Protein AF-A0A931UEP2-F1 (afdb_monomer_lite)

Foldseek 3Di:
DAAAEEEEEQLVAPLNVLLQVLSVVVRHNYAYAHDPDDDPRHHHAQLLDLVSLQVVCVVRLGQEYEYPDADPPQLVCQVPLVVRLSRLAVSLLSNLQSCQVSNHAYEAEAELQQDQQPDDPDEQPDHGDHQGSNNVSRVNSLVSNVVRHQRYEYEYEYQEDADDCPDPRPLNVLCVQQVVVAADEFEQLAKEFHAYSNQQSNLSVVCVVVSHHDYDYAGAPDIHGRLVVSLLSCVLSVGDSVSYHYDHPVVVPRNTDDNRNSYYDCVVSCVSNVHGGHHPVVSSVVRSVVVVCVVPHADDQPDQDDPRVVVLVVVLVVLLVCCVVPPPDDDDDPPPDDDDPFFADDGSVLVSQLVVLVSSVQWFAHDLQVVVFVVVCVVQVAPGKHKFQALLLQLLLVLVLLQDPPDVLRADQAAEEEEAPQDDVSNVVSCVVRNHHYQHAYADPPQRFGDLVCVLVSDDPRHAAYEGERPQQHDDPLVSVLVSCVVVVHFYEYACQNRQPRDDPNHGGQNSTQKYKYGQDRRHHHHLVHIMMIRGRDPSSVQSSQCQQCQQQNDPADVVDACPVVCQQPDDDDPRDRRHGSRPDRPDRHDNGGHTSSSD

Secondary structure (DSSP, 8-state):
-PPPEEEEETTTSHHHHHHHHHHHHTT-EEEEEESSS--TTPEE--TT-HHHHHHHHHHH--SEEEE------HHHHHH-HHHHIIIIIIIHHHHHHHHHHHTPEEEEEEEGGGS-SSSPSB-TTSPP---SHHHHHHHHHHHHHHHH-SSEEEEEE-SEE---TT---HHHHHHHHHHTT--EEEESS-EE--EEHHHHHHHHHHHHHTT--EEEE---S--EEHHHHHHHHHHHHT--GGGEEEE-GGGG--SS---TB--B--HHHHHHHTSPPPPHHHHHHHHHHHHHHTTT---------HHHHHHHHHHHHHHHHHHHHHTSPPPP-TTTS---SS-----HHHHHHHHHHHHHT--SS-HHHHHHHHHHHHHHT-SEEEEESSHHHHHHHHHHHTT-TTSTT---TT-EEEEESS--HHHHHHHHHTT-EEEEEPBPTTT-SB-HHHHHHH--TTEEEEEEE-GGG----HHHHHHHHHHHT-EEEEE-TT-TT-EETTEETTSSSSEEEEE--TTSSS--SS-EEEEE--HHHHHHHHHHHBTTBS--PPTT--STTS-TTT---TTSPTT--GGG-B-S---B-PPPTTT-

pLDDT: mean 91.06, std 10.57, range [34.88, 98.88]

Sequence (600 aa):
MGKLKAAVIGASGLVGQALMQVLESNQYEVVGTYGSQPLPGLTRLDLGDGDSIREYLRQLKPQVVFLTAAITNVDYCEDHPEETFRINTEGARRVAEEASRAGSTLVYYSTDYVFDGENGPYDEAAQPCPVSVYGRSKVEAEKAIAETLEEHLIVRTTVVYGWNRRSKNFAMQLHHRLQGGTTMQVPEDQIGSPTLVDYLAEASARLVQQEIRGVVNVVGRDLLPRTEFARALARLFGLDPRLIVPVATADLQQRARRPRRGGLKTEKLAGLLGTEAMPLEEALKRLRRQWRGDSQVTYAKTERSGRAAQIAGEIFARVRQYYEIVHKEREFVPFKTPVPYAGRVFDEREMISLVDSGLDFWLTLGPYGDRFEQKMRGYFGARDFLLANSGSSASLLAVSSLMAEDLEGHLERGDEIITPAVTFPSTLAPIVQNGLIPVLVDAELGTYNINPQLIEGAISPRTRALVIPHTLGNPCNMEIICGLARKHRLFLVEDACDALGSTFGGKLVGSFGDLGTLSFFPAHHITMGEGGGVVINSAKLSRIVRSLRDWGRDCWCAPGESNTCTQRFGWELGSLPAGYDHKYIYSRIGYNLKPTDLQA

Structure (mmCIF, N/CA/C/O backbone):
data_AF-A0A931UEP2-F1
#
_entry.id   AF-A0A931UEP2-F1
#
loop_
_atom_site.group_PDB
_atom_site.id
_atom_site.type_symbol
_atom_site.label_atom_id
_atom_site.label_alt_id
_atom_site.label_comp_id
_atom_site.label_asym_id
_atom_site.label_entity_id
_atom_site.label_seq_id
_atom_site.pdbx_PDB_ins_code
_atom_site.Cartn_x
_atom_site.Cartn_y
_atom_site.Cartn_z
_atom_site.occupancy
_atom_site.B_iso_or_equiv
_atom_site.auth_seq_id
_atom_site.auth_comp_id
_atom_site.auth_asym_id
_atom_site.auth_atom_id
_atom_site.pdbx_PDB_model_num
ATOM 1 N N . MET A 1 1 ? -18.222 -15.250 29.778 1.00 45.44 1 MET A N 1
ATOM 2 C CA . MET A 1 1 ? -19.093 -14.054 29.798 1.00 45.44 1 MET A CA 1
ATOM 3 C C . MET A 1 1 ? -19.422 -13.699 28.357 1.00 45.44 1 MET A C 1
ATOM 5 O O . MET A 1 1 ? -18.530 -13.815 27.526 1.00 45.44 1 MET A O 1
ATOM 9 N N . GLY A 1 2 ? -20.684 -13.395 28.042 1.00 58.41 2 GLY A N 1
ATOM 10 C CA . GLY A 1 2 ? -21.082 -13.003 26.682 1.00 58.41 2 GLY A CA 1
ATOM 11 C C . GLY A 1 2 ? -20.435 -11.678 26.268 1.00 58.41 2 GLY A C 1
ATOM 12 O O . GLY A 1 2 ? -20.087 -10.877 27.133 1.00 58.41 2 GLY A O 1
ATOM 13 N N . LYS A 1 3 ? -20.245 -11.466 24.961 1.00 70.88 3 LYS A N 1
ATOM 14 C CA . LYS A 1 3 ? -19.746 -10.193 24.419 1.00 70.88 3 LYS A CA 1
ATOM 15 C C . LYS A 1 3 ? -20.747 -9.068 24.713 1.00 70.88 3 LYS A C 1
ATOM 17 O O . LYS A 1 3 ? -21.952 -9.291 24.620 1.00 70.88 3 LYS A O 1
ATOM 22 N N . LEU A 1 4 ? -20.256 -7.878 25.065 1.00 86.44 4 LEU A N 1
ATOM 23 C CA . LEU A 1 4 ? -21.095 -6.681 25.203 1.00 86.44 4 LEU A CA 1
ATOM 24 C C . LEU A 1 4 ? -21.585 -6.253 23.819 1.00 86.44 4 LEU A C 1
ATOM 26 O O . LEU A 1 4 ? -20.791 -6.168 22.888 1.00 86.44 4 LEU A O 1
ATOM 30 N N . LYS A 1 5 ? -22.872 -5.959 23.671 1.00 94.81 5 LYS A N 1
ATOM 31 C CA . LYS A 1 5 ? -23.469 -5.496 22.421 1.00 94.81 5 LYS A CA 1
ATOM 32 C C . LYS A 1 5 ? -23.431 -3.973 22.341 1.00 94.81 5 LYS A C 1
ATOM 34 O O . LYS A 1 5 ? -23.965 -3.286 23.214 1.00 94.81 5 LYS A O 1
ATOM 39 N N . ALA A 1 6 ? -22.829 -3.448 21.280 1.00 96.88 6 ALA A N 1
ATOM 40 C CA . ALA A 1 6 ? -22.739 -2.018 21.012 1.00 96.88 6 ALA A CA 1
ATOM 41 C C . ALA A 1 6 ? -23.500 -1.645 19.733 1.00 96.88 6 ALA A C 1
ATOM 43 O O . ALA A 1 6 ? -23.368 -2.300 18.700 1.00 96.88 6 ALA A O 1
ATOM 44 N N . ALA A 1 7 ? -24.273 -0.563 19.795 1.00 97.88 7 ALA A N 1
ATOM 45 C CA . ALA A 1 7 ? -24.946 0.026 18.644 1.00 97.88 7 ALA A CA 1
ATOM 46 C C . ALA A 1 7 ? -24.219 1.299 18.206 1.00 97.88 7 ALA A C 1
ATOM 48 O O . ALA A 1 7 ? -24.107 2.231 18.994 1.00 97.88 7 ALA A O 1
ATOM 49 N N . VAL A 1 8 ? -23.778 1.385 16.952 1.00 98.44 8 VAL A N 1
ATOM 50 C CA . VAL A 1 8 ? -23.173 2.602 16.389 1.00 98.44 8 VAL A CA 1
ATOM 51 C C . VAL A 1 8 ? -24.164 3.269 15.438 1.00 98.44 8 VAL A C 1
ATOM 53 O O . VAL A 1 8 ? -24.322 2.869 14.283 1.00 98.44 8 VAL A O 1
ATOM 56 N N . ILE A 1 9 ? -24.847 4.309 15.914 1.00 98.12 9 ILE A N 1
ATOM 57 C CA . ILE A 1 9 ? -25.769 5.093 15.091 1.00 98.12 9 ILE A CA 1
ATOM 58 C C . ILE A 1 9 ? -24.961 6.103 14.274 1.00 98.12 9 ILE A C 1
ATOM 60 O O . ILE A 1 9 ? -24.303 6.983 14.837 1.00 98.12 9 ILE A O 1
ATOM 64 N N . GLY A 1 10 ? -24.995 5.975 12.945 1.00 95.69 10 GLY A N 1
ATOM 65 C CA . GLY A 1 10 ? -24.115 6.725 12.037 1.00 95.69 10 GLY A CA 1
ATOM 66 C C . GLY A 1 10 ? -22.809 6.010 11.679 1.00 95.69 10 GLY A C 1
ATOM 67 O O . GLY A 1 10 ? -21.840 6.665 11.295 1.00 95.69 10 GLY A O 1
ATOM 68 N N . ALA A 1 11 ? -22.789 4.678 11.754 1.00 96.00 11 ALA A N 1
ATOM 69 C CA . ALA A 1 11 ? -21.656 3.813 11.424 1.00 96.00 11 ALA A CA 1
ATOM 70 C C . ALA A 1 11 ? -21.083 4.025 10.012 1.00 96.00 11 ALA A C 1
ATOM 72 O O . ALA A 1 11 ? -19.915 3.734 9.781 1.00 96.00 11 ALA A O 1
ATOM 73 N N . SER A 1 12 ? -21.855 4.570 9.066 1.00 91.56 12 SER A N 1
ATOM 74 C CA . SER A 1 12 ? -21.346 4.916 7.732 1.00 91.56 12 SER A CA 1
ATOM 75 C C . SER A 1 12 ? -20.468 6.175 7.703 1.00 91.56 12 SER A C 1
ATOM 77 O O . SER A 1 12 ? -19.769 6.409 6.717 1.00 91.56 12 SER A O 1
ATOM 79 N N . GLY A 1 13 ? -20.505 7.008 8.747 1.00 91.56 13 GLY A N 1
ATOM 80 C CA . GLY A 1 13 ? -19.699 8.223 8.875 1.00 91.56 13 GLY A CA 1
ATOM 81 C C . GLY A 1 13 ? -18.248 7.948 9.280 1.00 91.56 13 GLY A C 1
ATOM 82 O O . GLY A 1 13 ? -17.885 6.827 9.614 1.00 91.56 13 GLY A O 1
ATOM 83 N N . LEU A 1 14 ? -17.407 8.989 9.281 1.00 92.94 14 LEU A N 1
ATOM 84 C CA . LEU A 1 14 ? -15.976 8.857 9.598 1.00 92.94 14 LEU A CA 1
ATOM 85 C C . LEU A 1 14 ? -15.742 8.273 11.004 1.00 92.94 14 LEU A C 1
ATOM 87 O O . LEU A 1 14 ? -15.060 7.264 11.136 1.00 92.94 14 LEU A O 1
ATOM 91 N N . VAL A 1 15 ? -16.344 8.886 12.032 1.00 95.75 15 VAL A N 1
ATOM 92 C CA . VAL A 1 15 ? -16.248 8.422 13.431 1.00 95.75 15 VAL A CA 1
ATOM 93 C C . VAL A 1 15 ? -16.908 7.056 13.600 1.00 95.75 15 VAL A C 1
ATOM 95 O O . VAL A 1 15 ? -16.342 6.178 14.241 1.00 95.75 15 VAL A O 1
ATOM 98 N N . GLY A 1 16 ? -18.072 6.862 12.975 1.00 95.50 16 GLY A N 1
ATOM 99 C CA . GLY A 1 16 ? -18.806 5.604 13.017 1.00 95.50 16 GLY A CA 1
ATOM 100 C C . GLY A 1 16 ? -17.981 4.417 12.517 1.00 95.50 16 GLY A C 1
ATOM 101 O O . GLY A 1 16 ? -17.890 3.415 13.216 1.00 95.50 16 GLY A O 1
ATOM 102 N N . GLN A 1 17 ? -17.315 4.544 11.365 1.00 92.31 17 GLN A N 1
ATOM 103 C CA . GLN A 1 17 ? -16.470 3.475 10.814 1.00 92.31 17 GLN A CA 1
ATOM 104 C C . GLN A 1 17 ? -15.288 3.139 11.732 1.00 92.31 17 GLN A C 1
ATOM 106 O O . GLN A 1 17 ? -15.019 1.963 11.968 1.00 92.31 17 GLN A O 1
ATOM 111 N N . ALA A 1 18 ? -14.615 4.155 12.282 1.00 92.94 18 ALA A N 1
ATOM 112 C CA . ALA A 1 18 ? -13.512 3.942 13.219 1.00 92.94 18 ALA A CA 1
ATOM 113 C C . ALA A 1 18 ? -13.984 3.237 14.503 1.00 92.94 18 ALA A C 1
ATOM 115 O O . ALA A 1 18 ? -13.320 2.328 14.994 1.00 92.94 18 ALA A O 1
ATOM 116 N N . LEU A 1 19 ? -15.164 3.598 15.017 1.00 95.75 19 LEU A N 1
ATOM 117 C CA . LEU A 1 19 ? -15.758 2.930 16.173 1.00 95.75 19 LEU A CA 1
ATOM 118 C C . LEU A 1 19 ? -16.125 1.480 15.892 1.00 95.75 19 LEU A C 1
ATOM 120 O O . LEU A 1 19 ? -15.843 0.646 16.741 1.00 95.75 19 LEU A O 1
ATOM 124 N N . MET A 1 20 ? -16.712 1.164 14.732 1.00 93.31 20 MET A N 1
ATOM 125 C CA . MET A 1 20 ? -17.012 -0.229 14.372 1.00 93.31 20 MET A CA 1
ATOM 126 C C . MET A 1 20 ? -15.747 -1.093 14.502 1.00 93.31 20 MET A C 1
ATOM 128 O O . MET A 1 20 ? -15.755 -2.091 15.216 1.00 93.31 20 MET A O 1
ATOM 132 N N . GLN A 1 21 ? -14.630 -0.637 13.923 1.00 84.69 21 GLN A N 1
ATOM 133 C CA . GLN A 1 21 ? -13.345 -1.347 13.962 1.00 84.69 21 GLN A CA 1
ATOM 134 C C . GLN A 1 21 ? -12.768 -1.471 15.381 1.00 84.69 21 GLN A C 1
ATOM 136 O O . GLN A 1 21 ? -12.333 -2.551 15.796 1.00 84.69 21 GLN A O 1
ATOM 141 N N . VAL A 1 22 ? -12.760 -0.375 16.147 1.00 83.62 22 VAL A N 1
ATOM 142 C CA . VAL A 1 22 ? -12.217 -0.358 17.515 1.00 83.62 22 VAL A CA 1
ATOM 143 C C . VAL A 1 22 ? -13.056 -1.225 18.452 1.00 83.62 22 VAL A C 1
ATOM 145 O O . VAL A 1 22 ? -12.498 -1.989 19.240 1.00 83.62 22 VAL A O 1
ATOM 148 N N . LEU A 1 23 ? -14.383 -1.140 18.381 1.00 88.19 23 LEU A N 1
ATOM 149 C CA . LEU A 1 23 ? -15.284 -1.893 19.252 1.00 88.19 23 LEU A CA 1
ATOM 150 C C . LEU A 1 23 ? -15.230 -3.396 18.951 1.00 88.19 23 LEU A C 1
ATOM 152 O O . LEU A 1 23 ? -15.146 -4.194 19.885 1.00 88.19 23 LEU A O 1
ATOM 156 N N . GLU A 1 24 ? -15.178 -3.793 17.677 1.00 83.62 24 GLU A N 1
ATOM 157 C CA . GLU A 1 24 ? -14.977 -5.196 17.286 1.00 83.62 24 GLU A CA 1
ATOM 158 C C . GLU A 1 24 ? -13.656 -5.747 17.844 1.00 83.62 24 GLU A C 1
ATOM 160 O O . GLU A 1 24 ? -13.626 -6.829 18.441 1.00 83.62 24 GLU A O 1
ATOM 165 N N . SER A 1 25 ? -12.575 -4.965 17.742 1.00 71.62 25 SER A N 1
ATOM 166 C CA . SER A 1 25 ? -11.257 -5.319 18.293 1.00 71.62 25 SER A CA 1
ATOM 167 C C . SER A 1 25 ? -11.280 -5.462 19.821 1.00 71.62 25 SER A C 1
ATOM 169 O O . SER A 1 25 ? -10.571 -6.294 20.386 1.00 71.62 25 SER A O 1
ATOM 171 N N . ASN A 1 26 ? -12.158 -4.712 20.493 1.00 72.75 26 ASN A N 1
ATOM 172 C CA . ASN A 1 26 ? -12.399 -4.772 21.937 1.00 72.75 26 ASN A CA 1
ATOM 173 C C . ASN A 1 26 ? -13.463 -5.814 22.343 1.00 72.75 26 ASN A C 1
ATOM 175 O O . ASN A 1 26 ? -14.001 -5.745 23.445 1.00 72.75 26 ASN A O 1
ATOM 179 N N . GLN A 1 27 ? -13.748 -6.798 21.481 1.00 80.50 27 GLN A N 1
ATOM 180 C CA . GLN A 1 27 ? -14.657 -7.922 21.747 1.00 80.50 27 GLN A CA 1
ATOM 181 C C . GLN A 1 27 ? -16.127 -7.535 21.978 1.00 80.50 27 GLN A C 1
ATOM 183 O O . GLN A 1 27 ? -16.875 -8.323 22.562 1.00 80.50 27 GLN A O 1
ATOM 188 N N . TYR A 1 28 ? -16.572 -6.380 21.480 1.00 85.19 28 TYR A N 1
ATOM 189 C CA . TYR A 1 28 ? -17.999 -6.074 21.415 1.00 85.19 28 TYR A CA 1
ATOM 190 C C . TYR A 1 28 ? -18.673 -6.857 20.274 1.00 85.19 28 TYR A C 1
ATOM 192 O O . TYR A 1 28 ? -18.068 -7.142 19.241 1.00 85.19 28 TYR A O 1
ATOM 200 N N . GLU A 1 29 ? -19.946 -7.204 20.450 1.00 93.38 29 GLU A N 1
ATOM 201 C CA . GLU A 1 29 ? -20.858 -7.519 19.351 1.00 93.38 29 GLU A CA 1
ATOM 202 C C . GLU A 1 29 ? -21.380 -6.187 18.802 1.00 93.38 29 GLU A C 1
ATOM 204 O O . GLU A 1 29 ? -22.212 -5.532 19.429 1.00 93.38 29 GLU A O 1
ATOM 209 N N . VAL A 1 30 ? -20.843 -5.740 17.669 1.00 93.50 30 VAL A N 1
ATOM 210 C CA . VAL A 1 30 ? -21.136 -4.403 17.145 1.00 93.50 30 VAL A CA 1
ATOM 211 C C . VAL A 1 30 ? -22.144 -4.488 16.012 1.00 93.50 30 VAL A C 1
ATOM 213 O O . VAL A 1 30 ? -21.990 -5.274 15.082 1.00 93.50 30 VAL A O 1
ATOM 216 N N . VAL A 1 31 ? -23.163 -3.637 16.066 1.00 95.62 31 VAL A N 1
ATOM 217 C CA . VAL A 1 31 ? -24.056 -3.385 14.935 1.00 95.62 31 VAL A CA 1
ATOM 218 C C . VAL A 1 31 ? -24.099 -1.896 14.641 1.00 95.62 31 VAL A C 1
ATOM 220 O O . VAL A 1 31 ? -23.998 -1.063 15.544 1.00 95.62 31 VAL A O 1
ATOM 223 N N . GLY A 1 32 ? -24.263 -1.543 13.373 1.00 96.81 32 GLY A N 1
ATOM 224 C CA . GLY A 1 32 ? -24.207 -0.156 12.942 1.00 96.81 32 GLY A CA 1
ATOM 225 C C . GLY A 1 32 ? -25.387 0.244 12.073 1.00 96.81 32 GLY A C 1
ATOM 226 O O . GLY A 1 32 ? -25.982 -0.584 11.380 1.00 96.81 32 GLY A O 1
ATOM 227 N N . THR A 1 33 ? -25.690 1.540 12.069 1.00 97.56 33 THR A N 1
ATOM 228 C CA .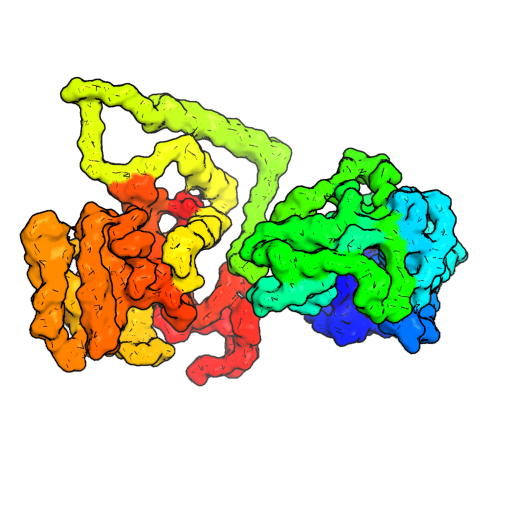 THR A 1 33 ? -26.706 2.113 11.182 1.00 97.56 33 THR A CA 1
ATOM 229 C C . THR A 1 33 ? -26.149 3.158 10.231 1.00 97.56 33 THR A C 1
ATOM 231 O O . THR A 1 33 ? -25.090 3.746 10.461 1.00 97.56 33 THR A O 1
ATOM 234 N N . TYR A 1 34 ? -26.887 3.426 9.160 1.00 95.94 34 TYR A N 1
ATOM 235 C CA . TYR A 1 34 ? -26.628 4.535 8.251 1.00 95.94 34 TYR A CA 1
ATOM 236 C C . TYR A 1 34 ? -27.891 5.372 8.033 1.00 95.94 34 TYR A C 1
ATOM 2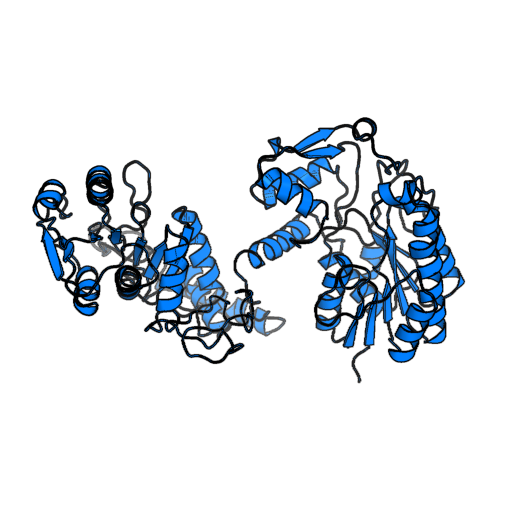38 O O . TYR A 1 34 ? -29.002 4.847 8.033 1.00 95.94 34 TYR A O 1
ATOM 246 N N . GLY A 1 35 ? -27.710 6.676 7.806 1.00 92.56 35 GLY A N 1
ATOM 247 C CA . GLY A 1 35 ? -28.802 7.570 7.408 1.00 92.56 35 GLY A CA 1
ATOM 248 C C . GLY A 1 35 ? -28.972 7.599 5.888 1.00 92.56 35 GLY A C 1
ATOM 249 O O . GLY A 1 35 ? -29.936 7.069 5.340 1.00 92.56 35 GLY A O 1
ATOM 250 N N . SER A 1 36 ? -27.995 8.197 5.198 1.00 87.19 36 SER A N 1
ATOM 251 C CA . SER A 1 36 ? -28.047 8.445 3.748 1.00 87.19 36 SER A CA 1
ATOM 252 C C . SER A 1 36 ? -27.038 7.647 2.915 1.00 87.19 36 SER A C 1
ATOM 254 O O . SER A 1 36 ? -27.254 7.465 1.721 1.00 87.19 36 SER A O 1
ATOM 256 N N . GLN A 1 37 ? -25.945 7.162 3.512 1.00 85.62 37 GLN A N 1
ATOM 257 C CA . GLN A 1 37 ? -24.876 6.458 2.793 1.00 85.62 37 GLN A CA 1
ATOM 258 C C . GLN A 1 37 ? -24.821 4.977 3.188 1.00 85.62 37 GLN A C 1
ATOM 260 O O . GLN A 1 37 ? -24.263 4.664 4.240 1.00 85.62 37 GLN A O 1
ATOM 265 N N . PRO A 1 38 ? -25.372 4.058 2.376 1.00 88.31 38 PRO A N 1
ATOM 266 C CA . PRO A 1 38 ? -25.356 2.638 2.699 1.00 88.31 38 PRO A CA 1
ATOM 267 C C . PRO A 1 38 ? -23.935 2.070 2.638 1.00 88.31 38 PRO A C 1
ATOM 269 O O . PRO A 1 38 ? -23.179 2.344 1.702 1.00 88.31 38 PRO A O 1
ATOM 272 N N . LEU A 1 39 ? -23.599 1.227 3.614 1.00 81.69 39 LEU A N 1
ATOM 273 C CA . LEU A 1 39 ? -22.449 0.323 3.572 1.00 81.69 39 LEU A CA 1
ATOM 274 C C . LEU A 1 39 ? -22.924 -1.105 3.882 1.00 81.69 39 LEU A C 1
ATOM 276 O O . LEU A 1 39 ? -23.928 -1.264 4.583 1.00 81.69 39 LEU A O 1
ATOM 280 N N . PRO A 1 40 ? -22.234 -2.141 3.369 1.00 82.12 40 PRO A N 1
ATOM 281 C CA . PRO A 1 40 ? -22.583 -3.529 3.658 1.00 82.12 40 PRO A CA 1
ATOM 282 C C . PRO A 1 40 ? -22.675 -3.795 5.165 1.00 82.12 40 PRO A C 1
ATOM 284 O O . PRO A 1 40 ? -21.811 -3.362 5.921 1.00 82.12 40 PRO A O 1
ATOM 287 N N . GLY A 1 41 ? -23.720 -4.508 5.590 1.00 86.25 41 GLY A N 1
ATOM 288 C CA . GLY A 1 41 ? -23.920 -4.893 6.991 1.00 86.25 41 GLY A CA 1
ATOM 289 C C . GLY A 1 41 ? -24.522 -3.814 7.898 1.00 86.25 41 GLY A C 1
ATOM 290 O O . GLY A 1 41 ? -24.748 -4.092 9.072 1.00 86.25 41 GLY A O 1
ATOM 291 N N . LEU A 1 42 ? -24.812 -2.611 7.386 1.00 93.12 42 LEU A N 1
ATOM 292 C CA . LEU A 1 42 ? -25.465 -1.555 8.162 1.00 93.12 42 LEU A CA 1
ATOM 293 C C . LEU A 1 42 ? -26.978 -1.518 7.925 1.00 93.12 42 LEU A C 1
ATOM 295 O O . LEU A 1 42 ? -27.446 -1.695 6.799 1.00 93.12 42 LEU A O 1
ATOM 299 N N . THR A 1 43 ? -27.736 -1.194 8.971 1.00 95.06 43 THR A N 1
ATOM 300 C CA . THR A 1 43 ? -29.195 -1.009 8.903 1.00 95.06 43 THR A CA 1
ATOM 301 C C . THR A 1 43 ? -29.539 0.458 8.665 1.00 95.06 43 THR A C 1
ATOM 303 O O . THR A 1 43 ? -28.909 1.352 9.229 1.00 95.06 43 THR A O 1
ATOM 306 N N . ARG A 1 44 ? -30.543 0.751 7.836 1.00 95.94 44 ARG A N 1
ATOM 307 C CA . ARG A 1 44 ? -30.997 2.136 7.659 1.00 95.94 44 ARG A CA 1
ATOM 308 C C . ARG A 1 44 ? -31.703 2.621 8.928 1.00 95.94 44 ARG A C 1
ATOM 310 O O . ARG A 1 44 ? -32.574 1.921 9.431 1.00 95.94 44 ARG A O 1
ATOM 317 N N . LEU A 1 45 ? -31.361 3.813 9.406 1.00 96.12 45 LEU A N 1
ATOM 318 C CA . LEU A 1 45 ? -32.035 4.465 10.530 1.00 96.12 45 LEU A CA 1
ATOM 319 C C . LEU A 1 45 ? -32.126 5.971 10.286 1.00 96.12 45 LEU A C 1
ATOM 321 O O . LEU A 1 45 ? -31.111 6.621 10.025 1.00 96.12 45 LEU A O 1
ATOM 325 N N . ASP A 1 46 ? -33.336 6.517 10.381 1.00 94.44 46 ASP A N 1
ATOM 326 C CA . ASP A 1 46 ? -33.578 7.957 10.299 1.00 94.44 46 ASP A CA 1
ATOM 327 C C . ASP A 1 46 ? -33.703 8.539 11.711 1.00 94.44 46 ASP A C 1
ATOM 329 O O . ASP A 1 46 ? -34.641 8.238 12.440 1.00 94.44 46 ASP A O 1
ATOM 333 N N . LEU A 1 47 ? -32.752 9.394 12.099 1.00 94.00 47 LEU A N 1
ATOM 334 C CA . LEU A 1 47 ? -32.776 10.070 13.400 1.00 94.00 47 LEU A CA 1
ATOM 335 C C . LEU A 1 47 ? -33.917 11.083 13.545 1.00 94.00 47 LEU A C 1
ATOM 337 O O . LEU A 1 47 ? -34.255 11.481 14.657 1.00 94.00 47 LEU A O 1
ATOM 341 N N . GLY A 1 48 ? -34.488 11.532 12.433 1.00 92.88 48 GLY A N 1
ATOM 342 C CA . GLY A 1 48 ? -35.635 12.420 12.434 1.00 92.88 48 GLY A CA 1
ATOM 343 C C . GLY A 1 48 ? -36.971 11.702 12.642 1.00 92.88 48 GLY A C 1
ATOM 344 O O . GLY A 1 48 ? -37.981 12.378 12.847 1.00 92.88 48 GLY A O 1
ATOM 345 N N . ASP A 1 49 ? -36.980 10.367 12.600 1.00 93.50 49 ASP A N 1
ATOM 346 C CA . ASP A 1 49 ? -38.146 9.520 12.829 1.00 93.50 49 ASP A CA 1
ATOM 347 C C . ASP A 1 49 ? -38.027 8.795 14.181 1.00 93.50 49 ASP A C 1
ATOM 349 O O . ASP A 1 49 ? -37.146 7.968 14.417 1.00 93.50 49 ASP A O 1
ATOM 353 N N . GLY A 1 50 ? -38.937 9.119 15.100 1.00 91.38 50 GLY A N 1
ATOM 354 C CA . GLY A 1 50 ? -38.918 8.564 16.453 1.00 91.38 50 GLY A CA 1
ATOM 355 C C . GLY A 1 50 ? -39.285 7.087 16.508 1.00 91.38 50 GLY A C 1
ATOM 356 O O . GLY A 1 50 ? -38.780 6.379 17.382 1.00 91.38 50 GLY A O 1
ATOM 357 N N . ASP A 1 51 ? -40.122 6.618 15.584 1.00 93.25 51 ASP A N 1
ATOM 358 C CA . ASP A 1 51 ? -40.524 5.216 15.546 1.00 93.25 51 ASP A CA 1
ATOM 359 C C . ASP A 1 51 ? -39.375 4.347 15.023 1.00 93.25 51 ASP A C 1
ATOM 361 O O . ASP A 1 51 ? -39.091 3.310 15.623 1.00 93.25 51 ASP A O 1
ATOM 365 N N . SER A 1 52 ? -38.614 4.831 14.031 1.00 93.25 52 SER A N 1
ATOM 366 C CA . SER A 1 52 ? -37.384 4.178 13.554 1.00 93.25 52 SER A CA 1
ATOM 367 C C . SER A 1 52 ? -36.348 3.982 14.672 1.00 93.25 52 SER A C 1
ATOM 369 O O . SER A 1 52 ? -35.808 2.885 14.834 1.00 93.25 52 SER A O 1
ATOM 371 N N . ILE A 1 53 ? -36.099 5.015 15.491 1.00 96.19 53 ILE A N 1
ATOM 372 C CA . ILE A 1 53 ? -35.181 4.931 16.643 1.00 96.19 53 ILE A CA 1
ATOM 373 C C . ILE A 1 53 ? -35.668 3.887 17.651 1.00 96.19 53 ILE A C 1
ATOM 375 O O . ILE A 1 53 ? -34.896 3.041 18.114 1.00 96.19 53 ILE A O 1
ATOM 379 N N . ARG A 1 54 ? -36.958 3.956 17.989 1.00 95.12 54 ARG A N 1
ATOM 380 C CA . ARG A 1 54 ? -37.594 3.089 18.978 1.00 95.12 54 ARG A CA 1
ATOM 381 C C . ARG A 1 54 ? -37.549 1.626 18.558 1.00 95.12 54 ARG A C 1
ATOM 383 O O . ARG A 1 54 ? -37.153 0.783 19.360 1.00 95.12 54 ARG A O 1
ATOM 390 N N . GLU A 1 55 ? -37.967 1.320 17.335 1.00 94.12 55 GLU A N 1
ATOM 391 C CA . GLU A 1 55 ? -37.986 -0.044 16.805 1.00 94.12 55 GLU A CA 1
ATOM 392 C C . GLU A 1 55 ? -36.579 -0.648 16.827 1.00 94.12 55 GLU A C 1
ATOM 394 O O . GLU A 1 55 ? -36.373 -1.724 17.395 1.00 94.12 55 GLU A O 1
ATOM 399 N N . TYR A 1 56 ? -35.595 0.101 16.323 1.00 95.06 56 TYR A N 1
ATOM 400 C CA . TYR A 1 56 ? -34.212 -0.348 16.251 1.00 95.06 56 TYR A CA 1
ATOM 401 C C . TYR A 1 56 ? -33.618 -0.664 17.630 1.00 95.06 56 TYR A C 1
ATOM 403 O O . TYR A 1 56 ? -33.104 -1.764 17.851 1.00 95.06 56 TYR A O 1
ATOM 411 N N . LEU A 1 57 ? -33.703 0.267 18.588 1.00 95.81 57 LEU A N 1
ATOM 412 C CA . LEU A 1 57 ? -33.084 0.082 19.905 1.00 95.81 57 LEU A CA 1
ATOM 413 C C . LEU A 1 57 ? -33.796 -0.985 20.745 1.00 95.81 57 LEU A C 1
ATOM 415 O O . LEU A 1 57 ? -33.128 -1.761 21.433 1.00 95.81 57 LEU A O 1
ATOM 419 N N . ARG A 1 58 ? -35.128 -1.097 20.651 1.00 93.94 58 ARG A N 1
ATOM 420 C CA . ARG A 1 58 ? -35.892 -2.124 21.385 1.00 93.94 58 ARG A CA 1
ATOM 421 C C . ARG A 1 58 ? -35.674 -3.529 20.853 1.00 93.94 58 ARG A C 1
ATOM 423 O O . ARG A 1 58 ? -35.670 -4.473 21.646 1.00 93.94 58 ARG A O 1
ATOM 430 N N . GLN A 1 59 ? -35.511 -3.677 19.540 1.00 92.62 59 GLN A N 1
ATOM 431 C CA . GLN A 1 59 ? -35.174 -4.961 18.936 1.00 92.62 59 GLN A CA 1
ATOM 432 C C . GLN A 1 59 ? -33.750 -5.375 19.310 1.00 92.62 59 GLN A C 1
ATOM 434 O O . GLN A 1 59 ? -33.504 -6.532 19.651 1.00 92.62 59 GLN A O 1
ATOM 439 N N . LEU A 1 60 ? -32.816 -4.427 19.265 1.00 93.62 60 LEU A N 1
ATOM 440 C CA . LEU A 1 60 ? -31.400 -4.712 19.432 1.00 93.62 60 LEU A CA 1
ATOM 441 C C . LEU A 1 60 ? -30.986 -4.947 20.890 1.00 93.62 60 LEU A C 1
ATOM 443 O O . LEU A 1 60 ? -30.157 -5.825 21.147 1.00 93.62 60 LEU A O 1
ATOM 447 N N . LYS A 1 61 ? -31.549 -4.160 21.819 1.00 94.19 61 LYS A N 1
ATOM 448 C CA . LYS A 1 61 ? -31.206 -4.118 23.252 1.00 94.19 61 LYS A CA 1
ATOM 449 C C . LYS A 1 61 ? -29.688 -4.040 23.503 1.00 94.19 61 LYS A C 1
ATOM 451 O O . LYS A 1 61 ? -29.124 -4.954 24.109 1.00 94.19 61 LYS A O 1
ATOM 456 N N . PRO A 1 62 ? -29.001 -3.002 22.990 1.00 96.31 62 PRO A N 1
ATOM 457 C CA . PRO A 1 62 ? -27.560 -2.859 23.179 1.00 96.31 62 PRO A CA 1
ATOM 458 C C . PRO A 1 62 ? -27.222 -2.489 24.630 1.00 96.31 62 PRO A C 1
ATOM 460 O O . PRO A 1 62 ? -28.009 -1.832 25.304 1.00 96.31 62 PRO A O 1
ATOM 463 N N . GLN A 1 63 ? -26.032 -2.849 25.107 1.00 96.38 63 GLN A N 1
ATOM 464 C CA . GLN A 1 63 ? -25.507 -2.345 26.382 1.00 96.38 63 GLN A CA 1
ATOM 465 C C . GLN A 1 63 ? -24.925 -0.936 26.234 1.00 96.38 63 GLN A C 1
ATOM 467 O O . GLN A 1 63 ? -24.974 -0.155 27.178 1.00 96.38 63 GLN A O 1
ATOM 472 N N . VAL A 1 64 ? -24.403 -0.589 25.054 1.00 97.69 64 VAL A N 1
ATOM 473 C CA . VAL A 1 64 ? -23.840 0.742 24.781 1.00 97.69 64 VAL A CA 1
ATOM 474 C C . VAL A 1 64 ? -24.323 1.252 23.426 1.00 97.69 64 VAL A C 1
ATOM 476 O O . VAL A 1 64 ? -24.317 0.517 22.438 1.00 97.69 64 VAL A O 1
ATOM 479 N N . VAL A 1 65 ? -24.720 2.519 23.357 1.00 98.50 65 VAL A N 1
ATOM 480 C CA . VAL A 1 65 ? -25.113 3.210 22.125 1.00 98.50 65 VAL A CA 1
ATOM 481 C C . VAL A 1 65 ? -24.115 4.327 21.843 1.00 98.50 65 VAL A C 1
ATOM 483 O O . VAL A 1 65 ? -23.998 5.263 22.621 1.00 98.50 65 VAL A O 1
ATOM 486 N N . PHE A 1 66 ? -23.421 4.265 20.713 1.00 98.62 66 PHE A N 1
ATOM 487 C CA . PHE A 1 66 ? -22.575 5.338 20.198 1.00 98.62 66 PHE A CA 1
ATOM 488 C C . PHE A 1 66 ? -23.354 6.143 19.155 1.00 98.62 66 PHE A C 1
ATOM 490 O O . PHE A 1 66 ? -23.581 5.680 18.034 1.00 98.62 66 PHE A O 1
ATOM 497 N N . LEU A 1 67 ? -23.762 7.361 19.504 1.00 98.50 67 LEU A N 1
ATOM 498 C CA . LEU A 1 67 ? -24.494 8.271 18.627 1.00 98.50 67 LEU A CA 1
ATOM 499 C C . LEU A 1 67 ? -23.529 9.221 17.907 1.00 98.50 67 LEU A C 1
ATOM 501 O O . LEU A 1 67 ? -23.187 10.295 18.405 1.00 98.50 67 LEU A O 1
ATOM 505 N N . THR A 1 68 ? -23.092 8.812 16.714 1.00 96.88 68 THR A N 1
ATOM 506 C CA . THR A 1 68 ? -22.180 9.588 15.848 1.00 96.88 68 THR A CA 1
ATOM 507 C C . THR A 1 68 ? -22.892 10.368 14.744 1.00 96.88 68 THR A C 1
ATOM 509 O O . THR A 1 68 ? -22.320 11.303 14.182 1.00 96.88 68 THR A O 1
ATOM 512 N N . ALA A 1 69 ? -24.124 9.983 14.401 1.00 95.62 69 ALA A N 1
ATOM 513 C CA . ALA A 1 69 ? -24.897 10.639 13.356 1.00 95.62 69 ALA A CA 1
ATOM 514 C C . ALA A 1 69 ? -25.353 12.041 13.789 1.00 95.62 69 ALA A C 1
ATOM 516 O O . ALA A 1 69 ? -25.899 12.237 14.871 1.00 95.62 69 ALA A O 1
ATOM 517 N N . ALA A 1 70 ? -25.124 13.010 12.906 1.00 94.06 70 ALA A N 1
ATOM 518 C CA . ALA A 1 70 ? -25.577 14.388 13.016 1.00 94.06 70 ALA A CA 1
ATOM 519 C C . ALA A 1 70 ? -25.497 15.055 11.635 1.00 94.06 70 ALA A C 1
ATOM 521 O O . ALA A 1 70 ? -24.700 14.650 10.781 1.00 94.06 70 ALA A O 1
ATOM 522 N N . ILE A 1 71 ? -26.254 16.129 11.435 1.00 94.12 71 ILE A N 1
ATOM 523 C CA . ILE A 1 71 ? -25.970 17.109 10.390 1.00 94.12 71 ILE A CA 1
ATOM 524 C C . ILE A 1 71 ? -24.742 17.904 10.838 1.00 94.12 71 ILE A C 1
ATOM 526 O O . ILE A 1 71 ? -24.804 18.663 11.803 1.00 94.12 71 ILE A O 1
ATOM 530 N N . THR A 1 72 ? -23.614 17.695 10.158 1.00 91.19 72 THR A N 1
ATOM 531 C CA . THR A 1 72 ? -22.304 18.276 10.514 1.00 91.19 72 THR A CA 1
ATOM 532 C C . THR A 1 72 ? -21.846 19.388 9.573 1.00 91.19 72 THR A C 1
ATOM 534 O O . THR A 1 72 ? -20.838 20.045 9.833 1.00 91.19 72 THR A O 1
ATOM 537 N N . ASN A 1 73 ? -22.567 19.625 8.471 1.00 92.56 73 ASN A N 1
ATOM 538 C CA . ASN A 1 73 ? -22.303 20.771 7.608 1.00 92.56 73 ASN A CA 1
ATOM 539 C C . ASN A 1 73 ? -22.852 22.037 8.279 1.00 92.56 73 ASN A C 1
ATOM 541 O O . ASN A 1 73 ? -24.057 22.272 8.286 1.00 92.56 73 ASN A O 1
ATOM 545 N N . VAL A 1 74 ? -21.948 22.832 8.848 1.00 92.69 74 VAL A N 1
ATOM 546 C CA . VAL A 1 74 ? -22.280 24.013 9.655 1.00 92.69 74 VAL A CA 1
ATOM 547 C C . VAL A 1 74 ? -23.036 25.066 8.838 1.00 92.69 74 VAL A C 1
ATOM 549 O O . VAL A 1 74 ? -23.981 25.651 9.351 1.00 92.69 74 VAL A O 1
ATOM 552 N N . ASP A 1 75 ? -22.675 25.276 7.567 1.00 93.81 75 ASP A N 1
ATOM 553 C CA . ASP A 1 75 ? -23.374 26.248 6.712 1.00 93.81 75 ASP A CA 1
ATOM 554 C C . ASP A 1 75 ? -24.767 25.749 6.320 1.00 93.81 75 ASP A C 1
ATOM 556 O O . ASP A 1 75 ? -25.724 26.511 6.382 1.00 93.81 75 ASP A O 1
ATOM 560 N N . TYR A 1 76 ? -24.910 24.452 6.023 1.00 94.62 76 TYR A N 1
ATOM 561 C CA . TYR A 1 76 ? -26.228 23.851 5.782 1.00 94.62 76 TYR A CA 1
ATOM 562 C C . TYR A 1 76 ? -27.164 24.030 6.982 1.00 94.62 76 TYR A C 1
ATOM 564 O O . TYR A 1 76 ? -28.354 24.262 6.795 1.00 94.62 76 TYR A O 1
ATOM 572 N N . CYS A 1 77 ? -26.628 23.945 8.204 1.00 96.44 77 CYS A N 1
ATOM 573 C CA . CYS A 1 77 ? -27.414 24.127 9.421 1.00 96.44 77 CYS A CA 1
ATOM 574 C C . CYS A 1 77 ? -27.958 25.553 9.574 1.00 96.44 77 CYS A C 1
ATOM 576 O O . CYS A 1 77 ? -29.034 25.713 10.137 1.00 96.44 77 CYS A O 1
ATOM 578 N N . GLU A 1 78 ? -27.249 26.580 9.093 1.00 96.00 78 GLU A N 1
ATOM 579 C CA . GLU A 1 78 ? -27.785 27.951 9.088 1.00 96.00 78 GLU A CA 1
ATOM 580 C C . GLU A 1 78 ? -28.967 28.095 8.134 1.00 96.00 78 GLU A C 1
ATOM 582 O O . GLU A 1 78 ? -29.940 28.768 8.461 1.00 96.00 78 GLU A O 1
ATOM 587 N N . ASP A 1 79 ? -28.897 27.428 6.981 1.00 95.94 79 ASP A N 1
ATOM 588 C CA . ASP A 1 79 ? -29.954 27.475 5.972 1.00 95.94 79 ASP A CA 1
ATOM 589 C C . ASP A 1 79 ? -31.159 26.575 6.338 1.00 95.94 79 ASP A C 1
ATOM 591 O O . ASP A 1 79 ? -32.274 26.836 5.890 1.00 95.94 79 ASP A O 1
ATOM 595 N N . HIS A 1 80 ? -30.963 25.535 7.164 1.00 97.25 80 HIS A N 1
ATOM 596 C CA . HIS A 1 80 ? -31.982 24.524 7.507 1.00 97.25 80 HIS A CA 1
ATOM 597 C C . HIS A 1 80 ? -32.128 24.299 9.028 1.00 97.25 80 HIS A C 1
ATOM 599 O O . HIS A 1 80 ? -32.016 23.162 9.502 1.00 97.25 80 HIS A O 1
ATOM 605 N N . PRO A 1 81 ? -32.400 25.347 9.827 1.00 97.31 81 PRO A N 1
ATOM 606 C CA . PRO A 1 81 ? -32.376 25.251 11.284 1.00 97.31 81 PRO A CA 1
ATOM 607 C C . PRO A 1 81 ? -33.384 24.242 11.842 1.00 97.31 81 PRO A C 1
ATOM 609 O O . PRO A 1 81 ? -33.027 23.447 12.709 1.00 97.31 81 PRO A O 1
ATOM 612 N N . GLU A 1 82 ? -34.617 24.216 11.331 1.00 97.50 82 GLU A N 1
ATOM 613 C CA . GLU A 1 82 ? -35.658 23.291 11.802 1.00 97.50 82 GLU A CA 1
ATOM 614 C C . GLU A 1 82 ? -35.248 21.823 11.628 1.00 97.50 82 GLU A C 1
ATOM 616 O O . GLU A 1 82 ? -35.392 21.015 12.548 1.00 97.50 82 GLU A O 1
ATOM 621 N N . GLU A 1 83 ? -34.678 21.476 10.471 1.00 96.69 83 GLU A N 1
ATOM 622 C CA . GLU A 1 83 ? -34.172 20.130 10.212 1.00 96.69 83 GLU A CA 1
ATOM 623 C C . GLU A 1 83 ? -32.983 19.798 11.122 1.00 96.69 83 GLU A C 1
ATOM 625 O O . GLU A 1 83 ? -32.925 18.702 11.689 1.00 96.69 83 GLU A O 1
ATOM 630 N N . THR A 1 84 ? -32.065 20.750 11.310 1.00 97.44 84 THR A N 1
ATOM 631 C CA . THR A 1 84 ? -30.917 20.595 12.205 1.00 97.44 84 THR A CA 1
ATOM 632 C C . THR A 1 84 ? -31.352 20.302 13.633 1.00 97.44 84 THR A C 1
ATOM 634 O O . THR A 1 84 ? -30.853 19.337 14.207 1.00 97.44 84 THR A O 1
ATOM 637 N N . PHE A 1 85 ? -32.288 21.059 14.208 1.00 98.06 85 PHE A N 1
ATOM 638 C CA . PHE A 1 85 ? -32.787 20.785 15.561 1.00 98.06 85 PHE A CA 1
ATOM 639 C C . PHE A 1 85 ? -33.559 19.463 15.626 1.00 98.06 85 PHE A C 1
ATOM 641 O O . PHE A 1 85 ? -33.365 18.683 16.559 1.00 98.06 85 PHE A O 1
ATOM 648 N N . ARG A 1 86 ? -34.362 19.139 14.606 1.00 97.44 86 ARG A N 1
ATOM 649 C CA . ARG A 1 86 ? -35.083 17.859 14.536 1.00 97.44 86 ARG A CA 1
ATOM 650 C C . ARG A 1 86 ? -34.137 16.652 14.577 1.00 97.44 86 ARG A C 1
ATOM 652 O O . ARG A 1 86 ? -34.425 15.680 15.265 1.00 97.44 86 ARG A O 1
ATOM 659 N N . ILE A 1 87 ? -33.010 16.699 13.865 1.00 96.44 87 ILE A N 1
ATOM 660 C CA . ILE A 1 87 ? -32.063 15.574 13.793 1.00 96.44 87 ILE A CA 1
ATOM 661 C C . ILE A 1 87 ? -31.031 15.617 14.927 1.00 96.44 87 ILE A C 1
ATOM 663 O O . ILE A 1 87 ? -30.861 14.627 15.637 1.00 96.44 87 ILE A O 1
ATOM 667 N N . ASN A 1 88 ? -30.329 16.738 15.107 1.00 97.94 88 ASN A N 1
ATOM 668 C CA . ASN A 1 88 ? -29.206 16.828 16.045 1.00 97.94 88 ASN A CA 1
ATOM 669 C C . ASN A 1 88 ? -29.658 16.901 17.504 1.00 97.94 88 ASN A C 1
ATOM 671 O O . ASN A 1 88 ? -28.936 16.407 18.366 1.00 97.94 88 ASN A O 1
ATOM 675 N N . THR A 1 89 ? -30.809 17.520 17.778 1.00 97.94 89 THR A N 1
ATOM 676 C CA . THR A 1 89 ? -31.308 17.746 19.141 1.00 97.94 89 THR A CA 1
ATOM 677 C C . THR A 1 89 ? -32.395 16.743 19.489 1.00 97.94 89 THR A C 1
ATOM 679 O O . THR A 1 89 ? -32.204 15.909 20.371 1.00 97.94 89 THR A O 1
ATOM 682 N N . GLU A 1 90 ? -33.513 16.766 18.765 1.00 97.75 90 GLU A N 1
ATOM 683 C CA . GLU A 1 90 ? -34.659 15.905 19.063 1.00 97.75 90 GLU A CA 1
ATOM 684 C C . GLU A 1 90 ? -34.346 14.423 18.799 1.00 97.75 90 GLU A C 1
ATOM 686 O O . GLU A 1 90 ? -34.670 13.570 19.626 1.00 97.75 90 GLU A O 1
ATOM 691 N N . GLY A 1 91 ? -33.637 14.106 17.710 1.00 97.50 91 GLY A N 1
ATOM 692 C CA . GLY A 1 91 ? -33.140 12.751 17.451 1.00 97.50 91 GLY A CA 1
ATOM 693 C C . GLY A 1 91 ? -32.216 12.237 18.561 1.00 97.50 91 GLY A C 1
ATOM 694 O O . GLY A 1 91 ? -32.385 11.115 19.040 1.00 97.50 91 GLY A O 1
ATOM 695 N N . ALA A 1 92 ? -31.287 13.071 19.041 1.00 97.94 92 ALA A N 1
ATOM 696 C CA . ALA A 1 92 ? -30.390 12.713 20.140 1.00 97.94 92 ALA A CA 1
ATOM 697 C C . ALA A 1 92 ? -31.136 12.504 21.468 1.00 97.94 92 ALA A C 1
ATOM 699 O O . ALA A 1 92 ? -30.881 11.522 22.168 1.00 97.94 92 ALA A O 1
ATOM 700 N N . ARG A 1 93 ? -32.113 13.366 21.774 1.00 98.19 93 ARG A N 1
ATOM 701 C CA . ARG A 1 93 ? -33.001 13.229 22.936 1.00 98.19 93 ARG A CA 1
ATOM 702 C C . ARG A 1 93 ? -33.761 11.901 22.909 1.00 98.19 93 ARG A C 1
ATOM 704 O O . ARG A 1 93 ? -33.772 11.185 23.903 1.00 98.19 93 ARG A O 1
ATOM 711 N N . ARG A 1 94 ? -34.341 11.522 21.765 1.00 97.75 94 ARG A N 1
ATOM 712 C CA . ARG A 1 94 ? -35.071 10.246 21.605 1.00 97.75 94 ARG A CA 1
ATOM 713 C C . ARG A 1 94 ? -34.175 9.023 21.764 1.00 97.75 94 ARG A C 1
ATOM 715 O O . ARG A 1 94 ? -34.586 8.045 22.383 1.00 97.75 94 ARG A O 1
ATOM 722 N N . VAL A 1 95 ? -32.949 9.076 21.240 1.00 98.19 95 VAL A N 1
ATOM 723 C CA . VAL A 1 95 ? -31.954 8.018 21.473 1.00 98.19 95 VAL A CA 1
ATOM 724 C C . VAL A 1 95 ? -31.643 7.899 22.968 1.00 98.19 95 VAL A C 1
ATOM 726 O O . VAL A 1 95 ? -31.592 6.782 23.472 1.00 98.19 95 VAL A O 1
ATOM 729 N N . ALA A 1 96 ? -31.497 9.017 23.687 1.00 98.19 96 ALA A N 1
ATOM 730 C CA . ALA A 1 96 ? -31.276 9.015 25.135 1.00 98.19 96 ALA A CA 1
ATOM 731 C C . ALA A 1 96 ? -32.455 8.416 25.913 1.00 98.19 96 ALA A C 1
ATOM 733 O O . ALA A 1 96 ? -32.242 7.617 26.821 1.00 98.19 96 ALA A O 1
ATOM 734 N N . GLU A 1 97 ? -33.694 8.736 25.533 1.00 97.69 97 GLU A N 1
ATOM 735 C CA . GLU A 1 97 ? -34.885 8.142 26.150 1.00 97.69 97 GLU A CA 1
ATOM 736 C C . GLU A 1 97 ? -34.944 6.620 25.968 1.00 97.69 97 GLU A C 1
ATOM 738 O O . GLU A 1 97 ? -35.233 5.890 26.915 1.00 97.69 97 GLU A O 1
ATOM 743 N N . GLU A 1 98 ? -34.701 6.120 24.754 1.00 97.50 98 GLU A N 1
ATOM 744 C CA . GLU A 1 98 ? -34.741 4.678 24.486 1.00 97.50 98 GLU A CA 1
ATOM 745 C C . GLU A 1 98 ? -33.528 3.950 25.086 1.00 97.50 98 GLU A C 1
ATOM 747 O O . GLU A 1 98 ? -33.688 2.836 25.581 1.00 97.50 98 GLU A O 1
ATOM 752 N N . ALA A 1 99 ? -32.351 4.585 25.138 1.00 96.94 99 ALA A N 1
ATOM 753 C CA . ALA A 1 99 ? -31.194 4.072 25.875 1.00 96.94 99 ALA A CA 1
ATOM 754 C C . ALA A 1 99 ? -31.486 3.975 27.384 1.00 96.94 99 ALA A C 1
ATOM 756 O O . ALA A 1 99 ? -31.229 2.936 27.986 1.00 96.94 99 ALA A O 1
ATOM 757 N N . SER A 1 100 ? -32.123 4.996 27.970 1.00 96.44 100 SER A N 1
ATOM 758 C CA . SER A 1 100 ? -32.583 4.991 29.366 1.00 96.44 100 SER A CA 1
ATOM 759 C C . SER A 1 100 ? -33.555 3.841 29.642 1.00 96.44 100 SER A C 1
ATOM 761 O O . SER A 1 100 ? -33.357 3.061 30.572 1.00 96.44 100 SER A O 1
ATOM 763 N N . ARG A 1 101 ? -34.553 3.642 28.768 1.00 94.88 101 ARG A N 1
ATOM 764 C CA . ARG A 1 101 ? -35.507 2.518 28.861 1.00 94.88 101 ARG A CA 1
ATOM 765 C C . ARG A 1 101 ? -34.836 1.146 28.743 1.00 94.88 101 ARG A C 1
ATOM 767 O O . ARG A 1 101 ? -35.318 0.188 29.342 1.00 94.88 101 ARG A O 1
ATOM 774 N N . ALA A 1 102 ? -33.771 1.038 27.952 1.00 92.25 102 ALA A N 1
ATOM 775 C CA . ALA A 1 102 ? -33.034 -0.204 27.734 1.00 92.25 102 ALA A CA 1
ATOM 776 C C . ALA A 1 102 ? -31.944 -0.471 28.790 1.00 92.25 102 ALA A C 1
ATOM 778 O O . ALA A 1 102 ? -31.395 -1.573 28.811 1.00 92.25 102 ALA A O 1
ATOM 779 N N . GLY A 1 103 ? -31.636 0.502 29.656 1.00 94.81 103 GLY A N 1
ATOM 780 C CA . GLY A 1 103 ? -30.496 0.432 30.574 1.00 94.81 103 GLY A CA 1
ATOM 781 C C . GLY A 1 103 ? -29.145 0.478 29.852 1.00 94.81 103 GLY A C 1
ATOM 782 O O . GLY A 1 103 ? -28.184 -0.130 30.316 1.00 94.81 103 GLY A O 1
ATOM 783 N N . SER A 1 104 ? -29.082 1.135 28.691 1.00 96.88 104 SER A N 1
ATOM 784 C CA . SER A 1 104 ? -27.865 1.283 27.890 1.00 96.88 104 SER A CA 1
ATOM 785 C C . SER A 1 104 ? -27.078 2.529 28.297 1.00 96.88 104 SER A C 1
ATOM 787 O O . SER A 1 104 ? -27.665 3.580 28.551 1.00 96.88 104 SER A O 1
ATOM 789 N N . THR A 1 105 ? -25.750 2.465 28.223 1.00 97.75 105 THR A N 1
ATOM 790 C CA . THR A 1 105 ? -24.900 3.664 28.259 1.00 97.75 105 THR A CA 1
ATOM 791 C C . THR A 1 105 ? -24.958 4.388 26.912 1.00 97.75 105 THR A C 1
ATOM 793 O O . THR A 1 105 ? -24.788 3.758 25.867 1.00 97.75 105 THR A O 1
ATOM 796 N N . LEU A 1 106 ? -25.155 5.708 26.903 1.00 98.62 106 LEU A N 1
ATOM 797 C CA . LEU A 1 106 ? -25.120 6.527 25.684 1.00 98.62 106 LEU A CA 1
ATOM 798 C C . LEU A 1 106 ? -23.805 7.300 25.573 1.00 98.62 106 LEU A C 1
ATOM 800 O O . LEU A 1 106 ? -23.491 8.129 26.420 1.00 98.62 106 LEU A O 1
ATOM 804 N N . VAL A 1 107 ? -23.083 7.110 24.472 1.00 98.75 107 VAL A N 1
ATOM 805 C CA . VAL A 1 107 ? -21.937 7.933 24.081 1.00 98.75 107 VAL A CA 1
ATOM 806 C C . VAL A 1 107 ? -22.364 8.888 22.975 1.00 98.75 107 VAL A C 1
ATOM 808 O O . VAL A 1 107 ? -22.730 8.460 21.879 1.00 98.75 107 VAL A O 1
ATOM 811 N N . TYR A 1 108 ? -22.303 10.186 23.245 1.00 98.75 108 TYR A N 1
ATOM 812 C CA . TYR A 1 108 ? -22.706 11.237 22.318 1.00 98.75 108 TYR A CA 1
ATOM 813 C C . TYR A 1 108 ? -21.516 12.074 21.856 1.00 98.75 108 TYR A C 1
ATOM 815 O O . TYR A 1 108 ? -20.749 12.575 22.674 1.00 98.75 108 TYR A O 1
ATOM 823 N N . TYR A 1 109 ? -21.388 12.273 20.542 1.00 98.44 109 TYR A N 1
ATOM 824 C CA . TYR A 1 109 ? -20.317 13.083 19.962 1.00 98.44 109 TYR A CA 1
ATOM 825 C C . TYR A 1 109 ? -20.771 14.528 19.734 1.00 98.44 109 TYR A C 1
ATOM 827 O O . TYR A 1 109 ? -21.630 14.825 18.892 1.00 98.44 109 TYR A O 1
ATOM 835 N N . SER A 1 110 ? -20.147 15.436 20.475 1.00 98.00 110 SER A N 1
ATOM 836 C CA . SER A 1 110 ? -20.337 16.879 20.404 1.00 98.00 110 SER A CA 1
ATOM 837 C C . SER A 1 110 ? -19.104 17.573 19.803 1.00 98.00 110 SER A C 1
ATOM 839 O O . SER A 1 110 ? -18.304 16.954 19.102 1.00 98.00 110 SER A O 1
ATOM 841 N N . THR A 1 111 ? -18.972 18.882 19.991 1.00 97.06 111 THR A N 1
ATOM 842 C CA . THR A 1 111 ? -18.067 19.746 19.226 1.00 97.06 111 THR A CA 1
ATOM 843 C C . THR A 1 111 ? -17.572 20.921 20.061 1.00 97.06 111 THR A C 1
ATOM 845 O O . THR A 1 111 ? -18.240 21.353 20.989 1.00 97.06 111 THR A O 1
ATOM 848 N N . ASP A 1 112 ? -16.444 21.501 19.676 1.00 95.56 112 ASP A N 1
ATOM 849 C CA . ASP A 1 112 ? -16.001 22.836 20.089 1.00 95.56 112 ASP A CA 1
ATOM 850 C C . ASP A 1 112 ? -16.945 23.986 19.690 1.00 95.56 112 ASP A C 1
ATOM 852 O O . ASP A 1 112 ? -16.914 25.039 20.317 1.00 95.56 112 ASP A O 1
ATOM 856 N N . TYR A 1 113 ? -17.833 23.801 18.705 1.00 96.50 113 TYR A N 1
ATOM 857 C CA . TYR A 1 113 ? -18.801 24.827 18.269 1.00 96.50 113 TYR A CA 1
ATOM 858 C C . TYR A 1 113 ? -19.876 25.134 19.322 1.00 96.50 113 TYR A C 1
ATOM 860 O O . TYR A 1 113 ? -20.705 26.022 19.117 1.00 96.50 113 TYR A O 1
ATOM 868 N N . VAL A 1 114 ? -19.865 24.417 20.448 1.00 97.00 114 VAL A N 1
ATOM 869 C CA . VAL A 1 114 ? -20.618 24.788 21.651 1.00 97.00 114 VAL A CA 1
ATOM 870 C C . VAL A 1 114 ? -20.087 26.077 22.294 1.00 97.00 114 VAL A C 1
ATOM 872 O O . VAL A 1 114 ? -20.775 26.657 23.127 1.00 97.00 114 VAL A O 1
ATOM 875 N N . PHE A 1 115 ? -18.902 26.548 21.895 1.00 96.88 115 PHE A N 1
ATOM 876 C CA . PHE A 1 115 ? -18.280 27.791 22.347 1.00 96.88 115 PHE A CA 1
ATOM 877 C C . PHE A 1 115 ? -18.182 28.836 21.224 1.00 96.88 115 PHE A C 1
ATOM 879 O O . PHE A 1 115 ? -18.283 28.525 20.034 1.00 96.88 115 PHE A O 1
ATOM 886 N N . ASP A 1 116 ? -17.946 30.088 21.613 1.00 93.75 116 ASP A N 1
ATOM 887 C CA . ASP A 1 116 ? -17.805 31.240 20.713 1.00 93.75 116 ASP A CA 1
ATOM 888 C C . ASP A 1 116 ? -16.415 31.341 20.069 1.00 93.75 116 ASP A C 1
ATOM 890 O O . ASP A 1 116 ? -16.256 31.929 18.996 1.00 93.75 116 ASP A O 1
ATOM 894 N N . GLY A 1 117 ? -15.408 30.722 20.688 1.00 92.31 117 GLY A N 1
ATOM 895 C CA . GLY A 1 117 ? -14.019 30.771 20.254 1.00 92.31 117 GLY A CA 1
ATOM 896 C C . GLY A 1 117 ? -13.313 32.090 20.566 1.00 92.31 117 GLY A C 1
ATOM 897 O O . GLY A 1 117 ? -12.324 32.384 19.892 1.00 92.31 117 GLY A O 1
ATOM 898 N N . GLU A 1 118 ? -13.792 32.881 21.532 1.00 90.38 118 GLU A N 1
ATOM 899 C CA . GLU A 1 118 ? -13.126 34.114 21.980 1.00 90.38 118 GLU A CA 1
ATOM 900 C C . GLU A 1 118 ? -12.002 33.835 22.994 1.00 90.38 118 GLU A C 1
ATOM 902 O O . GLU A 1 118 ? -10.899 34.367 22.857 1.00 90.38 118 GLU A O 1
ATOM 907 N N . ASN A 1 119 ? -12.252 32.947 23.964 1.00 89.44 119 ASN A N 1
ATOM 908 C CA . ASN A 1 119 ? -11.393 32.722 25.138 1.00 89.44 119 ASN A CA 1
ATOM 909 C C . ASN A 1 119 ? -10.826 31.294 25.241 1.00 89.44 119 ASN A C 1
ATOM 911 O O . ASN A 1 119 ? -10.386 30.880 26.312 1.00 89.44 119 ASN A O 1
ATOM 915 N N . GLY A 1 120 ? -10.841 30.526 24.148 1.00 89.75 120 GLY A N 1
ATOM 916 C CA . GLY A 1 120 ? -10.288 29.171 24.148 1.00 89.75 120 GLY A CA 1
ATOM 917 C C . GLY A 1 120 ? -8.766 29.120 24.391 1.00 89.75 120 GLY A C 1
ATOM 918 O O . GLY A 1 120 ? -8.077 30.135 24.239 1.00 89.75 120 GLY A O 1
ATOM 919 N N . PRO A 1 121 ? -8.209 27.933 24.708 1.00 95.12 121 PRO A N 1
ATOM 920 C CA . PRO A 1 121 ? -8.888 26.635 24.720 1.00 95.12 121 PRO A CA 1
ATOM 921 C C . PRO A 1 121 ? -9.771 26.411 25.960 1.00 95.12 121 PRO A C 1
ATOM 923 O O . PRO A 1 121 ? -9.439 26.849 27.061 1.00 95.12 121 PRO A O 1
ATOM 926 N N . TYR A 1 122 ? -10.880 25.691 25.785 1.00 96.50 122 TYR A N 1
ATOM 927 C CA . TYR A 1 122 ? -11.904 25.476 26.816 1.00 96.50 122 TYR A CA 1
ATOM 928 C C . TYR A 1 122 ? -11.749 24.110 27.508 1.00 96.50 122 TYR A C 1
ATOM 930 O O . TYR A 1 122 ? -11.476 23.106 26.849 1.00 96.50 122 TYR A O 1
ATOM 938 N N . ASP A 1 123 ? -11.946 24.055 28.828 1.00 97.00 123 ASP A N 1
ATOM 939 C CA . ASP A 1 123 ? -12.154 22.804 29.581 1.00 97.00 123 ASP A CA 1
ATOM 940 C C . ASP A 1 123 ? -13.638 22.405 29.609 1.00 97.00 123 ASP A C 1
ATOM 942 O O . ASP A 1 123 ? -14.516 23.099 29.098 1.00 97.00 123 ASP A O 1
ATOM 946 N N . GLU A 1 124 ? -13.928 21.243 30.188 1.00 97.44 124 GLU A N 1
ATOM 947 C CA . GLU A 1 124 ? -15.276 20.689 30.283 1.00 97.44 124 GLU A CA 1
ATOM 948 C C . GLU A 1 124 ? -16.210 21.481 31.209 1.00 97.44 124 GLU A C 1
ATOM 950 O O . GLU A 1 124 ? -17.426 21.329 31.092 1.00 97.44 124 GLU A O 1
ATOM 955 N N . ALA A 1 125 ? -15.666 22.317 32.102 1.00 96.31 125 ALA A N 1
ATOM 956 C CA . ALA A 1 125 ? -16.438 23.161 33.016 1.00 96.31 125 ALA A CA 1
ATOM 957 C C . ALA A 1 125 ? -16.825 24.518 32.403 1.00 96.31 125 ALA A C 1
ATOM 959 O O . ALA A 1 125 ? -17.696 25.205 32.941 1.00 96.31 125 ALA A O 1
ATOM 960 N N . ALA A 1 126 ? -16.203 24.909 31.286 1.00 96.31 126 ALA A N 1
ATOM 961 C CA . ALA A 1 126 ? -16.540 26.136 30.582 1.00 96.31 126 ALA A CA 1
ATOM 962 C C . ALA A 1 126 ? -18.012 26.144 30.134 1.00 96.31 126 ALA A C 1
ATOM 964 O O . ALA A 1 126 ? -18.535 25.155 29.609 1.00 96.31 126 ALA A O 1
ATOM 965 N N . GLN A 1 127 ? -18.676 27.288 30.315 1.00 95.31 127 GLN A N 1
ATOM 966 C CA . GLN A 1 127 ? -20.077 27.457 29.945 1.00 95.31 127 GLN A CA 1
ATOM 967 C C . GLN A 1 127 ? -20.225 27.557 28.415 1.00 95.31 127 GLN A C 1
ATOM 969 O O . GLN A 1 127 ? -19.573 28.405 27.801 1.00 95.31 127 GLN A O 1
ATOM 974 N N . PRO A 1 128 ? -21.081 26.731 27.783 1.00 96.25 128 PRO A N 1
ATOM 975 C CA . PRO A 1 128 ? -21.348 26.836 26.353 1.00 96.25 128 PRO A CA 1
ATOM 976 C C . PRO A 1 128 ? -21.930 28.201 25.954 1.00 96.25 128 PRO A C 1
ATOM 978 O O . PRO A 1 128 ? -22.851 28.705 26.595 1.00 96.25 128 PRO A O 1
ATOM 981 N N . CYS A 1 129 ? -21.421 28.764 24.859 1.00 95.81 129 CYS A N 1
ATOM 982 C CA . CYS A 1 129 ? -21.862 30.017 24.243 1.00 95.81 129 CYS A CA 1
ATOM 983 C C . CYS A 1 129 ? -21.771 29.893 22.704 1.00 95.81 129 CYS A C 1
ATOM 985 O O . CYS A 1 129 ? -20.855 30.425 22.080 1.00 95.81 129 CYS A O 1
ATOM 987 N N . PRO A 1 130 ? -22.655 29.111 22.061 1.00 96.12 130 PRO A N 1
ATOM 988 C CA . PRO A 1 130 ? -22.537 28.792 20.640 1.00 96.12 130 PRO A CA 1
ATOM 989 C C . PRO A 1 130 ? -22.891 29.985 19.740 1.00 96.12 130 PRO A C 1
ATOM 991 O O . PRO A 1 130 ? -23.910 30.648 19.927 1.00 96.12 130 PRO A O 1
ATOM 994 N N . VAL A 1 131 ? -22.105 30.190 18.679 1.00 95.00 131 VAL A N 1
ATOM 995 C CA . VAL A 1 131 ? -22.283 31.296 17.707 1.00 95.00 131 VAL A CA 1
ATOM 996 C C . VAL A 1 131 ? -22.897 30.872 16.366 1.00 95.00 131 VAL A C 1
ATOM 998 O O . VAL A 1 131 ? -22.977 31.682 15.444 1.00 95.00 131 VAL A O 1
ATOM 1001 N N . SER A 1 132 ? -23.317 29.610 16.236 1.00 96.31 132 SER A N 1
ATOM 1002 C CA . SER A 1 132 ? -23.928 29.045 15.020 1.00 96.31 132 SER A CA 1
ATOM 1003 C C . SER A 1 132 ? -25.123 28.148 15.351 1.00 96.31 132 SER A C 1
ATOM 1005 O O . SER A 1 132 ? -25.215 27.620 16.463 1.00 96.31 132 SER A O 1
ATOM 1007 N N . VAL A 1 133 ? -26.019 27.918 14.385 1.00 97.94 133 VAL A N 1
ATOM 1008 C CA . VAL A 1 133 ? -27.134 26.961 14.513 1.00 97.94 133 VAL A CA 1
ATOM 1009 C C . VAL A 1 133 ? -26.624 25.559 14.840 1.00 97.94 133 VAL A C 1
ATOM 1011 O O . VAL A 1 133 ? -27.149 24.921 15.750 1.00 97.94 133 VAL A O 1
ATOM 1014 N N . TYR A 1 134 ? -25.568 25.096 14.162 1.00 97.94 134 TYR A N 1
ATOM 1015 C CA . TYR A 1 134 ? -24.949 23.801 14.458 1.00 97.94 134 TYR A CA 1
ATOM 1016 C C . TYR A 1 134 ? -24.510 23.715 15.928 1.00 97.94 134 TYR A C 1
ATOM 1018 O O . TYR A 1 134 ? -24.896 22.777 16.626 1.00 97.94 134 TYR A O 1
ATOM 1026 N N . GLY A 1 135 ? -23.786 24.728 16.418 1.00 97.44 135 GLY A N 1
ATOM 1027 C CA . GLY A 1 135 ? -23.364 24.822 17.816 1.00 97.44 135 GLY A CA 1
ATOM 1028 C C . GLY A 1 135 ? -24.538 24.801 18.796 1.00 97.44 135 GLY A C 1
ATOM 1029 O O . GLY A 1 135 ? -24.530 24.012 19.738 1.00 97.44 135 GLY A O 1
ATOM 1030 N N . ARG A 1 136 ? -25.587 25.597 18.540 1.00 98.19 136 ARG A N 1
ATOM 1031 C CA . ARG A 1 136 ? -26.811 25.622 19.364 1.00 98.19 136 ARG A CA 1
ATOM 1032 C C . ARG A 1 136 ? -27.485 24.256 19.428 1.00 98.19 136 ARG A C 1
ATOM 1034 O O . ARG A 1 136 ? -27.761 23.776 20.520 1.00 98.19 136 ARG A O 1
ATOM 1041 N N . SER A 1 137 ? -27.652 23.593 18.282 1.00 98.38 137 SER A N 1
ATOM 1042 C CA . SER A 1 137 ? -28.257 22.256 18.232 1.00 98.38 137 SER A CA 1
ATOM 1043 C C . SER A 1 137 ? -27.479 21.231 19.064 1.00 98.38 137 SER A C 1
ATOM 1045 O O . SER A 1 137 ? -28.074 20.386 19.731 1.00 98.38 137 SER A O 1
ATOM 1047 N N . LYS A 1 138 ? -26.142 21.337 19.079 1.00 98.25 138 LYS A N 1
ATOM 1048 C CA . LYS A 1 138 ? -25.262 20.473 19.869 1.00 98.25 138 LYS A CA 1
ATOM 1049 C C . LYS A 1 138 ? -25.357 20.765 21.367 1.00 98.25 138 LYS A C 1
ATOM 1051 O O . LYS A 1 138 ? -25.451 19.810 22.129 1.00 98.25 138 LYS A O 1
ATOM 1056 N N . VAL A 1 139 ? -25.416 22.035 21.778 1.00 98.38 139 VAL A N 1
ATOM 1057 C CA . VAL A 1 139 ? -25.634 22.427 23.187 1.00 98.38 139 VAL A CA 1
ATOM 1058 C C . VAL A 1 139 ? -26.980 21.931 23.706 1.00 98.38 139 VAL A C 1
ATOM 1060 O O . VAL A 1 139 ? -27.049 21.351 24.787 1.00 98.38 139 VAL A O 1
ATOM 1063 N N . GLU A 1 140 ? -28.050 22.117 22.934 1.00 98.44 140 GLU A N 1
ATOM 1064 C CA . GLU A 1 140 ? -29.379 21.645 23.330 1.00 98.44 140 GLU A CA 1
ATOM 1065 C C . GLU A 1 140 ? -29.439 20.116 23.414 1.00 98.44 140 GLU A C 1
ATOM 1067 O O . GLU A 1 140 ? -30.063 19.581 24.326 1.00 98.44 140 GLU A O 1
ATOM 1072 N N . ALA A 1 141 ? -28.735 19.408 22.526 1.00 98.38 141 ALA A N 1
ATOM 1073 C CA . ALA A 1 141 ? -28.614 17.955 22.594 1.00 98.38 141 ALA A CA 1
ATOM 1074 C C . ALA A 1 141 ? -27.848 17.490 23.843 1.00 98.38 141 ALA A C 1
ATOM 1076 O O . ALA A 1 141 ? -28.303 16.571 24.518 1.00 98.38 141 ALA A O 1
ATOM 1077 N N . GLU A 1 142 ? -26.716 18.128 24.177 1.00 98.50 142 GLU A N 1
ATOM 1078 C CA . GLU A 1 142 ? -25.963 17.828 25.405 1.00 98.50 142 GLU A CA 1
ATOM 1079 C C . GLU A 1 142 ? -26.847 17.985 26.646 1.00 98.50 142 GLU A C 1
ATOM 1081 O O . GLU A 1 142 ? -26.890 17.090 27.490 1.00 98.50 142 GLU A O 1
ATOM 1086 N N . LYS A 1 143 ? -27.598 19.091 26.722 1.00 98.12 143 LYS A N 1
ATOM 1087 C CA . LYS A 1 143 ? -28.532 19.361 27.819 1.00 98.12 143 LYS A CA 1
ATOM 1088 C C . LYS A 1 143 ? -29.645 18.315 27.884 1.00 98.12 143 LYS A C 1
ATOM 1090 O O . LYS A 1 143 ? -29.873 17.737 28.941 1.00 98.12 143 LYS A O 1
ATOM 1095 N N . ALA A 1 144 ? -30.296 18.034 26.757 1.00 97.94 144 ALA A N 1
ATOM 1096 C CA . ALA A 1 144 ? -31.394 17.077 26.692 1.00 97.94 144 ALA A CA 1
ATOM 1097 C C . ALA A 1 144 ? -30.953 15.655 27.081 1.00 97.94 144 ALA A C 1
ATOM 1099 O O . ALA A 1 144 ? -31.686 14.956 27.778 1.00 97.94 144 ALA A O 1
ATOM 1100 N N . ILE A 1 145 ? -29.753 15.230 26.671 1.00 98.44 145 ILE A N 1
ATOM 1101 C CA . ILE A 1 145 ? -29.178 13.937 27.067 1.00 98.44 145 ILE A CA 1
ATOM 1102 C C . ILE A 1 145 ? -28.923 13.907 28.575 1.00 98.44 145 ILE A C 1
ATOM 1104 O O . ILE A 1 145 ? -29.369 12.970 29.236 1.00 98.44 145 ILE A O 1
ATOM 1108 N N . ALA A 1 146 ? -28.260 14.934 29.115 1.00 96.94 146 ALA A N 1
ATOM 1109 C CA . ALA A 1 146 ? -27.916 15.002 30.533 1.00 96.94 146 ALA A CA 1
ATOM 1110 C C . ALA A 1 146 ? -29.152 15.035 31.450 1.00 96.94 146 ALA A C 1
ATOM 1112 O O . ALA A 1 146 ? -29.115 14.481 32.545 1.00 96.94 146 ALA A O 1
ATOM 1113 N N . GLU A 1 147 ? -30.254 15.641 30.998 1.00 97.19 147 GLU A N 1
ATOM 1114 C CA . GLU A 1 147 ? -31.540 15.654 31.711 1.00 97.19 147 GLU A CA 1
ATOM 1115 C C . GLU A 1 147 ? -32.304 14.318 31.617 1.00 97.19 147 GLU A C 1
ATOM 1117 O O . GLU A 1 147 ? -33.143 14.034 32.469 1.00 97.19 147 GLU A O 1
ATOM 1122 N N . THR A 1 148 ? -32.034 13.495 30.596 1.00 96.69 148 THR A N 1
ATOM 1123 C CA . THR A 1 148 ? -32.819 12.282 30.286 1.00 96.69 148 THR A CA 1
ATOM 1124 C C . THR A 1 148 ? -32.181 10.987 30.793 1.00 96.69 148 THR A C 1
ATOM 1126 O O . THR A 1 148 ? -32.891 10.044 31.154 1.00 96.69 148 THR A O 1
ATOM 1129 N N . LEU A 1 149 ? -30.851 10.893 30.774 1.00 96.06 149 LEU A N 1
ATOM 1130 C CA . LEU A 1 149 ? -30.119 9.649 31.009 1.00 96.06 149 LEU A CA 1
ATOM 1131 C C . LEU A 1 149 ? -28.896 9.916 31.879 1.00 96.06 149 LEU A C 1
ATOM 1133 O O . LEU A 1 149 ? -28.003 10.631 31.456 1.00 96.06 149 LEU A O 1
ATOM 1137 N N . GLU A 1 150 ? -28.809 9.304 33.059 1.00 94.25 150 GLU A N 1
ATOM 1138 C CA . GLU A 1 150 ? -27.627 9.427 33.929 1.00 94.25 150 GLU A CA 1
ATOM 1139 C C . GLU A 1 150 ? -26.402 8.683 33.359 1.00 94.25 150 GLU A C 1
ATOM 1141 O O . GLU A 1 150 ? -25.276 9.173 33.435 1.00 94.25 150 GLU A O 1
ATOM 1146 N N . GLU A 1 151 ? -26.628 7.533 32.715 1.00 96.56 151 GLU A N 1
ATOM 1147 C CA . GLU A 1 151 ? -25.609 6.694 32.066 1.00 96.56 151 GLU A CA 1
ATOM 1148 C C . GLU A 1 151 ? -25.169 7.263 30.705 1.00 96.56 151 GLU A C 1
ATOM 1150 O O . GLU A 1 151 ? -25.334 6.631 29.658 1.00 96.56 151 GLU A O 1
ATOM 1155 N N . HIS A 1 152 ? -24.631 8.483 30.692 1.00 98.44 152 HIS A N 1
ATOM 1156 C CA . HIS A 1 152 ? -24.164 9.135 29.470 1.00 98.44 152 HIS A CA 1
ATOM 1157 C C . HIS A 1 152 ? -22.696 9.564 29.535 1.00 98.44 152 HIS A C 1
ATOM 1159 O O . HIS A 1 152 ? -22.182 9.977 30.575 1.00 98.44 152 HIS A O 1
ATOM 1165 N N . LEU A 1 153 ? -22.050 9.546 28.372 1.00 98.69 153 LEU A N 1
ATOM 1166 C CA . LEU A 1 153 ? -20.741 10.128 28.106 1.00 98.69 153 LEU A CA 1
ATOM 1167 C C . LEU A 1 153 ? -20.863 11.078 26.910 1.00 98.69 153 LEU A C 1
ATOM 1169 O O . LEU A 1 153 ? -21.149 10.658 25.790 1.00 98.69 153 LEU A O 1
ATOM 1173 N N . ILE A 1 154 ? -20.625 12.365 27.129 1.00 98.75 154 ILE A N 1
ATOM 1174 C CA . ILE A 1 154 ? -20.575 13.381 26.077 1.00 98.75 154 ILE A CA 1
ATOM 1175 C C . ILE A 1 154 ? -19.111 13.622 25.717 1.00 98.75 154 ILE A C 1
ATOM 1177 O O . ILE A 1 154 ? -18.331 14.136 26.517 1.00 98.75 154 ILE A O 1
ATOM 1181 N N . VAL A 1 155 ? -18.748 13.276 24.487 1.00 98.69 155 VAL A N 1
ATOM 1182 C CA . VAL A 1 155 ? -17.409 13.448 23.929 1.00 98.69 155 VAL A CA 1
ATOM 1183 C C . VAL A 1 155 ? -17.377 14.714 23.079 1.00 98.69 155 VAL A C 1
ATOM 1185 O O . VAL A 1 155 ? -17.884 14.727 21.956 1.00 98.69 155 VAL A O 1
ATOM 1188 N N . ARG A 1 156 ? -16.773 15.793 23.586 1.00 98.31 156 ARG A N 1
ATOM 1189 C CA . ARG A 1 156 ? -16.520 17.011 22.796 1.00 98.31 156 ARG A CA 1
ATOM 1190 C C . ARG A 1 156 ? -15.213 16.851 22.026 1.00 98.31 156 ARG A C 1
ATOM 1192 O O . ARG A 1 156 ? -14.188 16.493 22.599 1.00 98.31 156 ARG A O 1
ATOM 1199 N N . THR A 1 157 ? -15.241 17.104 20.723 1.00 96.81 157 THR A N 1
ATOM 1200 C CA . THR A 1 157 ? -14.066 16.967 19.851 1.00 96.81 157 THR A CA 1
ATOM 1201 C C . THR A 1 157 ? -13.988 18.119 18.847 1.00 96.81 157 THR A C 1
ATOM 1203 O O . THR A 1 157 ? -14.919 18.915 18.732 1.00 96.81 157 THR A O 1
ATOM 1206 N N . THR A 1 158 ? -12.884 18.241 18.115 1.00 94.38 158 THR A N 1
ATOM 1207 C CA . THR A 1 158 ? -12.715 19.258 17.068 1.00 94.38 158 THR A CA 1
ATOM 1208 C C . THR A 1 158 ? -11.795 18.755 15.962 1.00 94.38 158 THR A C 1
ATOM 1210 O O . THR A 1 158 ? -10.994 17.841 16.165 1.00 94.38 158 THR A O 1
ATOM 1213 N N . VAL A 1 159 ? -11.951 19.334 14.766 1.00 93.25 159 VAL A N 1
ATOM 1214 C CA . VAL A 1 159 ? -11.139 19.063 13.566 1.00 93.25 159 VAL A CA 1
ATOM 1215 C C . VAL A 1 159 ? -10.865 17.557 13.394 1.00 93.25 159 VAL A C 1
ATOM 1217 O O . VAL A 1 159 ? -9.722 17.119 13.280 1.00 93.25 159 VAL A O 1
ATOM 1220 N N . VAL A 1 160 ? -11.927 16.743 13.414 1.00 95.75 160 VAL A N 1
ATOM 1221 C CA . VAL A 1 160 ? -11.801 15.285 13.283 1.00 95.75 160 VAL A CA 1
ATOM 1222 C C . VAL A 1 160 ? -11.394 14.922 11.856 1.00 95.75 160 VAL A C 1
ATOM 1224 O O . VAL A 1 160 ? -12.037 15.340 10.886 1.00 95.75 160 VAL A O 1
ATOM 1227 N N . TYR A 1 161 ? -10.332 14.133 11.715 1.00 96.00 161 TYR A N 1
ATOM 1228 C CA . TYR A 1 161 ? -9.796 13.718 10.422 1.00 96.00 161 TYR A CA 1
ATOM 1229 C C . TYR A 1 161 ? -9.340 12.258 10.423 1.00 96.00 161 TYR A C 1
ATOM 1231 O O . TYR A 1 161 ? -9.068 11.664 11.460 1.00 96.00 161 TYR A O 1
ATOM 1239 N N . GLY A 1 162 ? -9.258 11.678 9.231 1.00 92.75 162 GLY A N 1
ATOM 1240 C CA . GLY A 1 162 ? -8.823 10.303 9.006 1.00 92.75 162 GLY A CA 1
ATOM 1241 C C . GLY A 1 162 ? -8.792 9.992 7.514 1.00 92.75 162 GLY A C 1
ATOM 1242 O O . GLY A 1 162 ? -9.366 10.740 6.707 1.00 92.75 162 GLY A O 1
ATOM 1243 N N . TRP A 1 163 ? -8.114 8.913 7.133 1.00 86.38 163 TRP A N 1
ATOM 1244 C CA . TRP A 1 163 ? -8.047 8.488 5.741 1.00 86.38 163 TRP A CA 1
ATOM 1245 C C . TRP A 1 163 ? -9.342 7.785 5.321 1.00 86.38 163 TRP A C 1
ATOM 1247 O O . TRP A 1 163 ? -9.666 6.705 5.803 1.00 86.38 163 TRP A O 1
ATOM 1257 N N . ASN A 1 164 ? -10.098 8.400 4.411 1.00 81.81 164 ASN A N 1
ATOM 1258 C CA . ASN A 1 164 ? -11.267 7.783 3.786 1.00 81.81 164 ASN A CA 1
ATOM 1259 C C . ASN A 1 164 ? -11.570 8.499 2.465 1.00 81.81 164 ASN A C 1
ATOM 1261 O O . ASN A 1 164 ? -12.072 9.621 2.471 1.00 81.81 164 ASN A O 1
ATOM 1265 N N . ARG A 1 165 ? -11.322 7.840 1.325 1.00 67.81 165 ARG A N 1
ATOM 1266 C CA . ARG A 1 165 ? -11.466 8.440 -0.018 1.00 67.81 165 ARG A CA 1
ATOM 1267 C C . ARG A 1 165 ? -12.873 8.952 -0.339 1.00 67.81 165 ARG A C 1
ATOM 1269 O O . ARG A 1 165 ? -13.019 9.814 -1.199 1.00 67.81 165 ARG A O 1
ATOM 1276 N N . ARG A 1 166 ? -13.905 8.419 0.324 1.00 67.44 166 ARG A N 1
ATOM 1277 C CA . ARG A 1 166 ? -15.305 8.850 0.162 1.00 67.44 166 ARG A CA 1
ATOM 1278 C C . ARG A 1 166 ? -15.679 9.989 1.115 1.00 67.44 166 ARG A C 1
ATOM 1280 O O . ARG A 1 166 ? -16.695 10.650 0.913 1.00 67.44 166 ARG A O 1
ATOM 1287 N N . SER A 1 167 ? -14.882 10.217 2.158 1.00 72.81 167 SER A N 1
ATOM 1288 C CA . SER A 1 167 ? -15.134 11.239 3.167 1.00 72.81 167 SER A CA 1
ATOM 1289 C C . SER A 1 167 ? -14.789 12.630 2.645 1.00 72.81 167 SER A C 1
ATOM 1291 O O . SER A 1 167 ? -13.755 12.851 2.023 1.00 72.81 167 SER A O 1
ATOM 1293 N N . LYS A 1 168 ? -15.635 13.606 2.983 1.00 79.81 168 LYS A N 1
ATOM 1294 C CA . LYS A 1 168 ? -15.387 15.032 2.737 1.00 79.81 168 LYS A CA 1
ATOM 1295 C C . LYS A 1 168 ? -14.682 15.708 3.921 1.00 79.81 168 LYS A C 1
ATOM 1297 O O . LYS A 1 168 ? -14.849 16.906 4.120 1.00 79.81 168 LYS A O 1
ATOM 1302 N N . ASN A 1 169 ? -13.935 14.974 4.748 1.00 89.94 169 ASN A N 1
ATOM 1303 C CA . ASN A 1 169 ? -13.202 15.593 5.856 1.00 89.94 169 ASN A CA 1
ATOM 1304 C C . ASN A 1 169 ? -12.072 16.508 5.349 1.00 89.94 169 ASN A C 1
ATOM 1306 O O . ASN A 1 169 ? -11.655 16.425 4.192 1.00 89.94 169 ASN A O 1
ATOM 1310 N N . PHE A 1 170 ? -11.581 17.392 6.220 1.00 92.38 170 PHE A N 1
ATOM 1311 C CA . PHE A 1 170 ? -10.608 18.423 5.850 1.00 92.38 170 PHE A CA 1
ATOM 1312 C C . PHE A 1 170 ? -9.339 17.854 5.200 1.00 92.38 170 PHE A C 1
ATOM 1314 O O . PHE A 1 170 ? -8.897 18.377 4.179 1.00 92.38 170 PHE A O 1
ATOM 1321 N N . ALA A 1 171 ? -8.792 16.759 5.739 1.00 93.00 171 ALA A N 1
ATOM 1322 C CA . ALA A 1 171 ? -7.590 16.140 5.190 1.00 93.00 171 ALA A CA 1
ATOM 1323 C C . ALA A 1 171 ? -7.820 15.588 3.776 1.00 93.00 171 ALA A C 1
ATOM 1325 O O . ALA A 1 171 ? -6.950 15.728 2.919 1.00 93.00 171 ALA A O 1
ATOM 1326 N N . MET A 1 172 ? -8.999 15.016 3.507 1.00 91.88 172 MET A N 1
ATOM 1327 C CA . MET A 1 172 ? -9.339 14.461 2.189 1.00 91.88 172 MET A CA 1
ATOM 1328 C C . MET A 1 172 ? -9.625 15.552 1.158 1.00 91.88 172 MET A C 1
ATOM 1330 O O . MET A 1 172 ? -9.190 15.439 0.014 1.00 91.88 172 MET A O 1
ATOM 1334 N N . GLN A 1 173 ? -10.296 16.636 1.560 1.00 92.12 173 GLN A N 1
ATOM 1335 C CA . GLN A 1 173 ? -10.499 17.803 0.695 1.00 92.12 173 GLN A CA 1
ATOM 1336 C C . GLN A 1 173 ? -9.166 18.440 0.290 1.00 92.12 173 GLN A C 1
ATOM 1338 O O . GLN A 1 173 ? -8.962 18.736 -0.888 1.00 92.12 173 GLN A O 1
ATOM 1343 N N . LEU A 1 174 ? -8.256 18.609 1.256 1.00 94.06 174 LEU A N 1
ATOM 1344 C CA . LEU A 1 174 ? -6.911 19.119 1.013 1.00 94.06 174 LEU A CA 1
ATOM 1345 C C . LEU A 1 174 ? -6.139 18.200 0.073 1.00 94.06 174 LEU A C 1
ATOM 1347 O O . LEU A 1 174 ? -5.630 18.670 -0.941 1.00 94.06 174 LEU A O 1
ATOM 1351 N N . HIS A 1 175 ? -6.104 16.897 0.369 1.00 90.00 175 HIS A N 1
ATOM 1352 C CA . HIS A 1 175 ? -5.441 15.909 -0.476 1.00 90.00 175 HIS A CA 1
ATOM 1353 C C . HIS A 1 175 ? -5.965 15.964 -1.916 1.00 90.00 175 HIS A C 1
ATOM 1355 O O . HIS A 1 175 ? -5.178 16.112 -2.842 1.00 90.00 175 HIS A O 1
ATOM 1361 N N . HIS A 1 176 ? -7.286 15.917 -2.117 1.00 85.12 176 HIS A N 1
ATOM 1362 C CA . HIS A 1 176 ? -7.892 15.919 -3.450 1.00 85.12 176 HIS A CA 1
ATOM 1363 C C . HIS A 1 176 ? -7.577 17.190 -4.253 1.00 85.12 176 HIS A C 1
ATOM 1365 O O . HIS A 1 176 ? -7.198 17.095 -5.419 1.00 85.12 176 HIS A O 1
ATOM 1371 N N . ARG A 1 177 ? -7.691 18.375 -3.635 1.00 90.81 177 ARG A N 1
ATOM 1372 C CA . ARG A 1 177 ? -7.415 19.652 -4.314 1.00 90.81 177 ARG A CA 1
ATOM 1373 C C . ARG A 1 177 ? -5.948 19.788 -4.701 1.00 90.81 177 ARG A C 1
ATOM 1375 O O . ARG A 1 177 ? -5.647 20.044 -5.864 1.00 90.81 177 ARG A O 1
ATOM 1382 N N . LEU A 1 178 ? -5.049 19.584 -3.740 1.00 87.31 178 LEU A N 1
ATOM 1383 C CA . LEU A 1 178 ? -3.617 19.769 -3.957 1.00 87.31 178 LEU A CA 1
ATOM 1384 C C . LEU A 1 178 ? -3.041 18.699 -4.889 1.00 87.31 178 LEU A C 1
ATOM 1386 O O . LEU A 1 178 ? -2.185 19.014 -5.710 1.00 87.31 178 LEU A O 1
ATOM 1390 N N . GLN A 1 179 ? -3.529 17.456 -4.818 1.00 78.50 179 GLN A N 1
ATOM 1391 C CA . GLN A 1 179 ? -3.149 16.404 -5.765 1.00 78.50 179 GLN A CA 1
ATOM 1392 C C . GLN A 1 179 ? -3.570 16.751 -7.200 1.00 78.50 179 GLN A C 1
ATOM 1394 O O . GLN A 1 179 ? -2.842 16.447 -8.139 1.00 78.50 179 GLN A O 1
ATOM 1399 N N . GLY A 1 180 ? -4.711 17.423 -7.373 1.00 72.69 180 GLY A N 1
ATOM 1400 C CA . GLY A 1 180 ? -5.153 17.971 -8.658 1.00 72.69 180 GLY A CA 1
ATOM 1401 C C . GLY A 1 180 ? -4.460 19.278 -9.066 1.00 72.69 180 GLY A C 1
ATOM 1402 O O . GLY A 1 180 ? -4.931 19.935 -9.990 1.00 72.69 180 GLY A O 1
ATOM 1403 N N . GLY A 1 181 ? -3.406 19.711 -8.361 1.00 83.06 181 GLY A N 1
ATOM 1404 C CA . GLY A 1 181 ? -2.694 20.968 -8.631 1.00 83.06 181 GLY A CA 1
ATOM 1405 C C . GLY A 1 181 ? -3.513 22.234 -8.355 1.00 83.06 181 GLY A C 1
ATOM 1406 O O . GLY A 1 181 ? -3.116 23.327 -8.750 1.00 83.06 181 GLY A O 1
ATOM 1407 N N . THR A 1 182 ? -4.666 22.103 -7.699 1.00 91.94 182 THR A N 1
ATOM 1408 C CA . THR A 1 182 ? -5.585 23.211 -7.432 1.00 91.94 182 THR A CA 1
ATOM 1409 C C . THR A 1 182 ? -5.295 23.819 -6.066 1.00 91.94 182 THR A C 1
ATOM 1411 O O . THR A 1 182 ? -5.050 23.107 -5.089 1.00 91.94 182 THR A O 1
ATOM 1414 N N . THR A 1 183 ? -5.361 25.147 -5.976 1.00 94.12 183 THR A N 1
ATOM 1415 C CA . THR A 1 183 ? -5.182 25.848 -4.705 1.00 94.12 183 THR A CA 1
ATOM 1416 C C . THR A 1 183 ? -6.349 25.602 -3.744 1.00 94.12 183 THR A C 1
ATOM 1418 O O . THR A 1 183 ? -7.503 25.368 -4.128 1.00 94.12 183 THR A O 1
ATOM 1421 N N . MET A 1 184 ? -6.054 25.655 -2.448 1.00 95.25 184 MET A N 1
ATOM 1422 C CA . MET A 1 184 ? -7.051 25.596 -1.385 1.00 95.25 184 MET A CA 1
ATOM 1423 C C . MET A 1 184 ? -6.883 26.801 -0.469 1.00 95.25 184 MET A C 1
ATOM 1425 O O . MET A 1 184 ? -5.828 26.980 0.134 1.00 95.25 184 MET A O 1
ATOM 1429 N N . GLN A 1 185 ? -7.940 27.604 -0.354 1.00 95.19 185 GLN A N 1
ATOM 1430 C CA . GLN A 1 185 ? -8.017 28.662 0.647 1.00 95.19 185 GLN A CA 1
ATOM 1431 C C . GLN A 1 185 ? -8.227 28.033 2.029 1.00 95.19 185 GLN A C 1
ATOM 1433 O O . GLN A 1 185 ? -9.124 27.203 2.205 1.00 95.19 185 GLN A O 1
ATOM 1438 N N . VAL A 1 186 ? -7.386 28.390 2.997 1.00 95.75 186 VAL A N 1
ATOM 1439 C CA . VAL A 1 186 ? -7.425 27.852 4.364 1.00 95.75 186 VAL A CA 1
ATOM 1440 C C . VAL A 1 186 ? -7.401 29.016 5.357 1.00 95.75 186 VAL A C 1
ATOM 1442 O O . VAL A 1 186 ? -6.502 29.850 5.257 1.00 95.75 186 VAL A O 1
ATOM 1445 N N . PRO A 1 187 ? -8.344 29.080 6.318 1.00 92.88 187 PRO A N 1
ATOM 1446 C CA . PRO A 1 187 ? -8.383 30.170 7.285 1.00 92.88 187 PRO A CA 1
ATOM 1447 C C . PRO A 1 187 ? -7.148 30.137 8.188 1.00 92.88 187 PRO A C 1
ATOM 1449 O O . PRO A 1 187 ? -6.861 29.105 8.800 1.00 92.88 187 PRO A O 1
ATOM 1452 N N . GLU A 1 188 ? -6.419 31.245 8.277 1.00 91.81 188 GLU A N 1
ATOM 1453 C CA . GLU A 1 188 ? -5.217 31.352 9.118 1.00 91.81 188 GLU A CA 1
ATOM 1454 C C . GLU A 1 188 ? -5.520 31.734 10.570 1.00 91.81 188 GLU A C 1
ATOM 1456 O O . GLU A 1 188 ? -4.752 31.410 11.471 1.00 91.81 188 GLU A O 1
ATOM 1461 N N . ASP A 1 189 ? -6.673 32.358 10.804 1.00 91.06 189 ASP A N 1
ATOM 1462 C CA . ASP A 1 189 ? -7.142 32.852 12.101 1.00 91.06 189 ASP A CA 1
ATOM 1463 C C . ASP A 1 189 ? -8.041 31.850 12.853 1.00 91.06 189 ASP A C 1
ATOM 1465 O O . ASP A 1 189 ? -8.605 32.191 13.893 1.00 91.06 189 ASP A O 1
ATOM 1469 N N . GLN A 1 190 ? -8.166 30.614 12.350 1.00 92.75 190 GLN A N 1
ATOM 1470 C CA . GLN A 1 190 ? -8.825 29.502 13.043 1.00 92.75 190 GLN A CA 1
ATOM 1471 C C . GLN A 1 190 ? -7.792 28.575 13.685 1.00 92.75 190 GLN A C 1
ATOM 1473 O O . GLN A 1 190 ? -7.017 27.916 12.989 1.00 92.75 190 GLN A O 1
ATOM 1478 N N . ILE A 1 191 ? -7.829 28.491 15.011 1.00 92.94 191 ILE A N 1
ATOM 1479 C CA . ILE A 1 191 ? -6.972 27.658 15.854 1.00 92.94 191 ILE A CA 1
ATOM 1480 C C . ILE A 1 191 ? -7.829 26.561 16.487 1.00 92.94 191 ILE A C 1
ATOM 1482 O O . ILE A 1 191 ? -8.893 26.836 17.048 1.00 92.94 191 ILE A O 1
ATOM 1486 N N . GLY A 1 192 ? -7.352 25.321 16.426 1.00 92.88 192 GLY A N 1
ATOM 1487 C CA . GLY A 1 192 ? -8.020 24.170 17.027 1.00 92.88 192 GLY A CA 1
ATOM 1488 C C . GLY A 1 192 ? -7.065 23.000 17.229 1.00 92.88 192 GLY A C 1
ATOM 1489 O O . GLY A 1 192 ? -5.875 23.107 16.928 1.00 92.88 192 GLY A O 1
ATOM 1490 N N . SER A 1 193 ? -7.607 21.892 17.729 1.00 94.44 193 SER A N 1
ATOM 1491 C CA . SER A 1 193 ? -6.847 20.681 18.052 1.00 94.44 193 SER A CA 1
ATOM 1492 C C . SER A 1 193 ? -7.194 19.549 17.075 1.00 94.44 193 SER A C 1
ATOM 1494 O O . SER A 1 193 ? -8.221 18.890 17.252 1.00 94.44 193 SER A O 1
ATOM 1496 N N . PRO A 1 194 ? -6.400 19.312 16.010 1.00 96.31 194 PRO A N 1
ATOM 1497 C CA . PRO A 1 194 ? -6.664 18.242 15.053 1.00 96.31 194 PRO A CA 1
ATOM 1498 C C . PRO A 1 194 ? -6.749 16.881 15.735 1.00 96.31 194 PRO A C 1
ATOM 1500 O O . PRO A 1 194 ? -5.802 16.439 16.382 1.00 96.31 194 PRO A O 1
ATOM 1503 N N . THR A 1 195 ? -7.862 16.182 15.528 1.00 97.69 195 THR A N 1
ATOM 1504 C CA . THR A 1 195 ? -8.128 14.909 16.204 1.00 97.69 195 THR A CA 1
ATOM 1505 C C . THR A 1 195 ? -8.195 13.775 15.192 1.00 97.69 195 THR A C 1
ATOM 1507 O O . THR A 1 195 ? -9.079 13.746 14.335 1.00 97.69 195 THR A O 1
ATOM 1510 N N . LEU A 1 196 ? -7.257 12.829 15.276 1.00 97.44 196 LEU A N 1
ATOM 1511 C CA . LEU A 1 196 ? -7.313 11.620 14.457 1.00 97.44 196 LEU A CA 1
ATOM 1512 C C . LEU A 1 196 ? -8.508 10.763 14.891 1.00 97.44 196 LEU A C 1
ATOM 1514 O O . LEU A 1 196 ? -8.696 10.513 16.081 1.00 97.44 196 LEU A O 1
ATOM 1518 N N . VAL A 1 197 ? -9.297 10.299 13.927 1.00 96.94 197 VAL A N 1
ATOM 1519 C CA . VAL A 1 197 ? -10.527 9.545 14.191 1.00 96.94 197 VAL A CA 1
ATOM 1520 C C . VAL A 1 197 ? -10.272 8.228 14.934 1.00 96.94 197 VAL A C 1
ATOM 1522 O O . VAL A 1 197 ? -11.039 7.892 15.832 1.00 96.94 197 VAL A O 1
ATOM 1525 N N . ASP A 1 198 ? -9.177 7.530 14.633 1.00 90.69 198 ASP A N 1
ATOM 1526 C CA . ASP A 1 198 ? -8.783 6.294 15.322 1.00 90.69 198 ASP A CA 1
ATOM 1527 C C . ASP A 1 198 ? -8.573 6.554 16.810 1.00 90.69 198 ASP A C 1
ATOM 1529 O O . ASP A 1 198 ? -9.130 5.865 17.656 1.00 90.69 198 ASP A O 1
ATOM 1533 N N . TYR A 1 199 ? -7.829 7.617 17.125 1.00 95.56 199 TYR A N 1
ATOM 1534 C CA . TYR A 1 199 ? -7.570 8.023 18.499 1.00 95.56 199 TYR A CA 1
ATOM 1535 C C . TYR A 1 199 ? -8.861 8.407 19.228 1.00 95.56 199 TYR A C 1
ATOM 1537 O O . TYR A 1 199 ? -9.067 8.003 20.370 1.00 95.56 199 TYR A O 1
ATOM 1545 N N . LEU A 1 200 ? -9.754 9.145 18.561 1.00 98.12 200 LEU A N 1
ATOM 1546 C CA . LEU A 1 200 ? -11.066 9.489 19.106 1.00 98.12 200 LEU A CA 1
ATOM 1547 C C . LEU A 1 200 ? -11.877 8.228 19.445 1.00 98.12 200 LEU A C 1
ATOM 1549 O O . LEU A 1 200 ? -12.464 8.155 20.526 1.00 98.12 200 LEU A O 1
ATOM 1553 N N . ALA A 1 201 ? -11.897 7.235 18.554 1.00 96.38 201 ALA A N 1
ATOM 1554 C CA . ALA A 1 201 ? -12.597 5.970 18.761 1.00 96.38 201 ALA A CA 1
ATOM 1555 C C . ALA A 1 201 ? -11.961 5.130 19.887 1.00 96.38 201 ALA A C 1
ATOM 1557 O O . ALA A 1 201 ? -12.676 4.676 20.781 1.00 96.38 201 ALA A O 1
ATOM 1558 N N . GLU A 1 202 ? -10.631 4.985 19.895 1.00 91.31 202 GLU A N 1
ATOM 1559 C CA . GLU A 1 202 ? -9.853 4.297 20.939 1.00 91.31 202 GLU A CA 1
ATOM 1560 C C . GLU A 1 202 ? -10.105 4.909 22.323 1.00 91.31 202 GLU A C 1
ATOM 1562 O O . GLU A 1 202 ? -10.424 4.197 23.278 1.00 91.31 202 GLU A O 1
ATOM 1567 N N . ALA A 1 203 ? -10.010 6.235 22.436 1.00 94.69 203 ALA A N 1
ATOM 1568 C CA . ALA A 1 203 ? -10.264 6.948 23.681 1.00 94.69 203 ALA A CA 1
ATOM 1569 C C . ALA A 1 203 ? -11.724 6.788 24.130 1.00 94.69 203 ALA A C 1
ATOM 1571 O O . ALA A 1 203 ? -11.968 6.512 25.301 1.00 94.69 203 ALA A O 1
ATOM 1572 N N . SER A 1 204 ? -12.686 6.880 23.206 1.00 96.88 204 SER A N 1
ATOM 1573 C CA . SER A 1 204 ? -14.109 6.683 23.518 1.00 96.88 204 SER A CA 1
ATOM 1574 C C . SER A 1 204 ? -14.380 5.287 24.083 1.00 96.88 204 SER A C 1
ATOM 1576 O O . SER A 1 204 ? -15.050 5.157 25.103 1.00 96.88 204 SER A O 1
ATOM 1578 N N . ALA A 1 205 ? -13.830 4.240 23.460 1.00 92.81 205 ALA A N 1
ATOM 1579 C CA . ALA A 1 205 ? -13.999 2.865 23.926 1.00 92.81 205 ALA A CA 1
ATOM 1580 C C . ALA A 1 205 ? -13.382 2.648 25.318 1.00 92.81 205 ALA A C 1
ATOM 1582 O O . ALA A 1 205 ? -14.006 2.017 26.170 1.00 92.81 205 ALA A O 1
ATOM 1583 N N . ARG A 1 206 ? -12.196 3.218 25.577 1.00 91.75 206 ARG A N 1
ATOM 1584 C CA . ARG A 1 206 ? -11.538 3.148 26.894 1.00 91.75 206 ARG A CA 1
ATOM 1585 C C . ARG A 1 206 ? -12.334 3.866 27.983 1.00 91.75 206 ARG A C 1
ATOM 1587 O O . ARG A 1 206 ? -12.453 3.333 29.080 1.00 91.75 206 ARG A O 1
ATOM 1594 N N . LEU A 1 207 ? -12.896 5.040 27.686 1.00 96.00 207 LEU A N 1
ATOM 1595 C CA . LEU A 1 207 ? -13.742 5.780 28.630 1.00 96.00 207 LEU A CA 1
ATOM 1596 C C . LEU A 1 207 ? -14.999 4.979 28.998 1.00 96.00 207 LEU A C 1
ATOM 1598 O O . LEU A 1 207 ? -15.348 4.909 30.171 1.00 96.00 207 LEU A O 1
ATOM 1602 N N . VAL A 1 208 ? -15.628 4.311 28.025 1.00 94.56 208 VAL A N 1
ATOM 1603 C CA . VAL A 1 208 ? -16.766 3.410 28.279 1.00 94.56 208 VAL A CA 1
ATOM 1604 C C . VAL A 1 208 ? -16.357 2.203 29.123 1.00 94.56 208 VAL A C 1
ATOM 1606 O O . VAL A 1 208 ? -17.058 1.859 30.066 1.00 94.56 208 VAL A O 1
ATOM 1609 N N . GLN A 1 209 ? -15.217 1.569 28.827 1.00 90.50 209 GLN A N 1
ATOM 1610 C CA . GLN A 1 209 ? -14.703 0.431 29.607 1.00 90.50 209 GLN A CA 1
ATOM 1611 C C . GLN A 1 209 ? -14.368 0.798 31.059 1.00 90.50 209 GLN A C 1
ATOM 1613 O O . GLN A 1 209 ? -14.420 -0.059 31.933 1.00 90.50 209 GLN A O 1
ATOM 1618 N N . GLN A 1 210 ? -14.004 2.056 31.303 1.00 92.50 210 GLN A N 1
ATOM 1619 C CA . GLN A 1 210 ? -13.771 2.615 32.635 1.00 92.50 210 GLN A CA 1
ATOM 1620 C C . GLN A 1 210 ? -15.046 3.189 33.273 1.00 92.50 210 GLN A C 1
ATOM 1622 O O . GLN A 1 210 ? -14.959 3.826 34.319 1.00 92.50 210 GLN A O 1
ATOM 1627 N N . GLU A 1 211 ? -16.208 2.996 32.638 1.00 95.25 211 GLU A N 1
ATOM 1628 C CA . GLU A 1 211 ? -17.515 3.469 33.106 1.00 95.25 211 GLU A CA 1
ATOM 1629 C C . GLU A 1 211 ? -17.545 4.988 33.369 1.00 95.25 211 GLU A C 1
ATOM 1631 O O . GLU A 1 211 ? -18.263 5.481 34.240 1.00 95.25 211 GLU A O 1
ATOM 1636 N N . ILE A 1 212 ? -16.754 5.753 32.605 1.00 97.31 212 ILE A N 1
ATOM 1637 C CA . ILE A 1 212 ? -16.685 7.210 32.725 1.00 97.31 212 ILE A CA 1
ATOM 1638 C C . ILE A 1 212 ? -17.975 7.842 32.202 1.00 97.31 212 ILE A C 1
ATOM 1640 O O . ILE A 1 212 ? -18.454 7.515 31.116 1.00 97.31 212 ILE A O 1
ATOM 1644 N N . ARG A 1 213 ? -18.484 8.820 32.958 1.00 96.81 213 ARG A N 1
ATOM 1645 C CA . ARG A 1 213 ? -19.723 9.553 32.669 1.00 96.81 213 ARG A CA 1
ATOM 1646 C C . ARG A 1 213 ? -19.505 11.062 32.602 1.00 96.81 213 ARG A C 1
ATOM 1648 O O . ARG A 1 213 ? -18.487 11.592 33.057 1.00 96.81 213 ARG A O 1
ATOM 1655 N N . GLY A 1 214 ? -20.506 11.761 32.078 1.00 97.38 214 GLY A N 1
ATOM 1656 C CA . GLY A 1 214 ? -20.525 13.213 31.941 1.00 97.38 214 GLY A CA 1
ATOM 1657 C C . GLY A 1 214 ? -19.765 13.692 30.706 1.00 97.38 214 GLY A C 1
ATOM 1658 O O . GLY A 1 214 ? -19.682 12.994 29.700 1.00 97.38 214 GLY A O 1
ATOM 1659 N N . VAL A 1 215 ? -19.226 14.910 30.759 1.00 98.50 215 VAL A N 1
ATOM 1660 C CA . VAL A 1 215 ? -18.554 15.548 29.614 1.00 98.50 215 VAL A CA 1
ATOM 1661 C C . VAL A 1 215 ? -17.045 15.306 29.664 1.00 98.50 215 VAL A C 1
ATOM 1663 O O . VAL A 1 215 ? -16.426 15.518 30.710 1.00 98.50 215 VAL A O 1
ATOM 1666 N N . VAL A 1 216 ? -16.444 14.908 28.539 1.00 98.56 216 VAL A N 1
ATOM 1667 C CA . VAL A 1 216 ? -14.990 14.765 28.360 1.00 98.56 216 VAL A CA 1
ATOM 1668 C C . VAL A 1 216 ? -14.573 15.347 27.008 1.00 98.56 216 VAL A C 1
ATOM 1670 O O . VAL A 1 216 ? -15.165 15.034 25.972 1.00 98.56 216 VAL A O 1
ATOM 1673 N N . ASN A 1 217 ? -13.529 16.172 27.002 1.00 98.44 217 ASN A N 1
ATOM 1674 C CA . ASN A 1 217 ? -12.891 16.636 25.777 1.00 98.44 217 ASN A CA 1
ATOM 1675 C C . ASN A 1 217 ? -11.949 15.546 25.246 1.00 98.44 217 ASN A C 1
ATOM 1677 O O . ASN A 1 217 ? -10.984 15.170 25.910 1.00 98.44 217 ASN A O 1
ATOM 1681 N N . VAL A 1 218 ? -12.199 15.047 24.035 1.00 98.12 218 VAL A N 1
ATOM 1682 C CA . VAL A 1 218 ? -11.340 14.061 23.361 1.00 98.12 218 VAL A CA 1
ATOM 1683 C C . VAL A 1 218 ? -10.781 14.672 22.086 1.00 98.12 218 VAL A C 1
ATOM 1685 O O . VAL A 1 218 ? -11.425 14.674 21.031 1.00 98.12 218 VAL A O 1
ATOM 1688 N N . VAL A 1 219 ? -9.570 15.218 22.203 1.00 97.50 219 VAL A N 1
ATOM 1689 C CA . VAL A 1 219 ? -8.861 15.894 21.112 1.00 97.50 219 VAL A CA 1
ATOM 1690 C C . VAL A 1 219 ? -7.379 15.534 21.068 1.00 97.50 219 VAL A C 1
ATOM 1692 O O . VAL A 1 219 ? -6.820 15.045 22.050 1.00 97.50 219 VAL A O 1
ATOM 1695 N N . GLY A 1 220 ? -6.739 15.772 19.920 1.00 96.69 220 GLY A N 1
ATOM 1696 C CA . GLY A 1 220 ? -5.279 15.722 19.815 1.00 96.69 220 GLY A CA 1
ATOM 1697 C C . GLY A 1 220 ? -4.602 16.752 20.728 1.00 96.69 220 GLY A C 1
ATOM 1698 O O . GLY A 1 220 ? -5.196 17.770 21.080 1.00 96.69 220 GLY A O 1
ATOM 1699 N N . ARG A 1 221 ? -3.350 16.488 21.111 1.00 96.12 221 ARG A N 1
ATOM 1700 C CA . ARG A 1 221 ? -2.596 17.314 22.069 1.00 96.12 221 ARG A CA 1
ATOM 1701 C C . ARG A 1 221 ? -2.302 18.720 21.552 1.00 96.12 221 ARG A C 1
ATOM 1703 O O . ARG A 1 221 ? -2.327 19.677 22.317 1.00 96.12 221 ARG A O 1
ATOM 1710 N N . ASP A 1 222 ? -1.957 18.830 20.275 1.00 96.00 222 ASP A N 1
ATOM 1711 C CA . ASP A 1 222 ? -1.445 20.069 19.699 1.00 96.00 222 ASP A CA 1
ATOM 1712 C C . ASP A 1 222 ? -2.579 21.037 19.346 1.00 96.00 222 ASP A C 1
ATOM 1714 O O . ASP A 1 222 ? -3.535 20.670 18.662 1.00 96.00 222 ASP A O 1
ATOM 1718 N N . LEU A 1 223 ? -2.429 22.290 19.779 1.00 94.75 223 LEU A N 1
ATOM 1719 C CA . LEU A 1 223 ? -3.307 23.413 19.463 1.00 94.75 223 LEU A CA 1
ATOM 1720 C C . LEU A 1 223 ? -2.595 24.318 18.454 1.00 94.75 223 LEU A C 1
ATOM 1722 O O . LEU A 1 223 ? -1.583 24.930 18.790 1.00 94.75 223 LEU A O 1
ATOM 1726 N N . LEU A 1 224 ? -3.102 24.401 17.223 1.00 95.06 224 LEU A N 1
ATOM 1727 C CA . LEU A 1 224 ? -2.400 25.088 16.136 1.00 95.06 224 LEU A CA 1
ATOM 1728 C C . LEU A 1 224 ? -3.345 25.749 15.122 1.00 95.06 224 LEU A C 1
ATOM 1730 O O . LEU A 1 224 ? -4.510 25.349 15.003 1.00 95.06 224 LEU A O 1
ATOM 1734 N N . PRO A 1 225 ? -2.853 26.743 14.357 1.00 94.69 225 PRO A N 1
ATOM 1735 C CA . PRO A 1 225 ? -3.578 27.303 13.226 1.00 94.69 225 PRO A CA 1
ATOM 1736 C C . PRO A 1 225 ? -3.922 26.240 12.182 1.00 94.69 225 PRO A C 1
ATOM 1738 O O . PRO A 1 225 ? -3.135 25.339 11.865 1.00 94.69 225 PRO A O 1
ATOM 1741 N N . ARG A 1 226 ? -5.089 26.382 11.556 1.00 94.31 226 ARG A N 1
ATOM 1742 C CA . ARG A 1 226 ? -5.558 25.449 10.527 1.00 94.31 226 ARG A CA 1
ATOM 1743 C C . ARG A 1 226 ? -4.648 25.412 9.299 1.00 94.31 226 ARG A C 1
ATOM 1745 O O . ARG A 1 226 ? -4.529 24.368 8.658 1.00 94.31 226 ARG A O 1
ATOM 1752 N N . THR A 1 227 ? -3.969 26.515 8.995 1.00 95.50 227 THR A N 1
ATOM 1753 C CA . THR A 1 227 ? -2.941 26.608 7.946 1.00 95.50 227 THR A CA 1
ATOM 1754 C C . THR A 1 227 ? -1.702 25.774 8.262 1.00 95.50 227 THR A C 1
ATOM 1756 O O . THR A 1 227 ? -1.161 25.126 7.364 1.00 95.50 227 THR A O 1
ATOM 1759 N N . GLU A 1 228 ? -1.264 25.722 9.518 1.00 95.88 228 GLU A N 1
ATOM 1760 C CA . GLU A 1 228 ? -0.148 24.869 9.931 1.00 95.88 228 GLU A CA 1
ATOM 1761 C C . GLU A 1 228 ? -0.514 23.390 9.834 1.00 95.88 228 GLU A C 1
ATOM 1763 O O . GLU A 1 228 ? 0.254 22.601 9.273 1.00 95.88 228 GLU A O 1
ATOM 1768 N N . PHE A 1 229 ? -1.723 23.025 10.271 1.00 97.00 229 PHE A N 1
ATOM 1769 C CA . PHE A 1 229 ? -2.235 21.666 10.113 1.00 97.00 229 PHE A CA 1
ATOM 1770 C C . PHE A 1 229 ? -2.336 21.270 8.632 1.00 97.00 229 PHE A C 1
ATOM 1772 O O . PHE A 1 229 ? -1.879 20.196 8.237 1.00 97.00 229 PHE A O 1
ATOM 1779 N N . ALA A 1 230 ? -2.850 22.166 7.783 1.00 97.25 230 ALA A N 1
ATOM 1780 C CA . ALA A 1 230 ? -2.917 21.969 6.337 1.00 97.25 230 ALA A CA 1
ATOM 1781 C C . ALA A 1 230 ? -1.531 21.716 5.723 1.00 97.25 230 ALA A C 1
ATOM 1783 O O . ALA A 1 230 ? -1.348 20.776 4.948 1.00 97.25 230 ALA A O 1
ATOM 1784 N N . ARG A 1 231 ? -0.528 22.516 6.103 1.00 96.31 231 ARG A N 1
ATOM 1785 C CA . ARG A 1 231 ? 0.857 22.344 5.639 1.00 96.31 231 ARG A CA 1
ATOM 1786 C C . ARG A 1 231 ? 1.465 21.035 6.140 1.00 96.31 231 ARG A C 1
ATOM 1788 O O . ARG A 1 231 ? 2.220 20.405 5.403 1.00 96.31 231 ARG A O 1
ATOM 1795 N N . ALA A 1 232 ? 1.140 20.605 7.359 1.00 95.56 232 ALA A N 1
ATOM 1796 C CA . ALA A 1 232 ? 1.586 19.320 7.892 1.00 95.56 232 ALA A CA 1
ATOM 1797 C C . ALA A 1 232 ? 0.998 18.136 7.105 1.00 95.56 232 ALA A C 1
ATOM 1799 O O . ALA A 1 232 ? 1.735 17.219 6.745 1.00 95.56 232 ALA A O 1
ATOM 1800 N N . LEU A 1 233 ? -0.289 18.200 6.752 1.00 94.75 233 LEU A N 1
ATOM 1801 C CA . LEU A 1 233 ? -0.938 17.222 5.875 1.00 94.75 233 LEU A CA 1
ATOM 1802 C C . LEU A 1 233 ? -0.341 17.223 4.461 1.00 94.75 233 LEU A C 1
ATOM 1804 O O . LEU A 1 233 ? -0.041 16.156 3.933 1.00 94.75 233 LEU A O 1
ATOM 1808 N N . ALA A 1 234 ? -0.110 18.395 3.861 1.00 89.00 234 ALA A N 1
ATOM 1809 C CA . ALA A 1 234 ? 0.525 18.490 2.544 1.00 89.00 234 ALA A CA 1
ATOM 1810 C C . ALA A 1 234 ? 1.913 17.830 2.541 1.00 89.00 234 ALA A C 1
ATOM 1812 O O . ALA A 1 234 ? 2.196 17.004 1.676 1.00 89.00 234 ALA A O 1
ATOM 1813 N N . ARG A 1 235 ? 2.739 18.099 3.565 1.00 86.00 235 ARG A N 1
ATOM 1814 C CA . ARG A 1 235 ? 4.037 17.428 3.748 1.00 86.00 235 ARG A CA 1
ATOM 1815 C C . ARG A 1 235 ? 3.896 15.914 3.898 1.00 86.00 235 ARG A C 1
ATOM 1817 O O . ARG A 1 235 ? 4.666 15.183 3.281 1.00 86.00 235 ARG A O 1
ATOM 1824 N N . LEU A 1 236 ? 2.926 15.440 4.686 1.00 83.81 236 LEU A N 1
ATOM 1825 C CA . LEU A 1 236 ? 2.663 14.008 4.856 1.00 83.81 236 LEU A CA 1
ATOM 1826 C C . LEU A 1 236 ? 2.367 13.337 3.515 1.00 83.81 236 LEU A C 1
ATOM 1828 O O . LEU A 1 236 ? 2.943 12.288 3.233 1.00 83.81 236 LEU A O 1
ATOM 1832 N N . PHE A 1 237 ? 1.502 13.949 2.704 1.00 78.62 237 PHE A N 1
ATOM 1833 C CA . PHE A 1 237 ? 1.059 13.414 1.417 1.00 78.62 237 PHE A CA 1
ATOM 1834 C C . PHE A 1 237 ? 2.051 13.642 0.264 1.00 78.62 237 PHE A C 1
ATOM 1836 O O . PHE A 1 237 ? 1.821 13.153 -0.839 1.00 78.62 237 PHE A O 1
ATOM 1843 N N . GLY A 1 238 ? 3.151 14.368 0.493 1.00 73.25 238 GLY A N 1
ATOM 1844 C CA . GLY A 1 238 ? 4.091 14.748 -0.568 1.00 73.25 238 GLY A CA 1
ATOM 1845 C C . GLY A 1 238 ? 3.505 15.750 -1.570 1.00 73.25 238 GLY A C 1
ATOM 1846 O O . GLY A 1 238 ? 3.886 15.746 -2.736 1.00 73.25 238 GLY A O 1
ATOM 1847 N N . LEU A 1 239 ? 2.557 16.579 -1.131 1.00 81.00 239 LEU A N 1
ATOM 1848 C CA . LEU A 1 239 ? 1.873 17.589 -1.939 1.00 81.00 239 LEU A CA 1
ATOM 1849 C C . LEU A 1 239 ? 2.519 18.966 -1.756 1.00 81.00 239 LEU A C 1
ATOM 1851 O O . LEU A 1 239 ? 3.089 19.253 -0.704 1.00 81.00 239 LEU A O 1
ATOM 1855 N N . ASP A 1 240 ? 2.394 19.834 -2.763 1.00 84.94 240 ASP A N 1
ATOM 1856 C CA . ASP A 1 240 ? 2.993 21.170 -2.736 1.00 84.94 240 ASP A CA 1
ATOM 1857 C C . ASP A 1 240 ? 2.289 22.086 -1.710 1.00 84.94 240 ASP A C 1
ATOM 1859 O O . ASP A 1 240 ? 1.139 22.485 -1.924 1.00 84.94 240 ASP A O 1
ATOM 1863 N N . PRO A 1 241 ? 2.955 22.477 -0.605 1.00 88.62 241 PRO A N 1
ATOM 1864 C CA . PRO A 1 241 ? 2.353 23.347 0.398 1.00 88.62 241 PRO A CA 1
ATOM 1865 C C . PRO A 1 241 ? 2.115 24.777 -0.110 1.00 88.62 241 PRO A C 1
ATOM 1867 O O . PRO A 1 241 ? 1.368 25.512 0.532 1.00 88.62 241 PRO A O 1
ATOM 1870 N N . ARG A 1 242 ? 2.708 25.193 -1.243 1.00 91.81 242 ARG A N 1
ATOM 1871 C CA . ARG A 1 242 ? 2.482 26.520 -1.853 1.00 91.81 242 ARG A CA 1
ATOM 1872 C C . ARG A 1 242 ? 1.074 26.676 -2.424 1.00 91.81 242 ARG A C 1
ATOM 1874 O O . ARG A 1 242 ? 0.615 27.796 -2.604 1.00 91.81 242 ARG A O 1
ATOM 1881 N N . LEU A 1 243 ? 0.379 25.567 -2.675 1.00 92.38 243 LEU A N 1
ATOM 1882 C CA . LEU A 1 243 ? -1.017 25.566 -3.115 1.00 92.38 243 LEU A CA 1
ATOM 1883 C C . LEU A 1 243 ? -2.002 25.875 -1.972 1.00 92.38 243 LEU A C 1
ATOM 1885 O O . LEU A 1 243 ? -3.196 26.054 -2.215 1.00 92.38 243 LEU A O 1
ATOM 1889 N N . ILE A 1 244 ? -1.525 25.947 -0.726 1.00 96.81 244 ILE A N 1
ATOM 1890 C CA . ILE A 1 244 ? -2.320 26.369 0.428 1.00 96.81 244 ILE A CA 1
ATOM 1891 C C . ILE A 1 244 ? -2.271 27.891 0.508 1.00 96.81 244 ILE A C 1
ATOM 1893 O O . ILE A 1 244 ? -1.234 28.471 0.831 1.00 96.81 244 ILE A O 1
ATOM 1897 N N . VAL A 1 245 ? -3.410 28.527 0.248 1.00 96.44 245 VAL A N 1
ATOM 1898 C CA . VAL A 1 245 ? -3.562 29.981 0.282 1.00 96.44 245 VAL A CA 1
ATOM 1899 C C . VAL A 1 245 ? -4.153 30.369 1.640 1.00 96.44 245 VAL A C 1
ATOM 1901 O O . VAL A 1 245 ? -5.327 30.080 1.883 1.00 96.44 245 VAL A O 1
ATOM 1904 N N . PRO A 1 246 ? -3.368 30.962 2.555 1.00 95.56 246 PRO A N 1
ATOM 1905 C CA . PRO A 1 246 ? -3.911 31.480 3.803 1.00 95.56 246 PRO A CA 1
ATOM 1906 C C . PRO A 1 246 ? -4.869 32.638 3.506 1.00 95.56 246 PRO A C 1
ATOM 1908 O O . PRO A 1 246 ? -4.588 33.471 2.645 1.00 95.56 246 PRO A O 1
ATOM 1911 N N . VAL A 1 247 ? -6.006 32.665 4.194 1.00 95.38 247 VAL A N 1
ATOM 1912 C CA . VAL A 1 247 ? -7.007 33.739 4.099 1.00 95.38 247 VAL A CA 1
ATOM 1913 C C . VAL A 1 247 ? -7.583 34.034 5.482 1.00 95.38 247 VAL A C 1
ATOM 1915 O O . VAL A 1 247 ? -7.579 33.153 6.345 1.00 95.38 247 VAL A O 1
ATOM 1918 N N . ALA A 1 248 ? -8.112 35.235 5.710 1.00 92.38 248 ALA A N 1
ATOM 1919 C CA . ALA A 1 248 ? -8.855 35.507 6.935 1.00 92.38 248 ALA A CA 1
ATOM 1920 C C . ALA A 1 248 ? -10.225 34.813 6.888 1.00 92.38 248 ALA A C 1
ATOM 1922 O O . ALA A 1 248 ? -10.856 34.723 5.833 1.00 92.38 248 ALA A O 1
ATOM 1923 N N . THR A 1 249 ? -10.746 34.363 8.034 1.00 90.00 249 THR A N 1
ATOM 1924 C CA . THR A 1 249 ? -12.084 33.744 8.102 1.00 90.00 249 THR A CA 1
ATOM 1925 C C . THR A 1 249 ? -13.179 34.670 7.564 1.00 90.00 249 THR A C 1
ATOM 1927 O O . THR A 1 249 ? -14.143 34.193 6.970 1.00 90.00 249 THR A O 1
ATOM 1930 N N . ALA A 1 250 ? -13.025 35.988 7.727 1.00 87.75 250 ALA A N 1
ATOM 1931 C CA . ALA A 1 250 ? -13.965 36.978 7.199 1.00 87.75 250 ALA A CA 1
ATOM 1932 C C . ALA A 1 250 ? -14.059 36.967 5.659 1.00 87.75 250 ALA A C 1
ATOM 1934 O O . ALA A 1 250 ? -15.130 37.233 5.115 1.00 87.75 250 ALA A O 1
ATOM 1935 N N . ASP A 1 251 ? -12.979 36.594 4.968 1.00 88.94 251 ASP A N 1
ATOM 1936 C CA . ASP A 1 251 ? -12.896 36.614 3.503 1.00 88.94 251 ASP A CA 1
ATOM 1937 C C . ASP A 1 251 ? -13.463 35.340 2.859 1.00 88.94 251 ASP A C 1
ATOM 1939 O O . ASP A 1 251 ? -13.732 35.311 1.660 1.00 88.94 251 ASP A O 1
ATOM 1943 N N . LEU A 1 252 ? -13.695 34.284 3.649 1.00 85.44 252 LEU A N 1
ATOM 1944 C CA . LEU A 1 252 ? -14.229 33.002 3.170 1.00 85.44 252 LEU A CA 1
ATOM 1945 C C . LEU A 1 252 ? -15.741 33.025 2.879 1.00 85.44 252 LEU A C 1
ATOM 1947 O O . LEU A 1 252 ? -16.274 32.007 2.437 1.00 85.44 252 LEU A O 1
ATOM 1951 N N . GLN A 1 253 ? -16.433 34.144 3.144 1.00 86.00 253 GLN A N 1
ATOM 1952 C CA . GLN A 1 253 ? -17.876 34.343 2.902 1.00 86.00 253 GLN A CA 1
ATOM 1953 C C . GLN A 1 253 ? -18.763 33.188 3.412 1.00 86.00 253 GLN A C 1
ATOM 1955 O O . GLN A 1 253 ? -19.762 32.814 2.796 1.00 86.00 253 GLN A O 1
ATOM 1960 N N . GLN A 1 254 ? -18.381 32.594 4.543 1.00 87.12 254 GLN A N 1
ATOM 1961 C CA . GLN A 1 254 ? -19.093 31.462 5.134 1.00 87.12 254 GLN A CA 1
ATOM 1962 C C . GLN A 1 254 ? -20.433 31.920 5.715 1.00 87.12 254 GLN A C 1
ATOM 1964 O O . GLN A 1 254 ? -20.528 33.013 6.274 1.00 87.12 254 GLN A O 1
ATOM 1969 N N . ARG A 1 255 ? -21.467 31.078 5.598 1.00 90.38 255 ARG A N 1
ATOM 1970 C CA . ARG A 1 255 ? -22.814 31.394 6.100 1.00 90.38 255 ARG A CA 1
ATOM 1971 C C . ARG A 1 255 ? -22.847 31.406 7.623 1.00 90.38 255 ARG A C 1
ATOM 1973 O O . ARG A 1 255 ? -23.298 32.382 8.214 1.00 90.38 255 ARG A O 1
ATOM 1980 N N . ALA A 1 256 ? -22.326 30.356 8.256 1.00 90.06 256 ALA A N 1
ATOM 1981 C CA . ALA A 1 256 ? -22.236 30.302 9.712 1.00 90.06 256 ALA A CA 1
ATOM 1982 C C . ALA A 1 256 ? -20.970 30.984 10.229 1.00 90.06 256 ALA A C 1
ATOM 1984 O O . ALA A 1 256 ? -19.877 30.842 9.671 1.00 90.06 256 ALA A O 1
ATOM 1985 N N . ARG A 1 257 ? -21.082 31.615 11.396 1.00 91.06 257 ARG A N 1
ATOM 1986 C CA . ARG A 1 257 ? -19.908 32.057 12.150 1.00 91.06 257 ARG A CA 1
ATOM 1987 C C . ARG A 1 257 ? -19.108 30.849 12.639 1.00 91.06 257 ARG A C 1
ATOM 1989 O O . ARG A 1 257 ? -19.669 29.820 13.012 1.00 91.06 257 ARG A O 1
ATOM 1996 N N . ARG A 1 258 ? -17.781 30.972 12.605 1.00 90.50 258 ARG A N 1
ATOM 1997 C CA . ARG A 1 258 ? -16.830 29.940 13.036 1.00 90.50 258 ARG A CA 1
ATOM 1998 C C . ARG A 1 258 ? -16.102 30.420 14.296 1.00 90.50 258 ARG A C 1
ATOM 2000 O O . ARG A 1 258 ? -15.644 31.565 14.285 1.00 90.50 258 ARG A O 1
ATOM 2007 N N . PRO A 1 259 ? -15.960 29.591 15.344 1.00 89.94 259 PRO A N 1
ATOM 2008 C CA . PRO A 1 259 ? -15.136 29.946 16.492 1.00 89.94 259 PRO A CA 1
ATOM 2009 C C . PRO A 1 259 ? -13.671 30.074 16.054 1.00 89.94 259 PRO A C 1
ATOM 2011 O O . PRO A 1 259 ? -13.119 29.164 15.435 1.00 89.94 259 PRO A O 1
ATOM 2014 N N . ARG A 1 260 ? -13.037 31.218 16.343 1.00 87.25 260 ARG A N 1
ATOM 2015 C CA . ARG A 1 260 ? -11.646 31.479 15.925 1.00 87.25 260 ARG A CA 1
ATOM 2016 C C . ARG A 1 260 ? -10.637 30.714 16.778 1.00 87.25 260 ARG A C 1
ATOM 2018 O O . ARG A 1 260 ? -9.670 30.187 16.244 1.00 87.25 260 ARG A O 1
ATOM 2025 N N . ARG A 1 261 ? -10.864 30.605 18.089 1.00 86.69 261 ARG A N 1
ATOM 2026 C CA . ARG A 1 261 ? -10.026 29.834 19.026 1.00 86.69 261 ARG A CA 1
ATOM 2027 C C . ARG A 1 261 ? -10.816 28.674 19.640 1.00 86.69 261 ARG A C 1
ATOM 2029 O O . ARG A 1 261 ? -11.020 28.633 20.846 1.00 86.69 261 ARG A O 1
ATOM 2036 N N . GLY A 1 262 ? -11.272 27.734 18.811 1.00 74.88 262 GLY A N 1
ATOM 2037 C CA . GLY A 1 262 ? -12.101 26.578 19.208 1.00 74.88 262 GLY A CA 1
ATOM 2038 C C . GLY A 1 262 ? -11.348 25.419 19.885 1.00 74.88 262 GLY A C 1
ATOM 2039 O O . GLY A 1 262 ? -11.826 24.291 19.897 1.00 74.88 262 GLY A O 1
ATOM 2040 N N . GLY A 1 263 ? -10.144 25.645 20.417 1.00 87.12 263 GLY A N 1
ATOM 2041 C CA . GLY A 1 263 ? -9.356 24.596 21.073 1.00 87.12 263 GLY A CA 1
ATOM 2042 C C . GLY A 1 263 ? -10.041 24.003 22.307 1.00 87.12 263 GLY A C 1
ATOM 2043 O O . GLY A 1 263 ? -10.756 24.705 23.022 1.00 87.12 263 GLY A O 1
ATOM 2044 N N . LEU A 1 264 ? -9.769 22.729 22.593 1.00 95.69 264 LEU A N 1
ATOM 2045 C CA . LEU A 1 264 ? -10.232 22.050 23.806 1.00 95.69 264 LEU A CA 1
ATOM 2046 C C . LEU A 1 264 ? -9.032 21.574 24.631 1.00 95.69 264 LEU A C 1
ATOM 2048 O O . LEU A 1 264 ? -8.027 21.121 24.082 1.00 95.69 264 LEU A O 1
ATOM 2052 N N . LYS A 1 265 ? -9.146 21.702 25.951 1.00 96.62 265 LYS A N 1
ATOM 2053 C CA . LYS A 1 265 ? -8.161 21.249 26.940 1.00 96.62 265 LYS A CA 1
ATOM 2054 C C . LYS A 1 265 ? -8.183 19.723 27.088 1.00 96.62 265 LYS A C 1
ATOM 2056 O O . LYS A 1 265 ? -9.225 19.105 26.880 1.00 96.62 265 LYS A O 1
ATOM 2061 N N . THR A 1 266 ? -7.041 19.117 27.423 1.00 96.25 266 THR A N 1
ATOM 2062 C CA . THR A 1 266 ? -6.835 17.647 27.417 1.00 96.25 266 THR A CA 1
ATOM 2063 C C . THR A 1 266 ? -6.475 17.062 28.783 1.00 96.25 266 THR A C 1
ATOM 2065 O O . THR A 1 266 ? -6.348 15.849 28.930 1.00 96.25 266 THR A O 1
ATOM 2068 N N . GLU A 1 267 ? -6.341 17.902 29.804 1.00 96.81 267 GLU A N 1
ATOM 2069 C CA . GLU A 1 267 ? -5.852 17.558 31.136 1.00 96.81 267 GLU A CA 1
ATOM 2070 C C . GLU A 1 267 ? -6.765 16.538 31.824 1.00 96.81 267 GLU A C 1
ATOM 2072 O O . GLU A 1 267 ? -6.282 15.556 32.388 1.00 96.81 267 GLU A O 1
ATOM 2077 N N . LYS A 1 268 ? -8.090 16.719 31.718 1.00 97.44 268 LYS A N 1
ATOM 2078 C CA . LYS A 1 268 ? -9.069 15.766 32.255 1.00 97.44 268 LYS A CA 1
ATOM 2079 C C . LYS A 1 268 ? -8.950 14.404 31.572 1.00 97.44 268 LYS A C 1
ATOM 2081 O O . LYS A 1 268 ? -8.880 13.388 32.258 1.00 97.44 268 LYS A O 1
ATOM 2086 N N . LEU A 1 269 ? -8.885 14.375 30.238 1.00 96.88 269 LEU A N 1
ATOM 2087 C CA . LEU A 1 269 ? -8.714 13.138 29.472 1.00 96.88 269 LEU A CA 1
ATOM 2088 C C . LEU A 1 269 ? -7.426 12.408 29.862 1.00 96.88 269 LEU A C 1
ATOM 2090 O O . LEU A 1 269 ? -7.450 11.196 30.076 1.00 96.88 269 LEU A O 1
ATOM 2094 N N . ALA A 1 270 ? -6.319 13.145 29.976 1.00 94.44 270 ALA A N 1
ATOM 2095 C CA . ALA A 1 270 ? -5.033 12.584 30.362 1.00 94.44 270 ALA A CA 1
ATOM 2096 C C . ALA A 1 270 ? -5.075 11.982 31.774 1.00 94.44 270 ALA A C 1
ATOM 2098 O O . ALA A 1 270 ? -4.553 10.888 31.985 1.00 94.44 270 ALA A O 1
ATOM 2099 N N . GLY A 1 271 ? -5.757 12.648 32.713 1.00 95.88 271 GLY A N 1
ATOM 2100 C CA . GLY A 1 271 ? -5.989 12.137 34.064 1.00 95.88 271 GLY A CA 1
ATOM 2101 C C . GLY A 1 271 ? -6.840 10.864 34.097 1.00 95.88 271 GLY A C 1
ATOM 2102 O O . GLY A 1 271 ? -6.502 9.929 34.815 1.00 95.88 271 GLY A O 1
ATOM 2103 N N . LEU A 1 272 ? -7.905 10.796 33.292 1.00 94.81 272 LEU A N 1
ATOM 2104 C CA . LEU A 1 272 ? -8.794 9.629 33.212 1.00 94.81 272 LEU A CA 1
ATOM 2105 C C . LEU A 1 272 ? -8.109 8.416 32.560 1.00 94.81 272 LEU A C 1
ATOM 2107 O O . LEU A 1 272 ? -8.179 7.299 33.064 1.00 94.81 272 LEU A O 1
ATOM 2111 N N . LEU A 1 273 ? -7.414 8.631 31.439 1.00 88.25 273 LEU A N 1
ATOM 2112 C CA . LEU A 1 273 ? -6.784 7.554 30.672 1.00 88.25 273 LEU A CA 1
ATOM 2113 C C . LEU A 1 273 ? -5.370 7.195 31.153 1.00 88.25 273 LEU A C 1
ATOM 2115 O O . LEU A 1 273 ? -4.812 6.204 30.677 1.00 88.25 273 LEU A O 1
ATOM 2119 N N . GLY A 1 274 ? -4.775 7.983 32.052 1.00 86.25 274 GLY A N 1
ATOM 2120 C CA . GLY A 1 274 ? -3.404 7.788 32.539 1.00 86.25 274 GLY A CA 1
ATOM 2121 C C . GLY A 1 274 ? -2.328 7.955 31.458 1.00 86.25 274 GLY A C 1
ATOM 2122 O O . GLY A 1 274 ? -1.211 7.469 31.615 1.00 86.25 274 GLY A O 1
ATOM 2123 N N . THR A 1 275 ? -2.666 8.596 30.338 1.00 82.00 275 THR A N 1
ATOM 2124 C CA . THR A 1 275 ? -1.793 8.787 29.171 1.00 82.00 275 THR A CA 1
ATOM 2125 C C . THR A 1 275 ? -2.019 10.172 28.589 1.00 82.00 275 THR A C 1
ATOM 2127 O O . THR A 1 275 ? -3.169 10.592 28.484 1.00 82.00 275 THR A O 1
ATOM 2130 N N . GLU A 1 276 ? -0.960 10.852 28.148 1.00 88.69 276 GLU A N 1
ATOM 2131 C CA . GLU A 1 276 ? -1.102 12.122 27.425 1.00 88.69 276 GLU A CA 1
ATOM 2132 C C . GLU A 1 276 ? -1.982 11.984 26.173 1.00 88.69 276 GLU A C 1
ATOM 2134 O O . GLU A 1 276 ? -2.066 10.915 25.556 1.00 88.69 276 GLU A O 1
ATOM 2139 N N . ALA A 1 277 ? -2.610 13.092 25.771 1.00 91.88 277 ALA A N 1
ATOM 2140 C CA . ALA A 1 277 ? -3.301 13.164 24.493 1.00 91.88 277 ALA A CA 1
ATOM 2141 C C . ALA A 1 277 ? -2.338 12.914 23.321 1.00 91.88 277 ALA A C 1
ATOM 2143 O O . ALA A 1 277 ? -1.148 13.233 23.387 1.00 91.88 277 ALA A O 1
ATOM 2144 N N . MET A 1 278 ? -2.852 12.344 22.227 1.00 94.19 278 MET A N 1
ATOM 2145 C CA . MET A 1 278 ? -2.018 11.974 21.084 1.00 94.19 278 MET A CA 1
ATOM 2146 C C . MET A 1 278 ? -1.411 13.222 20.422 1.00 94.19 278 MET A C 1
ATOM 2148 O O . MET A 1 278 ? -2.168 14.097 19.988 1.00 94.19 278 MET A O 1
ATOM 2152 N N . PRO A 1 279 ? -0.076 13.303 20.278 1.00 94.88 279 PRO A N 1
ATOM 2153 C CA . PRO A 1 279 ? 0.545 14.383 19.532 1.00 94.88 279 PRO A CA 1
ATOM 2154 C C . PRO A 1 279 ? 0.259 14.281 18.035 1.00 94.88 279 PRO A C 1
ATOM 2156 O O . PRO A 1 279 ? 0.179 13.186 17.471 1.00 94.88 279 PRO A O 1
ATOM 2159 N N . LEU A 1 280 ? 0.196 15.429 17.366 1.00 95.12 280 LEU A N 1
ATOM 2160 C CA . LEU A 1 280 ? -0.023 15.564 15.931 1.00 95.12 280 LEU A CA 1
ATOM 2161 C C . LEU A 1 280 ? 1.004 14.759 15.134 1.00 95.12 280 LEU A C 1
ATOM 2163 O O . LEU A 1 280 ? 0.648 14.148 14.134 1.00 95.12 280 LEU A O 1
ATOM 2167 N N . GLU A 1 281 ? 2.260 14.706 15.576 1.00 89.31 281 GLU A N 1
ATOM 2168 C CA . GLU A 1 281 ? 3.289 13.900 14.914 1.00 89.31 281 GLU A CA 1
ATOM 2169 C C . GLU A 1 281 ? 2.911 12.409 14.858 1.00 89.31 281 GLU A C 1
ATOM 2171 O O . GLU A 1 281 ? 3.020 11.781 13.803 1.00 89.31 281 GLU A O 1
ATOM 2176 N N . GLU A 1 282 ? 2.428 11.842 15.966 1.00 79.69 282 GLU A N 1
ATOM 2177 C CA . GLU A 1 282 ? 1.995 10.441 16.025 1.00 79.69 282 GLU A CA 1
ATOM 2178 C C . GLU A 1 282 ? 0.699 10.228 15.238 1.00 79.69 282 GLU A C 1
ATOM 2180 O O . GLU A 1 282 ? 0.581 9.272 14.468 1.00 79.69 282 GLU A O 1
ATOM 2185 N N . ALA A 1 283 ? -0.236 11.172 15.336 1.00 91.44 283 ALA A N 1
ATOM 2186 C CA . ALA A 1 283 ? -1.468 11.154 14.562 1.00 91.44 283 ALA A CA 1
ATOM 2187 C C . ALA A 1 283 ? -1.196 11.151 13.042 1.00 91.44 283 ALA A C 1
ATOM 2189 O O . ALA A 1 283 ? -1.784 10.370 12.291 1.00 91.44 283 ALA A O 1
ATOM 2190 N N . LEU A 1 284 ? -0.234 11.957 12.585 1.00 87.00 284 LEU A N 1
ATOM 2191 C CA . LEU A 1 284 ? 0.235 11.997 11.200 1.00 87.00 284 LEU A CA 1
ATOM 2192 C C . LEU A 1 284 ? 0.972 10.708 10.805 1.00 87.00 284 LEU A C 1
ATOM 2194 O O . LEU A 1 284 ? 0.794 10.229 9.685 1.00 87.00 284 LEU A O 1
ATOM 2198 N N . LYS A 1 285 ? 1.757 10.085 11.695 1.00 73.00 285 LYS A N 1
ATOM 2199 C CA . LYS A 1 285 ? 2.360 8.763 11.430 1.00 73.00 285 LYS A CA 1
ATOM 2200 C C . LYS A 1 285 ? 1.286 7.701 11.197 1.00 73.00 285 LYS A C 1
ATOM 2202 O O . LYS A 1 285 ? 1.392 6.958 10.219 1.00 73.00 285 LYS A O 1
ATOM 2207 N N . ARG A 1 286 ? 0.247 7.649 12.037 1.00 81.50 286 ARG A N 1
ATOM 2208 C CA . ARG A 1 286 ? -0.885 6.719 11.877 1.00 81.50 286 ARG A CA 1
ATOM 2209 C C . ARG A 1 286 ? -1.677 7.005 10.602 1.00 81.50 286 ARG A C 1
ATOM 2211 O O . ARG A 1 286 ? -1.870 6.092 9.804 1.00 81.50 286 ARG A O 1
ATOM 2218 N N . LEU A 1 287 ? -2.005 8.268 10.320 1.00 85.31 287 LEU A N 1
ATOM 2219 C CA . LEU A 1 287 ? -2.654 8.661 9.064 1.00 85.31 287 LEU A CA 1
ATOM 2220 C C . LEU A 1 287 ? -1.820 8.258 7.837 1.00 85.31 287 LEU A C 1
ATOM 2222 O O . LEU A 1 287 ? -2.360 7.761 6.852 1.00 85.31 287 LEU A O 1
ATOM 2226 N N . ARG A 1 288 ? -0.491 8.424 7.891 1.00 78.12 288 ARG A N 1
ATOM 2227 C CA . ARG A 1 288 ? 0.416 7.991 6.819 1.00 78.12 288 ARG A CA 1
ATOM 2228 C C . ARG A 1 288 ? 0.364 6.479 6.619 1.00 78.12 288 ARG A C 1
ATOM 2230 O O . ARG A 1 288 ? 0.457 6.046 5.476 1.00 78.12 288 ARG A O 1
ATOM 2237 N N . ARG A 1 289 ? 0.219 5.684 7.687 1.00 67.50 289 ARG A N 1
ATOM 2238 C CA . ARG A 1 289 ? 0.021 4.228 7.584 1.00 67.50 289 ARG A CA 1
ATOM 2239 C C . ARG A 1 289 ? -1.309 3.898 6.917 1.00 67.50 289 ARG A C 1
ATOM 2241 O O . ARG A 1 289 ? -1.295 3.080 6.014 1.00 67.50 289 ARG A O 1
ATOM 2248 N N . GLN A 1 290 ? -2.407 4.562 7.279 1.00 72.81 290 GLN A N 1
ATOM 2249 C CA . GLN A 1 290 ? -3.706 4.360 6.619 1.00 72.81 290 GLN A CA 1
ATOM 2250 C C . GLN A 1 290 ? -3.652 4.716 5.128 1.00 72.81 290 GLN A C 1
ATOM 2252 O O . GLN A 1 290 ? -4.067 3.936 4.277 1.00 72.81 290 GLN A O 1
ATOM 2257 N N . TRP A 1 291 ? -3.078 5.879 4.809 1.00 71.25 291 TRP A N 1
ATOM 2258 C CA . TRP A 1 291 ? -2.883 6.341 3.437 1.00 71.25 291 TRP A CA 1
ATOM 2259 C C . TRP A 1 291 ? -2.024 5.374 2.620 1.00 71.25 291 TRP A C 1
ATOM 2261 O O . TRP A 1 291 ? -2.371 5.034 1.488 1.00 71.25 291 TRP A O 1
ATOM 2271 N N . ARG A 1 292 ? -0.917 4.901 3.203 1.00 56.94 292 ARG A N 1
ATOM 2272 C CA . ARG A 1 292 ? -0.048 3.890 2.589 1.00 56.94 292 ARG A CA 1
ATOM 2273 C C . ARG A 1 292 ? -0.730 2.529 2.472 1.00 56.94 292 ARG A C 1
ATOM 2275 O O . ARG A 1 292 ? -0.564 1.884 1.452 1.00 56.94 292 ARG A O 1
ATOM 2282 N N . GLY A 1 293 ? -1.536 2.131 3.452 1.00 45.97 293 GLY A N 1
ATOM 2283 C CA . GLY A 1 293 ? -2.301 0.882 3.434 1.00 45.97 293 GLY A CA 1
ATOM 2284 C C . GLY A 1 293 ? -3.375 0.849 2.342 1.00 45.97 293 GLY A C 1
ATOM 2285 O O . GLY A 1 293 ? -3.580 -0.186 1.718 1.00 45.97 293 GLY A O 1
ATOM 2286 N N . ASP A 1 294 ? -3.996 1.992 2.027 1.00 45.69 294 ASP A N 1
ATOM 2287 C CA . ASP A 1 294 ? -4.918 2.154 0.883 1.00 45.69 294 ASP A CA 1
ATOM 2288 C C . ASP A 1 294 ? -4.179 2.369 -0.460 1.00 45.69 294 ASP A C 1
ATOM 2290 O O . ASP A 1 294 ? -4.780 2.430 -1.533 1.00 45.69 294 ASP A O 1
ATOM 2294 N N . SER A 1 295 ? -2.845 2.458 -0.430 1.00 45.59 295 SER A N 1
ATOM 2295 C CA . SER A 1 295 ? -1.970 2.383 -1.604 1.00 45.59 295 SER A CA 1
ATOM 2296 C C . SER A 1 295 ? -1.164 1.076 -1.579 1.00 45.59 295 SER A C 1
ATOM 2298 O O . SER A 1 295 ? 0.045 1.088 -1.405 1.00 45.59 295 SER A O 1
ATOM 2300 N N . GLN A 1 296 ? -1.870 -0.045 -1.789 1.00 34.88 296 GLN A N 1
ATOM 2301 C CA . GLN A 1 296 ? -1.367 -1.432 -1.735 1.00 34.88 296 GLN A CA 1
ATOM 2302 C C . GLN A 1 296 ? -0.701 -1.815 -0.388 1.00 34.88 296 GLN A C 1
ATOM 2304 O O . GLN A 1 296 ? 0.516 -1.812 -0.275 1.00 34.88 296 GLN A O 1
ATOM 2309 N N . VAL A 1 297 ? -1.581 -2.171 0.570 1.00 38.12 297 VAL A N 1
ATOM 2310 C CA . VAL A 1 297 ? -1.531 -3.139 1.702 1.00 38.12 297 VAL A CA 1
ATOM 2311 C C . VAL A 1 297 ? -0.382 -3.069 2.726 1.00 38.12 297 VAL A C 1
ATOM 2313 O O . VAL A 1 297 ? 0.793 -3.024 2.391 1.00 38.12 297 VAL A O 1
ATOM 2316 N N . THR A 1 298 ? -0.742 -3.228 4.009 1.00 34.94 298 THR A N 1
ATOM 2317 C CA . THR A 1 298 ? 0.111 -3.933 4.983 1.00 34.94 298 THR A CA 1
ATOM 2318 C C . THR A 1 298 ? -0.721 -4.861 5.868 1.00 34.94 298 THR A C 1
ATOM 2320 O O . THR A 1 298 ? -1.575 -4.414 6.633 1.00 34.94 298 THR A O 1
ATOM 2323 N N . TYR A 1 299 ? -0.422 -6.159 5.790 1.00 38.78 299 TYR A N 1
ATOM 2324 C CA . TYR A 1 299 ? -0.705 -7.148 6.830 1.00 38.78 299 TYR A CA 1
ATOM 2325 C C . TYR A 1 299 ? -0.101 -6.686 8.170 1.00 38.78 299 TYR A C 1
ATOM 2327 O O . TYR A 1 299 ? 1.014 -6.155 8.211 1.00 38.78 299 TYR A O 1
ATOM 2335 N N . ALA A 1 300 ? -0.842 -6.860 9.266 1.00 39.06 300 ALA A N 1
ATOM 2336 C CA . ALA A 1 300 ? -0.362 -6.566 10.611 1.00 39.06 300 ALA A CA 1
ATOM 2337 C C . ALA A 1 300 ? 0.533 -7.718 11.083 1.00 39.06 300 ALA A C 1
ATOM 2339 O O . ALA A 1 300 ? 0.051 -8.817 11.342 1.00 39.06 300 ALA A O 1
ATOM 2340 N N . LYS A 1 301 ? 1.840 -7.454 11.192 1.00 47.19 301 LYS A N 1
ATOM 2341 C CA . LYS A 1 301 ? 2.798 -8.328 11.882 1.00 47.19 301 LYS A CA 1
ATOM 2342 C C . LYS A 1 301 ? 2.197 -8.791 13.212 1.00 47.19 301 LYS A C 1
ATOM 2344 O O . LYS A 1 301 ? 1.607 -7.964 13.911 1.00 47.19 301 LYS A O 1
ATOM 2349 N N . THR A 1 302 ? 2.357 -10.062 13.586 1.00 48.41 302 THR A N 1
ATOM 2350 C CA . THR A 1 302 ? 1.889 -10.520 14.904 1.00 48.41 302 THR A CA 1
ATOM 2351 C C . THR A 1 302 ? 2.626 -9.704 15.964 1.00 48.41 302 THR A C 1
ATOM 2353 O O . THR A 1 302 ? 3.848 -9.817 16.098 1.00 48.41 302 THR A O 1
ATOM 2356 N N . GLU A 1 303 ? 1.920 -8.824 16.681 1.00 52.34 303 GLU A N 1
ATOM 2357 C CA . GLU A 1 303 ? 2.562 -7.981 17.685 1.00 52.34 303 GLU A CA 1
ATOM 2358 C C . GLU A 1 303 ? 3.123 -8.865 18.797 1.00 52.34 303 GLU A C 1
ATOM 2360 O O . GLU A 1 303 ? 2.400 -9.496 19.572 1.00 52.34 303 GLU A O 1
ATOM 2365 N N . ARG A 1 304 ? 4.453 -8.927 18.872 1.00 67.88 304 ARG A N 1
ATOM 2366 C CA . ARG A 1 304 ? 5.137 -9.582 19.981 1.00 67.88 304 ARG A CA 1
ATOM 2367 C C . ARG A 1 304 ? 4.938 -8.704 21.210 1.00 67.88 304 ARG A C 1
ATOM 2369 O O . ARG A 1 304 ? 5.335 -7.543 21.202 1.00 67.88 304 ARG A O 1
ATOM 2376 N N . SER A 1 305 ? 4.370 -9.262 22.274 1.00 69.38 305 SER A N 1
ATOM 2377 C CA . SER A 1 305 ? 4.190 -8.567 23.550 1.00 69.38 305 SER A CA 1
ATOM 2378 C C . SER A 1 305 ? 4.767 -9.372 24.716 1.00 69.38 305 SER A C 1
ATOM 2380 O O . SER A 1 305 ? 5.033 -10.576 24.614 1.00 69.38 305 SER A O 1
ATOM 2382 N N . GLY A 1 306 ? 5.041 -8.676 25.823 1.00 85.94 306 GLY A N 1
ATOM 2383 C CA . GLY A 1 306 ? 5.580 -9.268 27.046 1.00 85.94 306 GLY A CA 1
ATOM 2384 C C . GLY A 1 306 ? 6.869 -10.063 26.813 1.00 85.94 306 GLY A C 1
ATOM 2385 O O . GLY A 1 306 ? 7.823 -9.586 26.196 1.00 85.94 306 GLY A O 1
ATOM 2386 N N . ARG A 1 307 ? 6.887 -11.309 27.294 1.00 89.81 307 ARG A N 1
ATOM 2387 C CA . ARG A 1 307 ? 8.063 -12.188 27.240 1.00 89.81 307 ARG A CA 1
ATOM 2388 C C . ARG A 1 307 ? 8.527 -12.494 25.811 1.00 89.81 307 ARG A C 1
ATOM 2390 O O . ARG A 1 307 ? 9.726 -12.618 25.589 1.00 89.81 307 ARG A O 1
ATOM 2397 N N . ALA A 1 308 ? 7.614 -12.592 24.844 1.00 83.50 308 ALA A N 1
ATOM 2398 C CA . ALA A 1 308 ? 7.976 -12.867 23.451 1.00 83.50 308 ALA A CA 1
ATOM 2399 C C . ALA A 1 308 ? 8.752 -11.698 22.819 1.00 83.50 308 ALA A C 1
ATOM 2401 O O . ALA A 1 308 ? 9.724 -11.920 22.099 1.00 83.50 308 ALA A O 1
ATOM 2402 N N . ALA A 1 309 ? 8.367 -10.454 23.131 1.00 79.25 309 ALA A N 1
ATOM 2403 C CA . ALA A 1 309 ? 9.086 -9.261 22.683 1.00 79.25 309 ALA A CA 1
ATOM 2404 C C . ALA A 1 309 ? 10.483 -9.172 23.310 1.00 79.25 309 ALA A C 1
ATOM 2406 O O . ALA A 1 309 ? 11.454 -8.882 22.612 1.00 79.25 309 ALA A O 1
ATOM 2407 N N . GLN A 1 310 ? 10.589 -9.481 24.607 1.00 88.50 310 GLN A N 1
ATOM 2408 C CA . GLN A 1 310 ? 11.871 -9.531 25.307 1.00 88.50 310 GLN A CA 1
ATOM 2409 C C . GLN A 1 310 ? 12.807 -10.578 24.686 1.00 88.50 310 GLN A C 1
ATOM 2411 O O . GLN A 1 310 ? 13.935 -10.245 24.334 1.00 88.50 310 GLN A O 1
ATOM 2416 N N . ILE A 1 311 ? 12.327 -11.812 24.486 1.00 96.50 311 ILE A N 1
ATOM 2417 C CA . ILE A 1 311 ? 13.116 -12.891 23.870 1.00 96.50 311 ILE A CA 1
ATOM 2418 C C . ILE A 1 311 ? 13.554 -12.502 22.454 1.00 96.50 311 ILE A C 1
ATOM 2420 O O . ILE A 1 311 ? 14.712 -12.697 22.101 1.00 96.50 311 ILE A O 1
ATOM 2424 N N . ALA A 1 312 ? 12.670 -11.909 21.646 1.00 87.88 312 ALA A N 1
ATOM 2425 C CA . ALA A 1 312 ? 13.049 -11.422 20.321 1.00 87.88 312 ALA A CA 1
ATOM 2426 C C . ALA A 1 312 ? 14.152 -10.350 20.398 1.00 87.88 312 ALA A C 1
ATOM 2428 O O . ALA A 1 312 ? 15.114 -10.405 19.636 1.00 87.88 312 ALA A O 1
ATOM 2429 N N . GLY A 1 313 ? 14.064 -9.418 21.354 1.00 90.56 313 GLY A N 1
ATOM 2430 C CA . GLY A 1 313 ? 15.111 -8.426 21.610 1.00 90.56 313 GLY A CA 1
ATOM 2431 C C . GLY A 1 313 ? 16.451 -9.052 22.010 1.00 90.56 313 GLY A C 1
ATOM 2432 O O . GLY A 1 313 ? 17.497 -8.644 21.503 1.00 90.56 313 GLY A O 1
ATOM 2433 N N . GLU A 1 314 ? 16.428 -10.081 22.860 1.00 97.62 314 GLU A N 1
ATOM 2434 C CA . GLU A 1 314 ? 17.613 -10.860 23.237 1.00 97.62 314 GLU A CA 1
ATOM 2435 C C . GLU A 1 314 ? 18.216 -11.584 22.025 1.00 97.62 314 GLU A C 1
ATOM 2437 O O . GLU A 1 314 ? 19.428 -11.522 21.814 1.00 97.62 314 GLU A O 1
ATOM 2442 N N . ILE A 1 315 ? 17.384 -12.198 21.178 1.00 98.12 315 ILE A N 1
ATOM 2443 C CA . ILE A 1 315 ? 17.817 -12.828 19.923 1.00 98.12 315 ILE A CA 1
ATOM 2444 C C . ILE A 1 315 ? 18.487 -11.792 19.016 1.00 98.12 315 ILE A C 1
ATOM 2446 O O . ILE A 1 315 ? 19.598 -12.028 18.547 1.00 98.12 315 ILE A O 1
ATOM 2450 N N . PHE A 1 316 ? 17.885 -10.618 18.813 1.00 96.50 316 PHE A N 1
ATOM 2451 C CA . PHE A 1 316 ? 18.471 -9.569 17.971 1.00 96.50 316 PHE A CA 1
ATOM 2452 C C . PHE A 1 316 ? 19.797 -9.044 18.521 1.00 96.50 316 PHE A C 1
ATOM 2454 O O . PHE A 1 316 ? 20.728 -8.787 17.756 1.00 96.50 316 PHE A O 1
ATOM 2461 N N . ALA A 1 317 ? 19.922 -8.921 19.844 1.00 97.19 317 ALA A N 1
ATOM 2462 C CA . ALA A 1 317 ? 21.189 -8.578 20.479 1.00 97.19 317 ALA A CA 1
ATOM 2463 C C . ALA A 1 317 ? 22.264 -9.648 20.219 1.00 97.19 317 ALA A C 1
ATOM 2465 O O . ALA A 1 317 ? 23.406 -9.300 19.911 1.00 97.19 317 ALA A O 1
ATOM 2466 N N . ARG A 1 318 ? 21.906 -10.939 20.272 1.00 98.56 318 ARG A N 1
ATOM 2467 C CA . ARG A 1 318 ? 22.821 -12.047 19.944 1.00 98.56 318 ARG A CA 1
ATOM 2468 C C . ARG A 1 318 ? 23.202 -12.083 18.468 1.00 98.56 318 ARG A C 1
ATOM 2470 O O . ARG A 1 318 ? 24.371 -12.306 18.172 1.00 98.56 318 ARG A O 1
ATOM 2477 N N . VAL A 1 319 ? 22.267 -11.809 17.557 1.00 97.81 319 VAL A N 1
ATOM 2478 C CA . VAL A 1 319 ? 22.550 -11.699 16.115 1.00 97.81 319 VAL A CA 1
ATOM 2479 C C . VAL A 1 319 ? 23.553 -10.577 15.851 1.00 97.81 319 VAL A C 1
ATOM 2481 O O . VAL A 1 319 ? 24.547 -10.804 15.168 1.00 97.81 319 VAL A O 1
ATOM 2484 N N . ARG A 1 320 ? 23.365 -9.400 16.463 1.00 97.75 320 ARG A N 1
ATOM 2485 C CA . ARG A 1 320 ? 24.326 -8.290 16.365 1.00 97.75 320 ARG A CA 1
ATOM 2486 C C . ARG A 1 320 ? 25.707 -8.678 16.892 1.00 97.75 320 ARG A C 1
ATOM 2488 O O . ARG A 1 320 ? 26.709 -8.416 16.239 1.00 97.75 320 ARG A O 1
ATOM 2495 N N . GLN A 1 321 ? 25.764 -9.334 18.051 1.00 98.06 321 GLN A N 1
ATOM 2496 C CA . GLN A 1 321 ? 27.026 -9.817 18.617 1.00 98.06 321 GLN A CA 1
ATOM 2497 C C . GLN A 1 321 ? 27.720 -10.826 17.685 1.00 98.06 321 GLN A C 1
ATOM 2499 O O . GLN A 1 321 ? 28.938 -10.783 17.532 1.00 98.06 321 GLN A O 1
ATOM 2504 N N . TYR A 1 322 ? 26.960 -11.722 17.054 1.00 98.25 322 TYR A N 1
ATOM 2505 C CA . TYR A 1 322 ? 27.493 -12.685 16.094 1.00 98.25 322 TYR A CA 1
ATOM 2506 C C . TYR A 1 322 ? 28.050 -11.996 14.842 1.00 98.25 322 TYR A C 1
ATOM 2508 O O . TYR A 1 322 ? 29.163 -12.311 14.424 1.00 98.25 322 TYR A O 1
ATOM 2516 N N . TYR A 1 323 ? 27.320 -11.023 14.285 1.00 97.31 323 TYR A N 1
ATOM 2517 C CA . TYR A 1 323 ? 27.783 -10.219 13.152 1.00 97.31 323 TYR A CA 1
ATOM 2518 C C . TYR A 1 323 ? 29.134 -9.551 13.447 1.00 97.31 323 TYR A C 1
ATOM 2520 O O . TYR A 1 323 ? 30.071 -9.698 12.665 1.00 97.31 323 TYR A O 1
ATOM 2528 N N . GLU A 1 324 ? 29.274 -8.910 14.609 1.00 96.44 324 GLU A N 1
ATOM 2529 C CA . GLU A 1 324 ? 30.518 -8.255 15.041 1.00 96.44 324 GLU A CA 1
ATOM 2530 C C . GLU A 1 324 ? 31.721 -9.215 15.112 1.00 96.44 324 GLU A C 1
ATOM 2532 O O . GLU A 1 324 ? 32.842 -8.830 14.789 1.00 96.44 324 GLU A O 1
ATOM 2537 N N . ILE A 1 325 ? 31.503 -10.474 15.509 1.00 96.38 325 ILE A N 1
ATOM 2538 C CA . ILE A 1 325 ? 32.569 -11.481 15.653 1.00 96.38 325 ILE A CA 1
ATOM 2539 C C . ILE A 1 325 ? 32.940 -12.117 14.303 1.00 96.38 325 ILE A C 1
ATOM 2541 O O . ILE A 1 325 ? 34.119 -12.382 14.040 1.00 96.38 325 ILE A O 1
ATOM 2545 N N . VAL A 1 326 ? 31.937 -12.410 13.472 1.00 95.69 326 VAL A N 1
ATOM 2546 C CA . VAL A 1 326 ? 32.082 -13.288 12.300 1.00 95.69 326 VAL A CA 1
ATOM 2547 C C . VAL A 1 326 ? 32.125 -12.522 10.981 1.00 95.69 326 VAL A C 1
ATOM 2549 O O . VAL A 1 326 ? 32.896 -12.896 10.100 1.00 95.69 326 VAL A O 1
ATOM 2552 N N . HIS A 1 327 ? 31.309 -11.478 10.830 1.00 92.75 327 HIS A N 1
ATOM 2553 C CA . HIS A 1 327 ? 31.028 -10.855 9.533 1.00 92.75 327 HIS A CA 1
ATOM 2554 C C . HIS A 1 327 ? 31.545 -9.431 9.385 1.00 92.75 327 HIS A C 1
ATOM 2556 O O . HIS A 1 327 ? 31.817 -9.025 8.259 1.00 92.75 327 HIS A O 1
ATOM 2562 N N . LYS A 1 328 ? 31.692 -8.684 10.483 1.00 91.25 328 LYS A N 1
ATOM 2563 C CA . LYS A 1 328 ? 32.184 -7.310 10.426 1.00 91.25 328 LYS A CA 1
ATOM 2564 C C . LYS A 1 328 ? 33.524 -7.245 9.705 1.00 91.25 328 LYS A C 1
ATOM 2566 O O . LYS A 1 328 ? 34.448 -8.003 10.021 1.00 91.25 328 LYS A O 1
ATOM 2571 N N . GLU A 1 329 ? 33.606 -6.326 8.747 1.00 83.50 329 GLU A N 1
ATOM 2572 C CA . GLU A 1 329 ? 34.817 -6.121 7.968 1.00 83.50 329 GLU A CA 1
ATOM 2573 C C . GLU A 1 329 ? 36.007 -5.851 8.885 1.00 83.50 329 GLU A C 1
ATOM 2575 O O . GLU A 1 329 ? 35.955 -5.053 9.826 1.00 83.50 329 GLU A O 1
ATOM 2580 N N . ARG A 1 330 ? 37.090 -6.569 8.602 1.00 84.88 330 ARG A N 1
ATOM 2581 C CA . ARG A 1 330 ? 38.374 -6.384 9.265 1.00 84.88 330 ARG A CA 1
ATOM 2582 C C . ARG A 1 330 ? 39.207 -5.424 8.441 1.00 84.88 330 ARG A C 1
ATOM 2584 O O . ARG A 1 330 ? 39.010 -5.299 7.235 1.00 84.88 330 ARG A O 1
ATOM 2591 N N . GLU A 1 331 ? 40.161 -4.784 9.102 1.00 89.62 331 GLU A N 1
ATOM 2592 C CA . GLU A 1 331 ? 41.109 -3.900 8.438 1.00 89.62 331 GLU A CA 1
ATOM 2593 C C . GLU A 1 331 ? 41.742 -4.592 7.220 1.00 89.62 331 GLU A C 1
ATOM 2595 O O . GLU A 1 331 ? 42.171 -5.751 7.286 1.00 89.62 331 GLU A O 1
ATOM 2600 N N . PHE A 1 332 ? 41.760 -3.886 6.089 1.00 92.12 332 PHE A N 1
ATOM 2601 C CA . PHE A 1 332 ? 42.407 -4.371 4.881 1.00 92.12 332 PHE A CA 1
ATOM 2602 C C . PHE A 1 332 ? 43.913 -4.477 5.122 1.00 92.12 332 PHE A C 1
ATOM 2604 O O . PHE A 1 332 ? 44.580 -3.483 5.404 1.00 92.12 332 PHE A O 1
ATOM 2611 N N . VAL A 1 333 ? 44.462 -5.680 4.960 1.00 94.56 333 VAL A N 1
ATOM 2612 C CA . VAL A 1 333 ? 45.900 -5.915 5.044 1.00 94.56 333 VAL A CA 1
ATOM 2613 C C . VAL A 1 333 ? 46.426 -6.194 3.637 1.00 94.56 333 VAL A C 1
ATOM 2615 O O . VAL A 1 333 ? 46.087 -7.239 3.062 1.00 94.56 333 VAL A O 1
ATOM 2618 N N . PRO A 1 334 ? 47.273 -5.304 3.081 1.00 94.12 334 PRO A N 1
ATOM 2619 C CA . PRO A 1 334 ? 47.873 -5.504 1.770 1.00 94.12 334 PRO A CA 1
ATOM 2620 C C . PRO A 1 334 ? 48.497 -6.897 1.639 1.00 94.12 334 PRO A C 1
ATOM 2622 O O . PRO A 1 334 ? 49.178 -7.374 2.549 1.00 94.12 334 PRO A O 1
ATOM 2625 N N . PHE A 1 335 ? 48.253 -7.547 0.498 1.00 92.00 335 PHE A N 1
ATOM 2626 C CA . PHE A 1 335 ? 48.752 -8.888 0.154 1.00 92.00 335 PHE A CA 1
ATOM 2627 C C . PHE A 1 335 ? 48.255 -10.045 1.042 1.00 92.00 335 PHE A C 1
ATOM 2629 O O . PHE A 1 335 ? 48.704 -11.176 0.858 1.00 92.00 335 PHE A O 1
ATOM 2636 N N . LYS A 1 336 ? 47.329 -9.803 1.982 1.00 91.94 336 LYS A N 1
ATOM 2637 C CA . LYS A 1 336 ? 46.733 -10.851 2.832 1.00 91.94 336 LYS A CA 1
ATOM 2638 C C . LYS A 1 336 ? 45.214 -10.912 2.744 1.00 91.94 336 LYS A C 1
ATOM 2640 O O . LYS A 1 336 ? 44.668 -12.010 2.699 1.00 91.94 336 LYS A O 1
ATOM 2645 N N . THR A 1 337 ? 44.532 -9.767 2.746 1.00 91.00 337 THR A N 1
ATOM 2646 C CA . THR A 1 337 ? 43.066 -9.727 2.672 1.00 91.00 337 THR A CA 1
ATOM 2647 C C . THR A 1 337 ? 42.607 -10.059 1.248 1.00 91.00 337 THR A C 1
ATOM 2649 O O . THR A 1 337 ? 43.000 -9.352 0.317 1.00 91.00 337 THR A O 1
ATOM 2652 N N . PRO A 1 338 ? 41.784 -11.107 1.042 1.00 87.56 338 PRO A N 1
ATOM 2653 C CA . PRO A 1 338 ? 41.185 -11.378 -0.260 1.00 87.56 338 PRO A CA 1
ATOM 2654 C C . PRO A 1 338 ? 40.266 -10.225 -0.672 1.00 87.56 338 PRO A C 1
ATOM 2656 O O . PRO A 1 338 ? 39.414 -9.812 0.112 1.00 87.56 338 PRO A O 1
ATOM 2659 N N . VAL A 1 339 ? 40.424 -9.725 -1.899 1.00 86.06 339 VAL A N 1
ATOM 2660 C CA . VAL A 1 339 ? 39.547 -8.694 -2.473 1.00 86.06 339 VAL A CA 1
ATOM 2661 C C . VAL A 1 339 ? 38.629 -9.372 -3.488 1.00 86.06 339 VAL A C 1
ATOM 2663 O O . VAL A 1 339 ? 39.098 -9.737 -4.570 1.00 86.06 339 VAL A O 1
ATOM 2666 N N . PRO A 1 340 ? 37.350 -9.612 -3.155 1.00 83.25 340 PRO A N 1
ATOM 2667 C CA . PRO A 1 340 ? 36.409 -10.157 -4.120 1.00 83.25 340 PRO A CA 1
ATOM 2668 C C . PRO A 1 340 ? 36.105 -9.108 -5.197 1.00 83.25 340 PRO A C 1
ATOM 2670 O O . PRO A 1 340 ? 36.026 -7.916 -4.908 1.00 83.25 340 PRO A O 1
ATOM 2673 N N . TYR A 1 341 ? 35.913 -9.548 -6.442 1.00 80.31 341 TYR A N 1
ATOM 2674 C CA . TYR A 1 341 ? 35.529 -8.644 -7.534 1.00 80.31 341 TYR A CA 1
ATOM 2675 C C . TYR A 1 341 ? 34.058 -8.196 -7.436 1.00 80.31 341 TYR A C 1
ATOM 2677 O O . TYR A 1 341 ? 33.695 -7.164 -7.992 1.00 80.31 341 TYR A O 1
ATOM 2685 N N . ALA A 1 342 ? 33.219 -8.978 -6.746 1.00 82.25 342 ALA A N 1
ATOM 2686 C CA . ALA A 1 342 ? 31.807 -8.707 -6.506 1.00 82.25 342 ALA A CA 1
ATOM 2687 C C . ALA A 1 342 ? 31.331 -9.422 -5.230 1.00 82.25 342 ALA A C 1
ATOM 2689 O O . ALA A 1 342 ? 31.927 -10.415 -4.801 1.00 82.25 342 ALA A O 1
ATOM 2690 N N . GLY A 1 343 ? 30.247 -8.934 -4.630 1.00 83.31 343 GLY A N 1
ATOM 2691 C CA . GLY A 1 343 ? 29.621 -9.572 -3.480 1.00 83.31 343 GLY A CA 1
ATOM 2692 C C . GLY A 1 343 ? 28.540 -8.718 -2.831 1.00 83.31 343 GLY A C 1
ATOM 2693 O O . GLY A 1 343 ? 28.463 -7.506 -3.038 1.00 83.31 343 GLY A O 1
ATOM 2694 N N . ARG A 1 344 ? 27.718 -9.381 -2.018 1.00 90.00 344 ARG A N 1
ATOM 2695 C CA . ARG A 1 344 ? 26.700 -8.746 -1.178 1.00 90.00 344 ARG A CA 1
ATOM 2696 C C . ARG A 1 344 ? 27.290 -7.776 -0.163 1.00 90.00 344 ARG A C 1
ATOM 2698 O O . ARG A 1 344 ? 28.264 -8.097 0.516 1.00 90.00 344 ARG A O 1
ATOM 2705 N N . VAL A 1 345 ? 26.619 -6.642 -0.002 1.00 88.81 345 VAL A N 1
ATOM 2706 C CA . VAL A 1 345 ? 26.877 -5.668 1.057 1.00 88.81 345 VAL A CA 1
ATOM 2707 C C . VAL A 1 345 ? 25.755 -5.790 2.081 1.00 88.81 345 VAL A C 1
ATOM 2709 O O . VAL A 1 345 ? 24.583 -5.681 1.729 1.00 88.81 345 VAL A O 1
ATOM 2712 N N . PHE A 1 346 ? 26.105 -6.069 3.333 1.00 91.69 346 PHE A N 1
ATOM 2713 C CA . PHE A 1 346 ? 25.144 -6.221 4.424 1.00 91.69 346 PHE A CA 1
ATOM 2714 C C . PHE A 1 346 ? 25.800 -5.898 5.765 1.00 91.69 346 PHE A C 1
ATOM 2716 O O . PHE A 1 346 ? 27.013 -6.047 5.918 1.00 91.69 346 PHE A O 1
ATOM 2723 N N . ASP A 1 347 ? 24.989 -5.505 6.739 1.00 93.06 347 ASP A N 1
ATOM 2724 C CA . ASP A 1 347 ? 25.379 -5.373 8.134 1.00 93.06 347 ASP A CA 1
ATOM 2725 C C . ASP A 1 347 ? 24.458 -6.183 9.063 1.00 93.06 347 ASP A C 1
ATOM 2727 O O . ASP A 1 347 ? 23.716 -7.077 8.631 1.00 93.06 347 ASP A O 1
ATOM 2731 N N . GLU A 1 348 ? 24.518 -5.935 10.375 1.00 94.25 348 GLU A N 1
ATOM 2732 C CA . GLU A 1 348 ? 23.679 -6.656 11.326 1.00 94.25 348 GLU A CA 1
ATOM 2733 C C . GLU A 1 348 ? 22.178 -6.467 11.060 1.00 94.25 348 GLU A C 1
ATOM 2735 O O . GLU A 1 348 ? 21.378 -7.294 11.500 1.00 94.25 348 GLU A O 1
ATOM 2740 N N . ARG A 1 349 ? 21.767 -5.395 10.370 1.00 93.25 349 ARG A N 1
ATOM 2741 C CA . ARG A 1 349 ? 20.359 -5.060 10.122 1.00 93.25 349 ARG A CA 1
ATOM 2742 C C . ARG A 1 349 ? 19.725 -6.013 9.123 1.00 93.25 349 ARG A C 1
ATOM 2744 O O . ARG A 1 349 ? 18.575 -6.404 9.342 1.00 93.25 349 ARG A O 1
ATOM 2751 N N . GLU A 1 350 ? 20.442 -6.431 8.083 1.00 90.56 350 GLU A N 1
ATOM 2752 C CA . GLU A 1 350 ? 19.958 -7.457 7.151 1.00 90.56 350 GLU A CA 1
ATOM 2753 C C . GLU A 1 350 ? 19.832 -8.812 7.861 1.00 90.56 350 GLU A C 1
ATOM 2755 O O . GLU A 1 350 ? 18.794 -9.467 7.759 1.00 90.56 350 GLU A O 1
ATOM 2760 N N . MET A 1 351 ? 20.825 -9.198 8.674 1.00 93.81 351 MET A N 1
ATOM 2761 C CA . MET A 1 351 ? 20.761 -10.445 9.452 1.00 93.81 351 MET A CA 1
ATOM 2762 C C . MET A 1 351 ? 19.612 -10.435 10.469 1.00 93.81 351 MET A C 1
ATOM 2764 O O . MET A 1 351 ? 18.897 -11.427 10.613 1.00 93.81 351 MET A O 1
ATOM 2768 N N . ILE A 1 352 ? 19.409 -9.313 11.167 1.00 94.88 352 ILE A N 1
ATOM 2769 C CA . ILE A 1 352 ? 18.281 -9.131 12.086 1.00 94.88 352 ILE A CA 1
ATOM 2770 C C . ILE A 1 352 ? 16.962 -9.188 11.319 1.00 94.88 352 ILE A C 1
ATOM 2772 O O . ILE A 1 352 ? 16.032 -9.805 11.818 1.00 94.88 352 ILE A O 1
ATOM 2776 N N . SER A 1 353 ? 16.869 -8.593 10.127 1.00 90.44 353 SER A N 1
ATOM 2777 C CA . SER A 1 353 ? 15.649 -8.625 9.309 1.00 90.44 353 SER A CA 1
ATOM 2778 C C . SER A 1 353 ? 15.272 -10.051 8.905 1.00 90.44 353 SER A C 1
ATOM 2780 O O . SER A 1 353 ? 14.120 -10.438 9.084 1.00 90.44 353 SER A O 1
ATOM 2782 N N . LEU A 1 354 ? 16.247 -10.861 8.478 1.00 92.00 354 LEU A N 1
ATOM 2783 C CA . LEU A 1 354 ? 16.044 -12.279 8.171 1.00 92.00 354 LEU A CA 1
ATOM 2784 C C . LEU A 1 354 ? 15.550 -13.067 9.395 1.00 92.00 354 LEU A C 1
ATOM 2786 O O . LEU A 1 354 ? 14.583 -13.824 9.311 1.00 92.00 354 LEU A O 1
ATOM 2790 N N . VAL A 1 355 ? 16.190 -12.875 10.553 1.00 94.69 355 VAL A N 1
ATOM 2791 C CA . VAL A 1 355 ? 15.784 -13.541 11.803 1.00 94.69 355 VAL A CA 1
ATOM 2792 C C . VAL A 1 355 ? 14.414 -13.055 12.269 1.00 94.69 355 VAL A C 1
ATOM 2794 O O . VAL A 1 355 ? 13.605 -13.851 12.730 1.00 94.69 355 VAL A O 1
ATOM 2797 N N . ASP A 1 356 ? 14.125 -11.765 12.133 1.00 88.50 356 ASP A N 1
ATOM 2798 C CA . ASP A 1 356 ? 12.840 -11.176 12.490 1.00 88.50 356 ASP A CA 1
ATOM 2799 C C . ASP A 1 356 ? 11.699 -11.731 11.627 1.00 88.50 356 ASP A C 1
ATOM 2801 O O . ASP A 1 356 ? 10.651 -12.071 12.179 1.00 88.50 356 ASP A O 1
ATOM 2805 N N . SER A 1 357 ? 11.929 -11.894 10.321 1.00 86.69 357 SER A N 1
ATOM 2806 C CA . SER A 1 357 ? 11.017 -12.570 9.390 1.00 86.69 357 SER A CA 1
ATOM 2807 C C . SER A 1 357 ? 10.805 -14.039 9.788 1.00 86.69 357 SER A C 1
ATOM 2809 O O . SER A 1 357 ? 9.672 -14.493 9.951 1.00 86.69 357 SER A O 1
ATOM 2811 N N . GLY A 1 358 ? 11.883 -14.765 10.112 1.00 90.62 358 GLY A N 1
ATOM 2812 C CA . GLY A 1 358 ? 11.798 -16.141 10.615 1.00 90.62 358 GLY A CA 1
ATOM 2813 C C . GLY A 1 358 ? 11.041 -16.286 11.940 1.00 90.62 358 GLY A C 1
ATOM 2814 O O . GLY A 1 358 ? 10.308 -17.255 12.123 1.00 90.62 358 GLY A O 1
ATOM 2815 N N . LEU A 1 359 ? 11.168 -15.315 12.848 1.00 88.12 359 LEU A N 1
ATOM 2816 C CA . LEU A 1 359 ? 10.428 -15.276 14.112 1.00 88.12 359 LEU A CA 1
ATOM 2817 C C . LEU A 1 359 ? 8.947 -14.900 13.935 1.00 88.12 359 LEU A C 1
ATOM 2819 O O . LEU A 1 359 ? 8.145 -15.223 14.805 1.00 88.12 359 LEU A O 1
ATOM 2823 N N . ASP A 1 360 ? 8.583 -14.166 12.878 1.00 81.25 360 ASP A N 1
ATOM 2824 C CA . ASP A 1 360 ? 7.177 -13.913 12.514 1.00 81.25 360 ASP A CA 1
ATOM 2825 C C . ASP A 1 360 ? 6.528 -15.145 11.861 1.00 81.25 360 ASP A C 1
ATOM 2827 O O . ASP A 1 360 ? 5.330 -15.370 12.009 1.00 81.25 360 ASP A O 1
ATOM 2831 N N . PHE A 1 361 ? 7.343 -15.983 11.211 1.00 85.38 361 PHE A N 1
ATOM 2832 C CA . PHE A 1 361 ? 6.953 -17.259 10.604 1.00 85.38 361 PHE A CA 1
ATOM 2833 C C . PHE A 1 361 ? 5.877 -17.131 9.509 1.00 85.38 361 PHE A C 1
ATOM 2835 O O . PHE A 1 361 ? 5.135 -18.072 9.221 1.00 85.38 361 PHE A O 1
ATOM 2842 N N . TRP A 1 362 ? 5.822 -15.971 8.849 1.00 77.69 362 TRP A N 1
ATOM 2843 C CA . TRP A 1 362 ? 5.071 -15.770 7.616 1.00 77.69 362 TRP A CA 1
ATOM 2844 C C . TRP A 1 362 ? 5.873 -16.309 6.422 1.00 77.69 362 TRP A C 1
ATOM 2846 O O . TRP A 1 362 ? 6.854 -15.721 5.979 1.00 77.69 362 TRP A O 1
ATOM 2856 N N . LEU A 1 363 ? 5.476 -17.477 5.912 1.00 83.38 363 LEU A N 1
ATOM 2857 C CA . LEU A 1 363 ? 6.296 -18.260 4.971 1.00 83.38 363 LEU A CA 1
ATOM 2858 C C . LEU A 1 363 ? 6.100 -17.903 3.486 1.00 83.38 363 LEU A C 1
ATOM 2860 O O . LEU A 1 363 ? 6.748 -18.485 2.618 1.00 83.38 363 LEU A O 1
ATOM 2864 N N . THR A 1 364 ? 5.210 -16.968 3.169 1.00 85.19 364 THR A N 1
ATOM 2865 C CA . THR A 1 364 ? 4.979 -16.455 1.802 1.00 85.19 364 THR A CA 1
ATOM 2866 C C . THR A 1 364 ? 5.444 -15.009 1.695 1.00 85.19 364 THR A C 1
ATOM 2868 O O . THR A 1 364 ? 5.800 -14.447 2.713 1.00 85.19 364 THR A O 1
ATOM 2871 N N . LEU A 1 365 ? 5.449 -14.381 0.514 1.00 85.00 365 LEU A N 1
ATOM 2872 C CA . LEU A 1 365 ? 5.729 -12.939 0.407 1.00 85.00 365 LEU A CA 1
ATOM 2873 C C . LEU A 1 365 ? 4.827 -12.128 1.359 1.00 85.00 365 LEU A C 1
ATOM 2875 O O . LEU A 1 365 ? 3.630 -12.418 1.459 1.00 85.00 365 LEU A O 1
ATOM 2879 N N . GLY A 1 366 ? 5.392 -11.157 2.071 1.00 78.50 366 GLY A N 1
ATOM 2880 C CA . GLY A 1 366 ? 4.725 -10.436 3.151 1.00 78.50 366 GLY A CA 1
ATOM 2881 C C . GLY A 1 366 ? 5.264 -9.010 3.336 1.00 78.50 366 GLY A C 1
ATOM 2882 O O . GLY A 1 366 ? 5.663 -8.374 2.358 1.00 78.50 366 GLY A O 1
ATOM 2883 N N . PRO A 1 367 ? 5.258 -8.475 4.573 1.00 72.50 367 PRO A N 1
ATOM 2884 C CA . PRO A 1 367 ? 5.619 -7.085 4.846 1.00 72.50 367 PRO A CA 1
ATOM 2885 C C . PRO A 1 367 ? 7.017 -6.651 4.382 1.00 72.50 367 PRO A C 1
ATOM 2887 O O . PRO A 1 367 ? 7.198 -5.481 4.021 1.00 72.50 367 PRO A O 1
ATOM 2890 N N . TYR A 1 368 ? 8.019 -7.535 4.419 1.00 84.00 368 TYR A N 1
ATOM 2891 C CA . TYR A 1 368 ? 9.355 -7.205 3.914 1.00 84.00 368 TYR A CA 1
ATOM 2892 C C . TYR A 1 368 ? 9.339 -7.068 2.392 1.00 84.00 368 TYR A C 1
ATOM 2894 O O . TYR A 1 368 ? 9.844 -6.069 1.872 1.00 84.00 368 TYR A O 1
ATOM 2902 N N . GLY A 1 369 ? 8.661 -7.990 1.710 1.00 88.69 369 GLY A N 1
ATOM 2903 C CA . GLY A 1 369 ? 8.389 -7.961 0.279 1.00 88.69 369 GLY A CA 1
ATOM 2904 C C . GLY A 1 369 ? 7.667 -6.693 -0.153 1.00 88.69 369 GLY A C 1
ATOM 2905 O O . GLY A 1 369 ? 8.168 -5.983 -1.021 1.00 88.69 369 GLY A O 1
ATOM 2906 N N . ASP A 1 370 ? 6.557 -6.343 0.500 1.00 79.88 370 ASP A N 1
ATOM 2907 C CA . ASP A 1 370 ? 5.781 -5.131 0.199 1.00 79.88 370 ASP A CA 1
ATOM 2908 C C . ASP A 1 370 ? 6.640 -3.864 0.360 1.00 79.88 370 ASP A C 1
ATOM 2910 O O . ASP A 1 370 ? 6.652 -2.961 -0.486 1.00 79.88 370 ASP A O 1
ATOM 2914 N N . ARG A 1 371 ? 7.429 -3.802 1.443 1.00 81.75 371 ARG A N 1
ATOM 2915 C CA . ARG A 1 371 ? 8.349 -2.690 1.706 1.00 81.75 371 ARG A CA 1
ATOM 2916 C C . ARG A 1 371 ? 9.449 -2.608 0.651 1.00 81.75 371 ARG A C 1
ATOM 2918 O O . ARG A 1 371 ? 9.840 -1.499 0.276 1.00 81.75 371 ARG A O 1
ATOM 2925 N N . PHE A 1 372 ? 9.968 -3.747 0.207 1.00 91.31 372 PHE A N 1
ATOM 2926 C CA . PHE A 1 372 ? 10.992 -3.823 -0.825 1.00 91.31 372 PHE A CA 1
ATOM 2927 C C . PHE A 1 372 ? 10.425 -3.402 -2.186 1.00 91.31 372 PHE A C 1
ATOM 2929 O O . PHE A 1 372 ? 10.970 -2.484 -2.800 1.00 91.31 372 PHE A O 1
ATOM 2936 N N . GLU A 1 373 ? 9.285 -3.962 -2.609 1.00 92.81 373 GLU A N 1
ATOM 2937 C CA . GLU A 1 373 ? 8.596 -3.599 -3.856 1.00 92.81 373 GLU A CA 1
ATOM 2938 C C . GLU A 1 373 ? 8.294 -2.092 -3.901 1.00 92.81 373 GLU A C 1
ATOM 2940 O O . GLU A 1 373 ? 8.606 -1.418 -4.886 1.00 92.81 373 GLU A O 1
ATOM 2945 N N . GLN A 1 374 ? 7.792 -1.514 -2.803 1.00 82.62 374 GLN A N 1
ATOM 2946 C CA . GLN A 1 374 ? 7.516 -0.079 -2.717 1.00 82.62 374 GLN A CA 1
ATOM 2947 C C . GLN A 1 374 ? 8.781 0.780 -2.862 1.00 82.62 374 GLN A C 1
ATOM 2949 O O . GLN A 1 374 ? 8.756 1.796 -3.567 1.00 82.62 374 GLN A O 1
ATOM 2954 N N . LYS A 1 375 ? 9.876 0.407 -2.187 1.00 85.94 375 LYS A N 1
ATOM 2955 C CA . LYS A 1 375 ? 11.149 1.137 -2.264 1.00 85.94 375 LYS A CA 1
ATOM 2956 C C . LYS A 1 375 ? 11.742 1.064 -3.665 1.00 85.94 375 LYS A C 1
ATOM 2958 O O . LYS A 1 375 ? 12.147 2.100 -4.184 1.00 85.94 375 LYS A O 1
ATOM 2963 N N . MET A 1 376 ? 11.738 -0.113 -4.284 1.00 94.00 376 MET A N 1
ATOM 2964 C CA . MET A 1 376 ? 12.274 -0.311 -5.630 1.00 94.00 376 MET A CA 1
ATOM 2965 C C . MET A 1 376 ? 11.442 0.418 -6.683 1.00 94.00 376 MET A C 1
ATOM 2967 O O . MET A 1 376 ? 12.002 1.135 -7.511 1.00 94.00 376 MET A O 1
ATOM 2971 N N . ARG A 1 377 ? 10.107 0.358 -6.594 1.00 92.06 377 ARG A N 1
ATOM 2972 C CA . ARG A 1 377 ? 9.213 1.157 -7.447 1.00 92.06 377 ARG A CA 1
ATOM 2973 C C . ARG A 1 377 ? 9.544 2.649 -7.370 1.00 92.06 377 ARG A C 1
ATOM 2975 O O . ARG A 1 377 ? 9.622 3.315 -8.399 1.00 92.06 377 ARG A O 1
ATOM 2982 N N . GLY A 1 378 ? 9.756 3.166 -6.157 1.00 85.31 378 GLY A N 1
ATOM 2983 C CA . GLY A 1 378 ? 10.155 4.556 -5.931 1.00 85.31 378 GLY A CA 1
ATOM 2984 C C . GLY A 1 378 ? 11.551 4.882 -6.465 1.00 85.31 378 GLY A C 1
ATOM 2985 O O . GLY A 1 378 ? 11.726 5.930 -7.076 1.00 85.31 378 GLY A O 1
ATOM 2986 N N . TYR A 1 379 ? 12.519 3.981 -6.274 1.00 93.50 379 TYR A N 1
ATOM 2987 C CA . TYR A 1 379 ? 13.904 4.148 -6.718 1.00 93.50 379 TYR A CA 1
ATOM 2988 C C . TYR A 1 379 ? 14.013 4.282 -8.240 1.00 93.50 379 TYR A C 1
ATOM 2990 O O . TYR A 1 379 ? 14.648 5.213 -8.725 1.00 93.50 379 TYR A O 1
ATOM 2998 N N . PHE A 1 380 ? 13.326 3.417 -8.990 1.00 93.06 380 PHE A N 1
ATOM 2999 C CA . PHE A 1 380 ? 13.301 3.476 -10.455 1.00 93.06 380 PHE A CA 1
ATOM 3000 C C . PHE A 1 380 ? 12.348 4.535 -11.023 1.00 93.06 380 PHE A C 1
ATOM 3002 O O . PHE A 1 380 ? 12.362 4.779 -12.228 1.00 93.06 380 PHE A O 1
ATOM 3009 N N . GLY A 1 381 ? 11.484 5.135 -10.194 1.00 88.94 381 GLY A N 1
ATOM 3010 C CA . GLY A 1 381 ? 10.383 5.974 -10.676 1.00 88.94 381 GLY A CA 1
ATOM 3011 C C . GLY A 1 381 ? 9.404 5.213 -11.581 1.00 88.94 381 GLY A C 1
ATOM 3012 O O . GLY A 1 381 ? 8.767 5.814 -12.445 1.00 88.94 381 GLY A O 1
ATOM 3013 N N . ALA A 1 382 ? 9.311 3.893 -11.409 1.00 88.56 382 ALA A N 1
ATOM 3014 C CA . ALA A 1 382 ? 8.543 3.005 -12.272 1.00 88.56 382 ALA A CA 1
ATOM 3015 C C . ALA A 1 382 ? 7.049 3.010 -11.923 1.00 88.56 382 ALA A C 1
ATOM 3017 O O . ALA A 1 382 ? 6.629 3.401 -10.825 1.00 88.56 382 ALA A O 1
ATOM 3018 N N . ARG A 1 383 ? 6.220 2.531 -12.858 1.00 87.62 383 ARG A N 1
ATOM 3019 C CA . ARG A 1 383 ? 4.772 2.403 -12.638 1.00 87.62 383 ARG A CA 1
ATOM 3020 C C . ARG A 1 383 ? 4.479 1.360 -11.565 1.00 87.62 383 ARG A C 1
ATOM 3022 O O . ARG A 1 383 ? 3.646 1.610 -10.694 1.00 87.62 383 ARG A O 1
ATOM 3029 N N . ASP A 1 384 ? 5.154 0.222 -11.645 1.00 92.25 384 ASP A N 1
ATOM 3030 C CA . ASP A 1 384 ? 5.054 -0.877 -10.692 1.00 92.25 384 ASP A CA 1
ATOM 3031 C C . ASP A 1 384 ? 6.411 -1.586 -10.555 1.00 92.25 384 ASP A C 1
ATOM 3033 O O . ASP A 1 384 ? 7.292 -1.441 -11.407 1.00 92.25 384 ASP A O 1
ATOM 3037 N N . PHE A 1 385 ? 6.581 -2.338 -9.473 1.00 96.94 385 PHE A N 1
ATOM 3038 C CA . PHE A 1 385 ? 7.727 -3.217 -9.272 1.00 96.94 385 PHE A CA 1
ATOM 3039 C C . PHE A 1 385 ? 7.248 -4.507 -8.622 1.00 96.94 385 PHE A C 1
ATOM 3041 O O . PHE A 1 385 ? 6.583 -4.461 -7.591 1.00 96.94 385 PHE A O 1
ATOM 3048 N N . LEU A 1 386 ? 7.600 -5.645 -9.212 1.00 96.50 386 LEU A N 1
ATOM 3049 C CA . LEU A 1 386 ? 7.181 -6.955 -8.725 1.00 96.50 386 LEU A CA 1
ATOM 3050 C C . LEU A 1 386 ? 8.389 -7.818 -8.405 1.00 96.50 386 LEU A C 1
ATOM 3052 O O . LEU A 1 386 ? 9.180 -8.121 -9.293 1.00 96.50 386 LEU A O 1
ATOM 3056 N N . LEU A 1 387 ? 8.499 -8.267 -7.159 1.00 97.50 387 LEU A N 1
ATOM 3057 C CA . LEU A 1 387 ? 9.499 -9.244 -6.750 1.00 97.50 387 LEU A CA 1
ATOM 3058 C C . LEU A 1 387 ? 9.246 -10.604 -7.401 1.00 97.50 387 LEU A C 1
ATOM 3060 O O . LEU A 1 387 ? 8.101 -11.025 -7.572 1.00 97.50 387 LEU A O 1
ATOM 3064 N N . ALA A 1 388 ? 10.325 -11.313 -7.700 1.00 97.75 388 ALA A N 1
ATOM 3065 C CA . ALA A 1 388 ? 10.342 -12.697 -8.138 1.00 97.75 388 ALA A CA 1
ATOM 3066 C C . ALA A 1 388 ? 11.368 -13.483 -7.308 1.00 97.75 388 ALA A C 1
ATOM 3068 O O . ALA A 1 388 ? 12.301 -12.921 -6.740 1.00 97.75 388 ALA A O 1
ATOM 3069 N N . ASN A 1 389 ? 11.211 -14.800 -7.236 1.00 96.81 389 ASN A N 1
ATOM 3070 C CA . ASN A 1 389 ? 12.097 -15.669 -6.460 1.00 96.81 389 ASN A CA 1
ATOM 3071 C C . ASN A 1 389 ? 13.527 -15.796 -7.028 1.00 96.81 389 ASN A C 1
ATOM 3073 O O . ASN A 1 389 ? 14.381 -16.342 -6.340 1.00 96.81 389 ASN A O 1
ATOM 3077 N N . SER A 1 390 ? 13.795 -15.309 -8.245 1.00 97.25 390 SER A N 1
ATOM 3078 C CA . SER A 1 390 ? 15.135 -15.215 -8.846 1.00 97.25 390 SER A CA 1
ATOM 3079 C C . SER A 1 390 ? 15.165 -14.186 -9.988 1.00 97.25 390 SER A C 1
ATOM 3081 O O . SER A 1 390 ? 14.110 -13.828 -10.525 1.00 97.25 390 SER A O 1
ATOM 3083 N N . GLY A 1 391 ? 16.360 -13.750 -10.403 1.00 96.62 391 GLY A N 1
ATOM 3084 C CA . GLY A 1 391 ? 16.542 -12.930 -11.609 1.00 96.62 391 GLY A CA 1
ATOM 3085 C C . GLY A 1 391 ? 16.067 -13.647 -12.877 1.00 96.62 391 GLY A C 1
ATOM 3086 O O . GLY A 1 391 ? 15.329 -13.075 -13.672 1.00 96.62 391 GLY A O 1
ATOM 3087 N N . SER A 1 392 ? 16.351 -14.946 -13.004 1.00 96.94 392 SER A N 1
ATOM 3088 C CA . SER A 1 392 ? 15.853 -15.779 -14.110 1.00 96.94 392 SER A CA 1
ATOM 3089 C C . SER A 1 392 ? 14.326 -15.811 -14.184 1.00 96.94 392 SER A C 1
ATOM 3091 O O . SER A 1 392 ? 13.749 -15.767 -15.269 1.00 96.94 392 SER A O 1
ATOM 3093 N N . SER A 1 393 ? 13.656 -15.850 -13.032 1.00 98.06 393 SER A N 1
ATOM 3094 C CA . SER A 1 393 ? 12.196 -15.780 -12.947 1.00 98.06 393 SER A CA 1
ATOM 3095 C C . SER A 1 393 ? 11.668 -14.413 -13.367 1.00 98.06 393 SER A C 1
ATOM 3097 O O . SER A 1 393 ? 10.620 -14.342 -14.003 1.00 98.06 393 SER A O 1
ATOM 3099 N N . ALA A 1 394 ? 12.387 -13.331 -13.053 1.00 98.31 394 ALA A N 1
ATOM 3100 C CA . ALA A 1 394 ? 12.050 -11.995 -13.532 1.00 98.31 394 ALA A CA 1
ATOM 3101 C C . ALA A 1 394 ? 12.163 -11.907 -15.065 1.00 98.31 394 ALA A C 1
ATOM 3103 O O . ALA A 1 394 ? 11.219 -11.444 -15.706 1.00 98.31 394 ALA A O 1
ATOM 3104 N N . SER A 1 395 ? 13.239 -12.432 -15.662 1.00 98.12 395 SER A N 1
ATOM 3105 C CA . SER A 1 395 ? 13.406 -12.523 -17.125 1.00 98.12 395 SER A CA 1
ATOM 3106 C C . SER A 1 395 ? 12.334 -13.392 -17.779 1.00 98.12 395 SER A C 1
ATOM 3108 O O . SER A 1 395 ? 11.760 -13.003 -18.799 1.00 98.12 395 SER A O 1
ATOM 3110 N N . LEU A 1 396 ? 11.984 -14.524 -17.160 1.00 98.50 396 LEU A N 1
ATOM 3111 C CA . LEU A 1 396 ? 10.889 -15.376 -17.618 1.00 98.50 396 LEU A CA 1
ATOM 3112 C C . LEU A 1 396 ? 9.555 -14.633 -17.615 1.00 98.50 396 LEU A C 1
ATOM 3114 O O . LEU A 1 396 ? 8.839 -14.660 -18.615 1.00 98.50 396 LEU A O 1
ATOM 3118 N N . LEU A 1 397 ? 9.222 -13.956 -16.516 1.00 98.62 397 LEU A N 1
ATOM 3119 C CA . LEU A 1 397 ? 7.994 -13.175 -16.403 1.00 98.62 397 LEU A CA 1
ATOM 3120 C C . LEU A 1 397 ? 7.949 -12.035 -17.417 1.00 98.62 397 LEU A C 1
ATOM 3122 O O . LEU A 1 397 ? 6.904 -11.824 -18.029 1.00 98.62 397 LEU A O 1
ATOM 3126 N N . ALA A 1 398 ? 9.066 -11.331 -17.612 1.00 98.44 398 ALA A N 1
ATOM 3127 C CA . ALA A 1 398 ? 9.131 -10.214 -18.536 1.00 98.44 398 ALA A CA 1
ATOM 3128 C C . ALA A 1 398 ? 8.838 -10.664 -19.971 1.00 98.44 398 ALA A C 1
ATOM 3130 O O . ALA A 1 398 ? 7.892 -10.168 -20.580 1.00 98.44 398 ALA A O 1
ATOM 3131 N N . VAL A 1 399 ? 9.559 -11.673 -20.471 1.00 98.50 399 VAL A N 1
ATOM 3132 C CA . VAL A 1 399 ? 9.360 -12.195 -21.833 1.00 98.50 399 VAL A CA 1
ATOM 3133 C C . VAL A 1 399 ? 7.987 -12.850 -21.991 1.00 98.50 399 VAL A C 1
ATOM 3135 O O . VAL A 1 399 ? 7.270 -12.533 -22.936 1.00 98.50 399 VAL A O 1
ATOM 3138 N N . SER A 1 400 ? 7.566 -13.698 -21.046 1.00 98.38 400 SER A N 1
ATOM 3139 C CA . SER A 1 400 ? 6.267 -14.390 -21.139 1.00 98.38 400 SER A CA 1
ATOM 3140 C C . SER A 1 400 ? 5.088 -13.409 -21.115 1.00 98.38 400 SER A C 1
ATOM 3142 O O . SER A 1 400 ? 4.054 -13.665 -21.725 1.00 98.38 400 SER A O 1
ATOM 3144 N N . SER A 1 401 ? 5.227 -12.262 -20.436 1.00 98.25 401 SER A N 1
ATOM 3145 C CA . SER A 1 401 ? 4.174 -11.240 -20.402 1.00 98.25 401 SER A CA 1
ATOM 3146 C C . SER A 1 401 ? 3.915 -10.587 -21.757 1.00 98.25 401 SER A C 1
ATOM 3148 O O . SER A 1 401 ? 2.787 -10.167 -22.014 1.00 98.25 401 SER A O 1
ATOM 3150 N N . LEU A 1 402 ? 4.921 -10.556 -22.638 1.00 98.44 402 LEU A N 1
ATOM 3151 C CA . LEU A 1 402 ? 4.784 -10.012 -23.985 1.00 98.44 402 LEU A CA 1
ATOM 3152 C C . LEU A 1 402 ? 3.948 -10.909 -24.902 1.00 98.44 402 LEU A C 1
ATOM 3154 O O . LEU A 1 402 ? 3.500 -10.437 -25.938 1.00 98.44 402 LEU A O 1
ATOM 3158 N N . MET A 1 403 ? 3.704 -12.166 -24.526 1.00 97.62 403 MET A N 1
ATOM 3159 C CA . MET A 1 403 ? 2.862 -13.102 -25.282 1.00 97.62 403 MET A CA 1
ATOM 3160 C C . MET A 1 403 ? 1.390 -13.096 -24.857 1.00 97.62 403 MET A C 1
ATOM 3162 O O . MET A 1 403 ? 0.593 -13.886 -25.356 1.00 97.62 403 MET A O 1
ATOM 3166 N N . ALA A 1 404 ? 1.010 -12.270 -23.881 1.00 95.88 404 ALA A N 1
ATOM 3167 C CA . ALA A 1 404 ? -0.364 -12.256 -23.401 1.00 95.88 404 ALA A CA 1
ATOM 3168 C C . ALA A 1 404 ? -1.312 -11.723 -24.485 1.00 95.88 404 ALA A C 1
ATOM 3170 O O . ALA A 1 404 ? -1.177 -10.579 -24.901 1.00 95.88 404 ALA A O 1
ATOM 3171 N N . GLU A 1 405 ? -2.317 -12.510 -24.872 1.00 92.69 405 GLU A N 1
ATOM 3172 C CA . GLU A 1 405 ? -3.262 -12.173 -25.954 1.00 92.69 405 GLU A CA 1
ATOM 3173 C C . GLU A 1 405 ? -3.976 -10.826 -25.752 1.00 92.69 405 GLU A C 1
ATOM 3175 O O . GLU A 1 405 ? -4.335 -10.143 -26.709 1.00 92.69 405 GLU A O 1
ATOM 3180 N N . ASP A 1 406 ? -4.179 -10.416 -24.494 1.00 89.75 406 ASP A N 1
ATOM 3181 C CA . ASP A 1 406 ? -4.818 -9.144 -24.171 1.00 89.75 406 ASP A CA 1
ATOM 3182 C C . ASP A 1 406 ? -3.861 -7.938 -24.208 1.00 89.75 406 ASP A C 1
ATOM 3184 O O . ASP A 1 406 ? -4.300 -6.821 -23.915 1.00 89.75 406 ASP A O 1
ATOM 3188 N N . LEU A 1 407 ? -2.582 -8.137 -24.538 1.00 95.44 407 LEU A N 1
ATOM 3189 C CA . LEU A 1 407 ? -1.596 -7.095 -24.819 1.00 95.44 407 LEU A CA 1
ATOM 3190 C C . LEU A 1 407 ? -1.638 -6.722 -26.311 1.00 95.44 407 LEU A C 1
ATOM 3192 O O . LEU A 1 407 ? -1.574 -7.570 -27.200 1.00 95.44 407 LEU A O 1
ATOM 3196 N N . GLU A 1 408 ? -1.739 -5.425 -26.591 1.00 94.00 408 GLU A N 1
ATOM 3197 C CA . GLU A 1 408 ? -1.682 -4.920 -27.962 1.00 94.00 408 GLU A CA 1
ATOM 3198 C C . GLU A 1 408 ? -0.293 -5.168 -28.558 1.00 94.00 408 GLU A C 1
ATOM 3200 O O . GLU A 1 408 ? 0.710 -4.805 -27.949 1.00 94.00 408 GLU A O 1
ATOM 3205 N N . GLY A 1 409 ? -0.241 -5.783 -29.742 1.00 94.38 409 GLY A N 1
ATOM 3206 C CA . GLY A 1 409 ? 1.017 -6.129 -30.404 1.00 94.38 409 GLY A CA 1
ATOM 3207 C C . GLY A 1 409 ? 1.765 -7.306 -29.775 1.00 94.38 409 GLY A C 1
ATOM 3208 O O . GLY A 1 409 ? 2.960 -7.426 -30.027 1.00 94.38 409 GLY A O 1
ATOM 3209 N N . HIS A 1 410 ? 1.095 -8.133 -28.960 1.00 97.06 410 HIS A N 1
ATOM 3210 C CA . HIS A 1 410 ? 1.696 -9.301 -28.313 1.00 97.06 410 HIS A CA 1
ATOM 3211 C C . HIS A 1 410 ? 2.481 -10.194 -29.282 1.00 97.06 410 HIS A C 1
ATOM 3213 O O . HIS A 1 410 ? 2.198 -10.265 -30.476 1.00 97.06 410 HIS A O 1
ATOM 3219 N N . LEU A 1 411 ? 3.476 -10.879 -28.728 1.00 98.44 411 LEU A N 1
ATOM 3220 C CA . LEU A 1 411 ? 4.327 -11.812 -29.450 1.00 98.44 411 LEU A CA 1
ATOM 3221 C C . LEU A 1 411 ? 3.639 -13.164 -29.614 1.00 98.44 411 LEU A C 1
ATOM 3223 O O . LEU A 1 411 ? 3.013 -13.681 -28.686 1.00 98.44 411 LEU A O 1
ATOM 3227 N N . GLU A 1 412 ? 3.864 -13.778 -30.765 1.00 98.12 412 GLU A N 1
ATOM 3228 C CA . GLU A 1 412 ? 3.453 -15.135 -31.091 1.00 98.12 412 GLU A CA 1
ATOM 3229 C C . GLU A 1 412 ? 4.666 -16.070 -31.169 1.00 98.12 412 GLU A C 1
ATOM 3231 O O . GLU A 1 412 ? 5.814 -15.659 -31.346 1.00 98.12 412 GLU A O 1
ATOM 3236 N N . ARG A 1 413 ? 4.427 -17.379 -31.043 1.00 98.19 413 ARG A N 1
ATOM 3237 C CA . ARG A 1 413 ? 5.497 -18.374 -31.207 1.00 98.19 413 ARG A CA 1
ATOM 3238 C C . ARG A 1 413 ? 6.111 -18.246 -32.604 1.00 98.19 413 ARG A C 1
ATOM 3240 O O . ARG A 1 413 ? 5.393 -18.208 -33.597 1.00 98.19 413 ARG A O 1
ATOM 3247 N N . GLY A 1 414 ? 7.437 -18.258 -32.677 1.00 98.44 414 GLY A N 1
ATOM 3248 C CA . GLY A 1 414 ? 8.189 -18.042 -33.913 1.00 98.44 414 GLY A CA 1
ATOM 3249 C C . GLY A 1 414 ? 8.555 -16.582 -34.191 1.00 98.44 414 GLY A C 1
ATOM 3250 O O . GLY A 1 414 ? 9.376 -16.353 -35.083 1.00 98.44 414 GLY A O 1
ATOM 3251 N N . ASP A 1 415 ? 8.021 -15.615 -33.435 1.00 98.81 415 ASP A N 1
ATOM 3252 C CA . ASP A 1 415 ? 8.501 -14.233 -33.495 1.00 98.81 415 ASP A CA 1
ATOM 3253 C C . ASP A 1 415 ? 9.950 -14.126 -33.011 1.00 98.81 415 ASP A C 1
ATOM 3255 O O . ASP A 1 415 ? 10.434 -14.907 -32.184 1.00 98.81 415 ASP A O 1
ATOM 3259 N N . GLU A 1 416 ? 10.652 -13.136 -33.552 1.00 98.88 416 GLU A N 1
ATOM 3260 C CA . GLU A 1 416 ? 12.074 -12.921 -33.320 1.00 98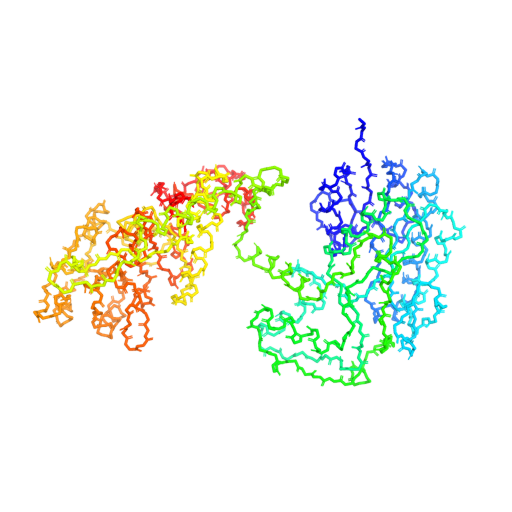.88 416 GLU A CA 1
ATOM 3261 C C . GLU A 1 416 ? 12.309 -11.876 -32.219 1.00 98.88 416 GLU A C 1
ATOM 3263 O O . GLU A 1 416 ? 11.718 -10.787 -32.215 1.00 98.88 416 GLU A O 1
ATOM 3268 N N . ILE A 1 417 ? 13.226 -12.197 -31.304 1.00 98.81 417 ILE A N 1
ATOM 3269 C CA . ILE A 1 417 ? 13.741 -11.283 -30.283 1.00 98.81 417 ILE A CA 1
ATOM 3270 C C . ILE A 1 417 ? 15.231 -11.078 -30.511 1.00 98.81 417 ILE A C 1
ATOM 3272 O O . ILE A 1 417 ? 15.997 -12.041 -30.502 1.00 98.81 417 ILE A O 1
ATOM 3276 N N . ILE A 1 418 ? 15.656 -9.823 -30.652 1.00 98.81 418 ILE A N 1
ATOM 3277 C CA . ILE A 1 418 ? 17.081 -9.494 -30.739 1.00 98.81 418 ILE A CA 1
ATOM 3278 C C . ILE A 1 418 ? 17.680 -9.403 -29.333 1.00 98.81 418 ILE A C 1
ATOM 3280 O O . ILE A 1 418 ? 17.123 -8.760 -28.440 1.00 98.81 418 ILE A O 1
ATOM 3284 N N . THR A 1 419 ? 18.836 -10.034 -29.149 1.00 98.25 419 THR A N 1
ATOM 3285 C CA . THR A 1 419 ? 19.603 -10.068 -27.895 1.00 98.25 419 THR A CA 1
ATOM 3286 C C . THR A 1 419 ? 21.093 -10.298 -28.222 1.00 98.25 419 THR A C 1
ATOM 3288 O O . THR A 1 419 ? 21.392 -10.784 -29.317 1.00 98.25 419 THR A O 1
ATOM 3291 N N . PRO A 1 420 ? 22.066 -9.916 -27.373 1.00 97.19 420 PRO A N 1
ATOM 3292 C CA . PRO A 1 420 ? 23.476 -10.103 -27.710 1.00 97.19 420 PRO A CA 1
ATOM 3293 C C . PRO A 1 420 ? 23.925 -11.569 -27.698 1.00 97.19 420 PRO A C 1
ATOM 3295 O O . PRO A 1 420 ? 23.422 -12.387 -26.931 1.00 97.19 420 PRO A O 1
ATOM 3298 N N . ALA A 1 421 ? 24.945 -11.879 -28.501 1.00 94.81 421 ALA A N 1
ATOM 3299 C CA . ALA A 1 421 ? 25.646 -13.163 -28.478 1.00 94.81 421 ALA A CA 1
ATOM 3300 C C . ALA A 1 421 ? 26.435 -13.373 -27.171 1.00 94.81 421 ALA A C 1
ATOM 3302 O O . ALA A 1 421 ? 26.519 -14.491 -26.664 1.00 94.81 421 ALA A O 1
ATOM 3303 N N . VAL A 1 422 ? 26.985 -12.291 -26.609 1.00 94.25 422 VAL A N 1
ATOM 3304 C CA . VAL A 1 422 ? 27.613 -12.277 -25.282 1.00 94.25 422 VAL A CA 1
ATOM 3305 C C . VAL A 1 422 ? 26.540 -11.927 -24.256 1.00 94.25 422 VAL A C 1
ATOM 3307 O O . VAL A 1 422 ? 26.202 -10.761 -24.069 1.00 94.25 422 VAL A O 1
ATOM 3310 N N . THR A 1 423 ? 25.961 -12.946 -23.627 1.00 91.75 423 THR A N 1
ATOM 3311 C CA . THR A 1 423 ? 24.908 -12.780 -22.620 1.00 91.75 423 THR A CA 1
ATOM 3312 C C . THR A 1 423 ? 24.875 -13.954 -21.644 1.00 91.75 423 THR A C 1
ATOM 3314 O O . THR A 1 423 ? 25.529 -14.979 -21.859 1.00 91.75 423 THR A O 1
ATOM 3317 N N . PHE A 1 424 ? 24.110 -13.822 -20.562 1.00 92.56 424 PHE A N 1
ATOM 3318 C CA . PHE A 1 424 ? 23.897 -14.901 -19.607 1.00 92.56 424 PHE A CA 1
ATOM 3319 C C . PHE A 1 424 ? 22.774 -15.846 -20.085 1.00 92.56 424 PHE A C 1
ATOM 3321 O O . PHE A 1 424 ? 21.815 -15.401 -20.725 1.00 92.56 424 PHE A O 1
ATOM 3328 N N . PRO A 1 425 ? 22.816 -17.155 -19.760 1.00 93.81 425 PRO A N 1
ATOM 3329 C CA . PRO A 1 425 ? 21.773 -18.093 -20.178 1.00 93.81 425 PRO A CA 1
ATOM 3330 C C . PRO A 1 425 ? 20.348 -17.699 -19.760 1.00 93.81 425 PRO A C 1
ATOM 3332 O O . PRO A 1 425 ? 19.401 -18.052 -20.459 1.00 93.81 425 PRO A O 1
ATOM 3335 N N . SER A 1 426 ? 20.173 -16.954 -18.660 1.00 92.38 426 SER A N 1
ATOM 3336 C CA . SER A 1 426 ? 18.852 -16.494 -18.199 1.00 92.38 426 SER A CA 1
ATOM 3337 C C . SER A 1 426 ? 18.220 -15.431 -19.095 1.00 92.38 426 SER A C 1
ATOM 3339 O O . SER A 1 426 ? 17.005 -15.268 -19.056 1.00 92.38 426 SER A O 1
ATOM 3341 N N . THR A 1 427 ? 19.006 -14.729 -19.911 1.00 94.56 427 THR A N 1
ATOM 3342 C CA . THR A 1 427 ? 18.491 -13.798 -20.920 1.00 94.56 427 THR A CA 1
ATOM 3343 C C . THR A 1 427 ? 17.929 -14.573 -22.120 1.00 94.56 427 THR A C 1
ATOM 3345 O O . THR A 1 427 ? 16.876 -14.226 -22.650 1.00 94.56 427 THR A O 1
ATOM 3348 N N . LEU A 1 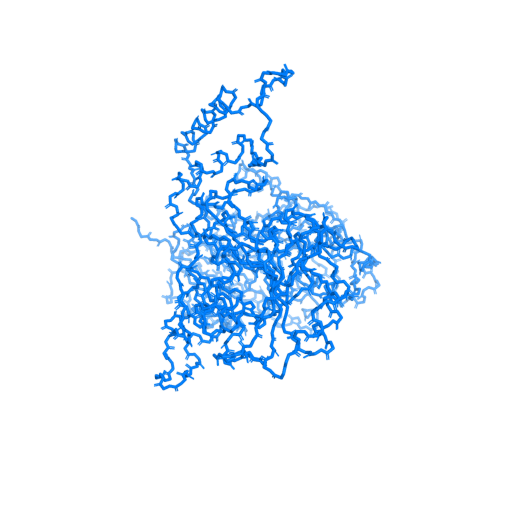428 ? 18.582 -15.677 -22.511 1.00 96.19 428 LEU A N 1
ATOM 3349 C CA . LEU A 1 428 ? 18.189 -16.507 -23.660 1.00 96.19 428 LEU A CA 1
ATOM 3350 C C . LEU A 1 428 ? 17.083 -17.518 -23.345 1.00 96.19 428 LEU A C 1
ATOM 3352 O O . LEU A 1 428 ? 16.196 -17.743 -24.170 1.00 96.19 428 LEU A O 1
ATOM 3356 N N . ALA A 1 429 ? 17.131 -18.155 -22.175 1.00 97.62 429 ALA A N 1
ATOM 3357 C CA . ALA A 1 429 ? 16.240 -19.262 -21.842 1.00 97.62 429 ALA A CA 1
ATOM 3358 C C . ALA A 1 429 ? 14.745 -18.891 -21.930 1.00 97.62 429 ALA A C 1
ATOM 3360 O O . ALA A 1 429 ? 14.014 -19.652 -22.565 1.00 97.62 429 ALA A O 1
ATOM 3361 N N . PRO A 1 430 ? 14.275 -17.732 -21.420 1.00 97.75 430 PRO A N 1
ATOM 3362 C CA . PRO A 1 430 ? 12.883 -17.310 -21.567 1.00 97.75 430 PRO A CA 1
ATOM 3363 C C . PRO A 1 430 ? 12.416 -17.176 -23.012 1.00 97.75 430 PRO A C 1
ATOM 3365 O O . PRO A 1 430 ? 11.269 -17.505 -23.303 1.00 97.75 430 PRO A O 1
ATOM 3368 N N . ILE A 1 431 ? 13.292 -16.712 -23.910 1.00 98.56 431 ILE A N 1
ATOM 3369 C CA . ILE A 1 431 ? 12.989 -16.551 -25.338 1.00 98.56 431 ILE A CA 1
ATOM 3370 C C . ILE A 1 431 ? 12.683 -17.934 -25.924 1.00 98.56 431 ILE A C 1
ATOM 3372 O O . ILE A 1 431 ? 11.604 -18.171 -26.466 1.00 98.56 431 ILE A O 1
ATOM 3376 N N . VAL A 1 432 ? 13.587 -18.892 -25.710 1.00 98.19 432 VAL A N 1
ATOM 3377 C CA . VAL A 1 432 ? 13.445 -20.261 -26.223 1.00 98.19 432 VAL A CA 1
ATOM 3378 C C . VAL A 1 432 ? 12.278 -21.006 -25.564 1.00 98.19 432 VAL A C 1
ATOM 3380 O O . VAL A 1 432 ? 11.510 -21.675 -26.254 1.00 98.19 432 VAL A O 1
ATOM 3383 N N . GLN A 1 433 ? 12.101 -20.882 -24.245 1.00 97.50 433 GLN A N 1
ATOM 3384 C CA . GLN A 1 433 ? 11.024 -21.545 -23.491 1.00 97.50 433 GLN A CA 1
ATOM 3385 C C . GLN A 1 433 ? 9.630 -21.130 -23.970 1.00 97.50 433 GLN A C 1
ATOM 3387 O O . GLN A 1 433 ? 8.715 -21.951 -23.995 1.00 97.50 433 GLN A O 1
ATOM 3392 N N . ASN A 1 434 ? 9.489 -19.878 -24.399 1.00 97.88 434 ASN A N 1
ATOM 3393 C CA . ASN A 1 434 ? 8.259 -19.337 -24.962 1.00 97.88 434 ASN A CA 1
ATOM 3394 C C . ASN A 1 434 ? 8.084 -19.651 -26.463 1.00 97.88 434 ASN A C 1
ATOM 3396 O O . ASN A 1 434 ? 7.085 -19.277 -27.072 1.00 97.88 434 ASN A O 1
ATOM 3400 N N . GLY A 1 435 ? 9.019 -20.385 -27.077 1.00 98.31 435 GLY A N 1
ATOM 3401 C CA . GLY A 1 435 ? 8.981 -20.724 -28.500 1.00 98.31 435 GLY A CA 1
ATOM 3402 C C . GLY A 1 435 ? 9.258 -19.536 -29.421 1.00 98.31 435 GLY A C 1
ATOM 3403 O O . GLY A 1 435 ? 8.819 -19.560 -30.569 1.00 98.31 435 GLY A O 1
ATOM 3404 N N . LEU A 1 436 ? 9.947 -18.512 -28.919 1.00 98.75 436 LEU A N 1
ATOM 3405 C CA . LEU A 1 436 ? 10.421 -17.358 -29.677 1.00 98.75 436 LEU A CA 1
ATOM 3406 C C . LEU A 1 436 ? 11.825 -17.645 -30.225 1.00 98.75 436 LEU A C 1
ATOM 3408 O O . LEU A 1 436 ? 12.540 -18.518 -29.724 1.00 98.75 436 LEU A O 1
ATOM 3412 N N . ILE A 1 437 ? 12.231 -16.911 -31.258 1.00 98.75 437 ILE A N 1
ATOM 3413 C CA . ILE A 1 437 ? 13.506 -17.117 -31.949 1.00 98.75 437 ILE A CA 1
ATOM 3414 C C . ILE A 1 437 ? 14.508 -16.034 -31.519 1.00 98.75 437 ILE A C 1
ATOM 3416 O O . ILE A 1 437 ? 14.311 -14.864 -31.853 1.00 98.75 437 ILE A O 1
ATOM 3420 N N . PRO A 1 438 ? 15.589 -16.376 -30.793 1.00 98.44 438 PRO A N 1
ATOM 3421 C CA . PRO A 1 438 ? 16.632 -15.408 -30.484 1.00 98.44 438 PRO A CA 1
ATOM 3422 C C . PRO A 1 438 ? 17.441 -15.080 -31.746 1.00 98.44 438 PRO A C 1
ATOM 3424 O O . PRO A 1 438 ? 18.004 -15.967 -32.388 1.00 98.44 438 PRO A O 1
ATOM 3427 N N . VAL A 1 439 ? 17.529 -13.796 -32.078 1.00 98.62 439 VAL A N 1
ATOM 3428 C CA . VAL A 1 439 ? 18.403 -13.257 -33.123 1.00 98.62 439 VAL A CA 1
ATOM 3429 C C . VAL A 1 439 ? 19.608 -12.630 -32.435 1.00 98.62 439 VAL A C 1
ATOM 3431 O O . VAL A 1 439 ? 19.499 -11.592 -31.781 1.00 98.62 439 VAL A O 1
ATOM 3434 N N . LEU A 1 440 ? 20.753 -13.301 -32.543 1.00 98.44 440 LEU A N 1
ATOM 3435 C CA . LEU A 1 440 ? 21.968 -12.904 -31.840 1.00 98.44 440 LEU A CA 1
ATOM 3436 C C . LEU A 1 440 ? 22.710 -11.810 -32.606 1.00 98.44 440 LEU A C 1
ATOM 3438 O O . LEU A 1 440 ? 23.038 -11.978 -33.780 1.00 98.44 440 LEU A O 1
ATOM 3442 N N . VAL A 1 441 ? 23.012 -10.715 -31.914 1.00 98.44 441 VAL A N 1
ATOM 3443 C CA . VAL A 1 441 ? 23.859 -9.626 -32.417 1.00 98.44 441 VAL A CA 1
ATOM 3444 C C . VAL A 1 441 ? 25.174 -9.618 -31.650 1.00 98.44 441 VAL A C 1
ATOM 3446 O O . VAL A 1 441 ? 25.201 -9.843 -30.442 1.00 98.44 441 VAL A O 1
ATOM 3449 N N . ASP A 1 442 ? 26.278 -9.388 -32.352 1.00 97.50 442 ASP A N 1
ATOM 3450 C CA . ASP A 1 442 ? 27.605 -9.434 -31.742 1.00 97.50 442 ASP A CA 1
ATOM 3451 C C . ASP A 1 442 ? 27.837 -8.279 -30.749 1.00 97.50 442 ASP A C 1
ATOM 3453 O O . ASP A 1 442 ? 27.143 -7.254 -30.765 1.00 97.50 442 ASP A O 1
ATOM 3457 N N . ALA A 1 443 ? 28.815 -8.453 -29.865 1.00 95.81 443 ALA A N 1
ATOM 3458 C CA . ALA A 1 443 ? 29.185 -7.465 -28.863 1.00 95.81 443 ALA A CA 1
ATOM 3459 C C . ALA A 1 443 ? 30.244 -6.479 -29.384 1.00 95.81 443 ALA A C 1
ATOM 3461 O O . ALA A 1 443 ? 31.058 -6.790 -30.252 1.00 95.81 443 ALA A O 1
ATOM 3462 N N . GLU A 1 444 ? 30.267 -5.274 -28.823 1.00 95.12 444 GLU A N 1
ATOM 3463 C CA . GLU A 1 444 ? 31.344 -4.312 -29.048 1.00 95.12 444 GLU A CA 1
ATOM 3464 C C . GLU A 1 444 ? 32.524 -4.604 -28.104 1.00 95.12 444 GLU A C 1
ATOM 3466 O O . GLU A 1 444 ? 32.368 -4.678 -26.882 1.00 95.12 444 GLU A O 1
ATOM 3471 N N . LEU A 1 445 ? 33.731 -4.762 -28.659 1.00 92.44 445 LEU A N 1
ATOM 3472 C CA . LEU A 1 445 ? 34.937 -4.969 -27.856 1.00 92.44 445 LEU A CA 1
ATOM 3473 C C . LEU A 1 445 ? 35.205 -3.769 -26.939 1.00 92.44 445 LEU A C 1
ATOM 3475 O O . LEU A 1 445 ? 35.123 -2.615 -27.349 1.00 92.44 445 LEU A O 1
ATOM 3479 N N . GLY A 1 446 ? 35.574 -4.058 -25.692 1.00 90.75 446 GLY A N 1
ATOM 3480 C CA . GLY A 1 446 ? 35.836 -3.056 -24.658 1.00 90.75 446 GLY A CA 1
ATOM 3481 C C . GLY A 1 446 ? 34.636 -2.812 -23.748 1.00 90.75 446 GLY A C 1
ATOM 3482 O O . GLY A 1 446 ? 34.818 -2.749 -22.535 1.00 90.75 446 GLY A O 1
ATOM 3483 N N . THR A 1 447 ? 33.418 -2.755 -24.296 1.00 91.69 447 THR A N 1
ATOM 3484 C CA . THR A 1 447 ? 32.190 -2.662 -23.487 1.00 91.69 447 THR A CA 1
ATOM 3485 C C . THR A 1 447 ? 31.569 -4.028 -23.213 1.00 91.69 447 THR A C 1
ATOM 3487 O O . THR A 1 447 ? 30.960 -4.203 -22.160 1.00 91.69 447 THR A O 1
ATOM 3490 N N . TYR A 1 448 ? 31.728 -4.979 -24.144 1.00 93.56 448 TYR A N 1
ATOM 3491 C CA . TYR A 1 448 ? 31.067 -6.292 -24.181 1.00 93.56 448 TYR A CA 1
ATOM 3492 C C . TYR A 1 448 ? 29.535 -6.223 -24.091 1.00 93.56 448 TYR A C 1
ATOM 3494 O O . TYR A 1 448 ? 28.866 -7.215 -23.806 1.00 93.56 448 TYR A O 1
ATOM 3502 N N . ASN A 1 449 ? 28.982 -5.043 -24.361 1.00 96.25 449 ASN A N 1
ATOM 3503 C CA . ASN A 1 449 ? 27.565 -4.842 -24.594 1.00 96.25 449 ASN A CA 1
ATOM 3504 C C . ASN A 1 449 ? 27.243 -5.167 -26.054 1.00 96.25 449 ASN A C 1
ATOM 3506 O O . ASN A 1 449 ? 28.135 -5.196 -26.904 1.00 96.25 449 ASN A O 1
ATOM 3510 N N . ILE A 1 450 ? 25.960 -5.376 -26.354 1.00 97.38 450 ILE A N 1
ATOM 3511 C CA . ILE A 1 450 ? 25.483 -5.494 -27.736 1.00 97.38 450 ILE A CA 1
ATOM 3512 C C . ILE A 1 450 ? 25.985 -4.309 -28.570 1.00 97.38 450 ILE A C 1
ATOM 3514 O O . ILE A 1 450 ? 25.886 -3.162 -28.132 1.00 97.38 450 ILE A O 1
ATOM 3518 N N . ASN A 1 451 ? 26.507 -4.568 -29.768 1.00 97.25 451 ASN A N 1
ATOM 3519 C CA . ASN A 1 451 ? 26.901 -3.503 -30.680 1.00 97.25 451 ASN A CA 1
ATOM 3520 C C . ASN A 1 451 ? 25.632 -2.821 -31.237 1.00 97.25 451 ASN A C 1
ATOM 3522 O O . ASN A 1 451 ? 24.909 -3.435 -32.032 1.00 97.25 451 ASN A O 1
ATOM 3526 N N . PRO A 1 452 ? 25.329 -1.564 -30.852 1.00 93.94 452 PRO A N 1
ATOM 3527 C CA . PRO A 1 452 ? 24.058 -0.942 -31.205 1.00 93.94 452 PRO A CA 1
ATOM 3528 C C . PRO A 1 452 ? 23.937 -0.633 -32.703 1.00 93.94 452 PRO A C 1
ATOM 3530 O O . PRO A 1 452 ? 22.822 -0.541 -33.214 1.00 93.94 452 PRO A O 1
ATOM 3533 N N . GLN A 1 453 ? 25.054 -0.510 -33.427 1.00 95.06 453 GLN A N 1
ATOM 3534 C CA . GLN A 1 453 ? 25.067 -0.249 -34.867 1.00 95.06 453 GLN A CA 1
ATOM 3535 C C . GLN A 1 453 ? 24.677 -1.484 -35.693 1.00 95.06 453 GLN A C 1
ATOM 3537 O O . GLN A 1 453 ? 24.230 -1.339 -36.829 1.00 95.06 453 GLN A O 1
ATOM 3542 N N . LEU A 1 454 ? 24.810 -2.690 -35.134 1.00 97.88 454 LEU A N 1
ATOM 3543 C CA . LEU A 1 454 ? 24.438 -3.939 -35.808 1.00 97.88 454 LEU A CA 1
ATOM 3544 C C . LEU A 1 454 ? 22.964 -4.328 -35.599 1.00 97.88 454 LEU A C 1
ATOM 3546 O O . LEU A 1 454 ? 22.453 -5.172 -36.333 1.00 97.88 454 LEU A O 1
ATOM 3550 N N . ILE A 1 455 ? 22.265 -3.707 -34.640 1.00 98.19 455 ILE A N 1
ATOM 3551 C CA . ILE A 1 455 ? 20.882 -4.066 -34.283 1.00 98.19 455 ILE A CA 1
ATOM 3552 C C . ILE A 1 455 ? 19.928 -3.841 -35.455 1.00 98.19 455 ILE A C 1
ATOM 3554 O O . ILE A 1 455 ? 19.132 -4.720 -35.766 1.00 98.19 455 ILE A O 1
ATOM 3558 N N . GLU A 1 456 ? 20.000 -2.684 -36.121 1.00 97.69 456 GLU A N 1
ATOM 3559 C CA . GLU A 1 456 ? 19.042 -2.334 -37.178 1.00 97.69 456 GLU A CA 1
ATOM 3560 C C . GLU A 1 456 ? 19.085 -3.321 -38.355 1.00 97.69 456 GLU A C 1
ATOM 3562 O O . GLU A 1 456 ? 18.040 -3.699 -38.878 1.00 97.69 456 GLU A O 1
ATOM 3567 N N . GLY A 1 457 ? 20.277 -3.802 -38.723 1.00 98.00 457 GLY A N 1
ATOM 3568 C CA . GLY A 1 457 ? 20.449 -4.803 -39.780 1.00 98.00 457 GLY A CA 1
ATOM 3569 C C . GLY A 1 457 ? 19.945 -6.203 -39.412 1.00 98.00 457 GLY A C 1
ATOM 3570 O O . GLY A 1 457 ? 19.713 -7.015 -40.304 1.00 98.00 457 GLY A O 1
ATOM 3571 N N . ALA A 1 458 ? 19.759 -6.484 -38.120 1.00 98.25 458 ALA A N 1
ATOM 3572 C CA . ALA A 1 458 ? 19.216 -7.745 -37.621 1.00 98.25 458 ALA A CA 1
ATOM 3573 C C . ALA A 1 458 ? 17.679 -7.740 -37.509 1.00 98.25 458 ALA A C 1
ATOM 3575 O O . ALA A 1 458 ? 17.083 -8.785 -37.254 1.00 98.25 458 ALA A O 1
ATOM 3576 N N . ILE A 1 459 ? 17.026 -6.586 -37.701 1.00 98.50 459 ILE A N 1
ATOM 3577 C CA . ILE A 1 459 ? 15.565 -6.474 -37.662 1.00 98.50 459 ILE A CA 1
ATOM 3578 C C . ILE A 1 459 ? 14.969 -7.066 -38.943 1.00 98.50 459 ILE A C 1
ATOM 3580 O O . ILE A 1 459 ? 15.253 -6.624 -40.056 1.00 98.50 459 ILE A O 1
ATOM 3584 N N . SER A 1 460 ? 14.070 -8.030 -38.774 1.00 98.19 460 SER A N 1
ATOM 3585 C CA . SER A 1 460 ? 13.276 -8.641 -39.835 1.00 98.19 460 SER A CA 1
ATOM 3586 C C . SER A 1 460 ? 11.782 -8.321 -39.662 1.00 98.19 460 SER A C 1
ATOM 3588 O O . SER A 1 460 ? 11.359 -7.826 -38.613 1.00 98.19 460 SER A O 1
ATOM 3590 N N . PRO A 1 461 ? 10.923 -8.657 -40.644 1.00 97.75 461 PRO A N 1
ATOM 3591 C CA . PRO A 1 461 ? 9.472 -8.573 -40.479 1.00 97.75 461 PRO A CA 1
ATOM 3592 C C . PRO A 1 461 ? 8.904 -9.413 -39.321 1.00 97.75 461 PRO A C 1
ATOM 3594 O O . PRO A 1 461 ? 7.763 -9.175 -38.918 1.00 97.75 461 PRO A O 1
ATOM 3597 N N . ARG A 1 462 ? 9.662 -10.384 -38.788 1.00 98.31 462 ARG A N 1
ATOM 3598 C CA . ARG A 1 462 ? 9.298 -11.189 -37.609 1.00 98.31 462 ARG A CA 1
ATOM 3599 C C . ARG A 1 462 ? 9.841 -10.636 -36.296 1.00 98.31 462 ARG A C 1
ATOM 3601 O O . ARG A 1 462 ? 9.465 -11.131 -35.242 1.00 98.31 462 ARG A O 1
ATOM 3608 N N . THR A 1 463 ? 10.705 -9.624 -36.320 1.00 98.75 463 THR A N 1
ATOM 3609 C CA . THR A 1 463 ? 11.213 -9.031 -35.081 1.00 98.75 463 THR A CA 1
ATOM 3610 C C . THR A 1 463 ? 10.093 -8.290 -34.361 1.00 98.75 463 THR A C 1
ATOM 3612 O O . THR A 1 463 ? 9.367 -7.493 -34.965 1.00 98.75 463 THR A O 1
ATOM 3615 N N . ARG A 1 464 ? 9.941 -8.562 -33.065 1.00 98.56 464 ARG A N 1
ATOM 3616 C CA . ARG A 1 464 ? 8.903 -7.944 -32.223 1.00 98.56 464 ARG A CA 1
ATOM 3617 C C . ARG A 1 464 ? 9.425 -7.336 -30.932 1.00 98.56 464 ARG A C 1
ATOM 3619 O O . ARG A 1 464 ? 8.781 -6.439 -30.394 1.00 98.56 464 ARG A O 1
ATOM 3626 N N . ALA A 1 465 ? 10.583 -7.774 -30.444 1.00 98.69 465 ALA A N 1
ATOM 3627 C CA . ALA A 1 465 ? 11.155 -7.224 -29.224 1.00 98.69 465 ALA A CA 1
ATOM 3628 C C . ALA A 1 465 ? 12.686 -7.212 -29.226 1.00 98.69 465 ALA A C 1
ATOM 3630 O O . ALA A 1 465 ? 13.345 -7.944 -29.968 1.00 98.69 465 ALA A O 1
ATOM 3631 N N . LEU A 1 466 ? 13.231 -6.384 -28.343 1.00 98.75 466 LEU A N 1
ATOM 3632 C CA . LEU A 1 466 ? 14.628 -6.361 -27.940 1.00 98.75 466 LEU A CA 1
ATOM 3633 C C . LEU A 1 466 ? 14.710 -6.799 -26.470 1.00 98.75 466 LEU A C 1
ATOM 3635 O O . LEU A 1 466 ? 13.988 -6.256 -25.632 1.00 98.75 466 LEU A O 1
ATOM 3639 N N . VAL A 1 467 ? 15.596 -7.744 -26.148 1.00 98.56 467 VAL A N 1
ATOM 3640 C CA . VAL A 1 467 ? 15.943 -8.107 -24.763 1.00 98.56 467 VAL A CA 1
ATOM 3641 C C . VAL A 1 467 ? 17.425 -7.808 -24.563 1.00 98.56 467 VAL A C 1
ATOM 3643 O O . VAL A 1 467 ? 18.290 -8.530 -25.067 1.00 98.56 467 VAL A O 1
ATOM 3646 N N . ILE A 1 468 ? 17.711 -6.707 -23.869 1.00 97.88 468 ILE A N 1
ATOM 3647 C CA . ILE A 1 468 ? 19.035 -6.081 -23.847 1.00 97.88 468 ILE A CA 1
ATOM 3648 C C . ILE A 1 468 ? 19.628 -6.128 -22.437 1.00 97.88 468 ILE A C 1
ATOM 3650 O O . ILE A 1 468 ? 19.182 -5.366 -21.578 1.00 97.88 468 ILE A O 1
ATOM 3654 N N . PRO A 1 469 ? 20.647 -6.967 -22.191 1.00 97.12 469 PRO A N 1
ATOM 3655 C CA . PRO A 1 469 ? 21.394 -6.947 -20.948 1.00 97.12 469 PRO A CA 1
ATOM 3656 C C . PRO A 1 469 ? 22.367 -5.770 -20.879 1.00 97.12 469 PRO A C 1
ATOM 3658 O O . PRO A 1 469 ? 22.973 -5.372 -21.874 1.00 97.12 469 PRO A O 1
ATOM 3661 N N . HIS A 1 470 ? 22.530 -5.231 -19.675 1.00 96.19 470 HIS A N 1
ATOM 3662 C CA . HIS A 1 470 ? 23.570 -4.265 -19.333 1.00 96.19 470 HIS A CA 1
ATOM 3663 C C . HIS A 1 470 ? 24.721 -4.998 -18.643 1.00 96.19 470 HIS A C 1
ATOM 3665 O O . HIS A 1 470 ? 24.669 -5.256 -17.439 1.00 96.19 470 HIS A O 1
ATOM 3671 N N . THR A 1 471 ? 25.748 -5.361 -19.408 1.00 92.06 471 THR A N 1
ATOM 3672 C CA . THR A 1 471 ? 26.810 -6.265 -18.956 1.00 92.06 471 THR A CA 1
ATOM 3673 C C . THR A 1 471 ? 27.628 -5.645 -17.822 1.00 92.06 471 THR A C 1
ATOM 3675 O O . THR A 1 471 ? 28.204 -4.569 -17.983 1.00 92.06 471 THR A O 1
ATOM 3678 N N . LEU A 1 472 ? 27.722 -6.336 -16.678 1.00 89.06 472 LEU A N 1
ATOM 3679 C CA . LEU A 1 472 ? 28.622 -5.997 -15.560 1.00 89.06 472 LEU A CA 1
ATOM 3680 C C . LEU A 1 472 ? 28.538 -4.533 -15.089 1.00 89.06 472 LEU A C 1
ATOM 3682 O O . LEU A 1 472 ? 29.550 -3.889 -14.807 1.00 89.06 472 LEU A O 1
ATOM 3686 N N . GLY A 1 473 ? 27.326 -3.983 -15.034 1.00 90.44 473 GLY A N 1
ATOM 3687 C CA . GLY A 1 473 ? 27.096 -2.609 -14.595 1.00 90.44 473 GLY A CA 1
ATOM 3688 C C . GLY A 1 473 ? 27.419 -1.540 -15.636 1.00 90.44 473 GLY A C 1
ATOM 3689 O O . GLY A 1 473 ? 27.222 -0.360 -15.345 1.00 90.44 473 GLY A O 1
ATOM 3690 N N . ASN A 1 474 ? 27.855 -1.919 -16.840 1.00 93.75 474 ASN A N 1
ATOM 3691 C CA . ASN A 1 474 ? 28.141 -1.009 -17.942 1.00 93.75 474 ASN A CA 1
ATOM 3692 C C . ASN A 1 474 ? 26.883 -0.770 -18.802 1.00 93.75 474 ASN A C 1
ATOM 3694 O O . ASN A 1 474 ? 26.414 -1.692 -19.476 1.00 93.75 474 ASN A O 1
ATOM 3698 N N . PRO A 1 475 ? 26.308 0.444 -18.828 1.00 96.88 475 PRO A N 1
ATOM 3699 C CA . PRO A 1 475 ? 25.101 0.707 -19.602 1.00 96.88 475 PRO A CA 1
ATOM 3700 C C . PRO A 1 475 ? 25.294 0.569 -21.121 1.00 96.88 475 PRO A C 1
ATOM 3702 O O . PRO A 1 475 ? 26.207 1.160 -21.693 1.00 96.88 475 PRO A O 1
ATOM 3705 N N . CYS A 1 476 ? 24.379 -0.135 -21.797 1.00 97.31 476 CYS A N 1
ATOM 3706 C CA . CYS A 1 476 ? 24.225 -0.045 -23.247 1.00 97.31 476 CYS A CA 1
ATOM 3707 C C . CYS A 1 476 ? 23.887 1.388 -23.697 1.00 97.31 476 CYS A C 1
ATOM 3709 O O . CYS A 1 476 ? 23.370 2.197 -22.921 1.00 97.31 476 CYS A O 1
ATOM 3711 N N . ASN A 1 477 ? 24.117 1.693 -24.978 1.00 96.81 477 ASN A N 1
ATOM 3712 C CA . ASN A 1 477 ? 23.714 2.971 -25.564 1.00 96.81 477 ASN A CA 1
ATOM 3713 C C . ASN A 1 477 ? 22.182 3.045 -25.710 1.00 96.81 477 ASN A C 1
ATOM 3715 O O . ASN A 1 477 ? 21.612 2.686 -26.745 1.00 96.81 477 ASN A O 1
ATOM 3719 N N . MET A 1 478 ? 21.513 3.513 -24.655 1.00 97.56 478 MET A N 1
ATOM 3720 C CA . MET A 1 478 ? 20.050 3.515 -24.583 1.00 97.56 478 MET A CA 1
ATOM 3721 C C . MET A 1 478 ? 19.396 4.535 -25.504 1.00 97.56 478 MET A C 1
ATOM 3723 O O . MET A 1 478 ? 18.228 4.363 -25.844 1.00 97.56 478 MET A O 1
ATOM 3727 N N . GLU A 1 479 ? 20.123 5.558 -25.954 1.00 97.81 479 GLU A N 1
ATOM 3728 C CA . GLU A 1 479 ? 19.612 6.494 -26.954 1.00 97.81 479 GLU A CA 1
ATOM 3729 C C . GLU A 1 479 ? 19.333 5.776 -28.280 1.00 97.81 479 GLU A C 1
ATOM 3731 O O . GLU A 1 479 ? 18.208 5.830 -28.785 1.00 97.81 479 GLU A O 1
ATOM 3736 N N . ILE A 1 480 ? 20.316 5.029 -28.796 1.00 97.94 480 ILE A N 1
ATOM 3737 C CA . ILE A 1 480 ? 20.176 4.281 -30.054 1.00 97.94 480 ILE A CA 1
ATOM 3738 C C . ILE A 1 480 ? 19.128 3.175 -29.904 1.00 97.94 480 ILE A C 1
ATOM 3740 O O . ILE A 1 480 ? 18.215 3.070 -30.724 1.00 97.94 480 ILE A O 1
ATOM 3744 N N . ILE A 1 481 ? 19.215 2.380 -28.835 1.00 98.25 481 ILE A N 1
ATOM 3745 C CA . ILE A 1 481 ? 18.330 1.227 -28.612 1.00 98.25 481 ILE A CA 1
ATOM 3746 C C . ILE A 1 481 ? 16.869 1.664 -28.478 1.00 98.25 481 ILE A C 1
ATOM 3748 O O . ILE A 1 481 ? 15.995 1.111 -29.149 1.00 98.25 481 ILE A O 1
ATOM 3752 N N . CYS A 1 482 ? 16.588 2.699 -27.680 1.00 98.19 482 CYS A N 1
ATOM 3753 C CA . CYS A 1 482 ? 15.232 3.240 -27.572 1.00 98.19 482 CYS A CA 1
ATOM 3754 C C . CYS A 1 482 ? 14.756 3.852 -28.895 1.00 98.19 482 CYS A C 1
ATOM 3756 O O . CYS A 1 482 ? 13.572 3.758 -29.224 1.00 98.19 482 CYS A O 1
ATOM 3758 N N . GLY A 1 483 ? 15.656 4.491 -29.650 1.00 98.38 483 GLY A N 1
ATOM 3759 C CA . GLY A 1 483 ? 15.364 5.024 -30.979 1.00 98.38 483 GLY A CA 1
ATOM 3760 C C . GLY A 1 483 ? 14.895 3.935 -31.943 1.00 98.38 483 GLY A C 1
ATOM 3761 O O . GLY A 1 483 ? 13.844 4.082 -32.568 1.00 98.38 483 GLY A O 1
ATOM 3762 N N . LEU A 1 484 ? 15.619 2.815 -32.002 1.00 98.44 484 LEU A N 1
ATOM 3763 C CA . LEU A 1 484 ? 15.278 1.661 -32.836 1.00 98.44 484 LEU A CA 1
ATOM 3764 C C . LEU A 1 484 ? 13.974 0.993 -32.391 1.00 98.44 484 LEU A C 1
ATOM 3766 O O . LEU A 1 484 ? 13.101 0.765 -33.229 1.00 98.44 484 LEU A O 1
ATOM 3770 N N . ALA A 1 485 ? 13.796 0.758 -31.087 1.00 98.19 485 ALA A N 1
ATOM 3771 C CA . ALA A 1 485 ? 12.566 0.177 -30.551 1.00 98.19 485 ALA A CA 1
ATOM 3772 C C . ALA A 1 485 ? 11.333 1.007 -30.947 1.00 98.19 485 ALA A C 1
ATOM 3774 O O . ALA A 1 485 ? 10.358 0.470 -31.468 1.00 98.19 485 ALA A O 1
ATOM 3775 N N . ARG A 1 486 ? 11.398 2.340 -30.820 1.00 98.19 486 ARG A N 1
ATOM 3776 C CA . ARG A 1 486 ? 10.303 3.230 -31.246 1.00 98.19 486 ARG A CA 1
ATOM 3777 C C . ARG A 1 486 ? 10.106 3.239 -32.759 1.00 98.19 486 ARG A C 1
ATOM 3779 O O . ARG A 1 486 ? 8.969 3.151 -33.215 1.00 98.19 486 ARG A O 1
ATOM 3786 N N . LYS A 1 487 ? 11.191 3.347 -33.534 1.00 98.25 487 LYS A N 1
ATOM 3787 C CA . LYS A 1 487 ? 11.152 3.400 -35.006 1.00 98.25 487 LYS A CA 1
ATOM 3788 C C . LYS A 1 487 ? 10.470 2.165 -35.595 1.00 98.25 487 LYS A C 1
ATOM 3790 O O . LYS A 1 487 ? 9.659 2.298 -36.506 1.00 98.25 487 LYS A O 1
ATOM 3795 N N . HIS A 1 488 ? 10.773 0.990 -35.048 1.00 98.00 488 HIS A N 1
ATOM 3796 C CA . HIS A 1 488 ? 10.270 -0.295 -35.533 1.00 98.00 488 HIS A CA 1
ATOM 3797 C C . HIS A 1 488 ? 9.087 -0.841 -34.721 1.00 98.00 488 HIS A C 1
ATOM 3799 O O . HIS A 1 488 ? 8.603 -1.925 -35.029 1.00 98.00 488 HIS A O 1
ATOM 3805 N N . ARG A 1 489 ? 8.589 -0.081 -33.732 1.00 97.38 489 ARG A N 1
ATOM 3806 C CA . ARG A 1 489 ? 7.485 -0.465 -32.832 1.00 97.38 489 ARG A CA 1
ATOM 3807 C C . ARG A 1 489 ? 7.727 -1.812 -32.138 1.00 97.38 489 ARG A C 1
ATOM 3809 O O . ARG A 1 489 ? 6.843 -2.660 -32.092 1.00 97.38 489 ARG A O 1
ATOM 3816 N N . LEU A 1 490 ? 8.941 -1.997 -31.631 1.00 98.56 490 LEU A N 1
ATOM 3817 C CA . LEU A 1 490 ? 9.357 -3.185 -30.892 1.00 98.56 490 LEU A CA 1
ATOM 3818 C C . LEU A 1 490 ? 9.183 -2.954 -29.393 1.00 98.56 490 LEU A C 1
ATOM 3820 O O . LEU A 1 490 ? 9.453 -1.852 -28.907 1.00 98.56 490 LEU A O 1
ATOM 3824 N N . PHE A 1 491 ? 8.825 -4.005 -28.660 1.00 98.69 491 PHE A N 1
ATOM 3825 C CA . PHE A 1 491 ? 8.950 -3.989 -27.204 1.00 98.69 491 PHE A CA 1
ATOM 3826 C C . PHE A 1 491 ? 10.419 -3.963 -26.787 1.00 98.69 491 PHE A C 1
ATOM 3828 O O . PHE A 1 491 ? 11.283 -4.531 -27.461 1.00 98.69 491 PHE A O 1
ATOM 3835 N N . LEU A 1 492 ? 10.703 -3.343 -25.648 1.00 98.69 492 LEU A N 1
ATOM 3836 C CA . LEU A 1 492 ? 12.036 -3.315 -25.058 1.00 98.69 492 LEU A CA 1
ATOM 3837 C C . LEU A 1 492 ? 11.992 -3.863 -23.633 1.00 98.69 492 LEU A C 1
ATOM 3839 O O . LEU A 1 492 ? 11.354 -3.284 -22.754 1.00 98.69 492 LEU A O 1
ATOM 3843 N N . VAL A 1 493 ? 12.720 -4.955 -23.408 1.00 98.69 493 VAL A N 1
ATOM 3844 C CA . VAL A 1 493 ? 13.019 -5.488 -22.078 1.00 98.69 493 VAL A CA 1
ATOM 3845 C C . VAL A 1 493 ? 14.486 -5.215 -21.774 1.00 98.69 493 VAL A C 1
ATOM 3847 O O . VAL A 1 493 ? 15.377 -5.692 -22.477 1.00 98.69 493 VAL A O 1
ATOM 3850 N N . GLU A 1 494 ? 14.745 -4.445 -20.727 1.00 98.06 494 GLU A N 1
ATOM 3851 C CA . GLU A 1 494 ? 16.096 -4.233 -20.213 1.00 98.06 494 GLU A CA 1
ATOM 3852 C C . GLU A 1 494 ? 16.442 -5.324 -19.199 1.00 98.06 494 GLU A C 1
ATOM 3854 O O . GLU A 1 494 ? 15.777 -5.462 -18.175 1.00 98.06 494 GLU A O 1
ATOM 3859 N N . ASP A 1 495 ? 17.510 -6.073 -19.442 1.00 97.75 495 ASP A N 1
ATOM 3860 C CA . ASP A 1 495 ? 18.063 -6.992 -18.455 1.00 97.75 495 ASP A CA 1
ATOM 3861 C C . ASP A 1 495 ? 19.139 -6.266 -17.631 1.00 97.75 495 ASP A C 1
ATOM 3863 O O . ASP A 1 495 ? 20.307 -6.145 -18.000 1.00 97.75 495 ASP A O 1
ATOM 3867 N N . ALA A 1 496 ? 18.706 -5.688 -16.513 1.00 96.69 496 ALA A N 1
ATOM 3868 C CA . ALA A 1 496 ? 19.528 -4.886 -15.614 1.00 96.69 496 ALA A CA 1
ATOM 3869 C C . ALA A 1 496 ? 20.017 -5.688 -14.394 1.00 96.69 496 ALA A C 1
ATOM 3871 O O . ALA A 1 496 ? 20.395 -5.092 -13.383 1.00 96.69 496 ALA A O 1
ATOM 3872 N N . CYS A 1 497 ? 20.037 -7.026 -14.470 1.00 95.25 497 CYS A N 1
ATOM 3873 C CA . CYS A 1 497 ? 20.454 -7.890 -13.362 1.00 95.25 497 CYS A CA 1
ATOM 3874 C C . CYS A 1 497 ? 21.857 -7.562 -12.831 1.00 95.25 497 CYS A C 1
ATOM 3876 O O . CYS A 1 497 ? 22.057 -7.549 -11.619 1.00 95.25 497 CYS A O 1
ATOM 3878 N N . ASP A 1 498 ? 22.787 -7.209 -13.718 1.00 92.00 498 ASP A N 1
ATOM 3879 C CA . ASP A 1 498 ? 24.158 -6.827 -13.358 1.00 92.00 498 ASP A CA 1
ATOM 3880 C C . ASP A 1 498 ? 24.343 -5.313 -13.164 1.00 92.00 498 ASP A C 1
ATOM 3882 O O . ASP A 1 498 ? 25.432 -4.864 -12.809 1.00 92.00 498 ASP A O 1
ATOM 3886 N N . ALA A 1 499 ? 23.308 -4.509 -13.418 1.00 94.69 499 ALA A N 1
ATOM 3887 C CA . ALA A 1 499 ? 23.424 -3.058 -13.567 1.00 94.69 499 ALA A CA 1
ATOM 3888 C C . ALA A 1 499 ? 22.467 -2.258 -12.681 1.00 94.69 499 ALA A C 1
ATOM 3890 O O . ALA A 1 499 ? 22.172 -1.093 -12.961 1.00 94.69 499 ALA A O 1
ATOM 3891 N N . LEU A 1 500 ? 22.000 -2.862 -11.586 1.00 95.06 500 LEU A N 1
ATOM 3892 C CA . LEU A 1 500 ? 21.242 -2.152 -10.564 1.00 95.06 500 LEU A CA 1
ATOM 3893 C C . LEU A 1 500 ? 22.026 -0.920 -10.079 1.00 95.06 500 LEU A C 1
ATOM 3895 O O . LEU A 1 500 ? 23.149 -1.020 -9.596 1.00 95.06 500 LEU A O 1
ATOM 3899 N N . GLY A 1 501 ? 21.417 0.257 -10.226 1.00 94.88 501 GLY A N 1
ATOM 3900 C CA . GLY A 1 501 ? 22.001 1.538 -9.826 1.00 94.88 501 GLY A CA 1
ATOM 3901 C C . GLY A 1 501 ? 22.869 2.223 -10.884 1.00 94.88 501 GLY A C 1
ATOM 3902 O O . GLY A 1 501 ? 23.190 3.401 -10.721 1.00 94.88 501 GLY A O 1
ATOM 3903 N N . SER A 1 502 ? 23.194 1.552 -11.992 1.00 96.69 502 SER A N 1
ATOM 3904 C CA . SER A 1 502 ? 23.866 2.193 -13.124 1.00 96.69 502 SER A CA 1
ATOM 3905 C C . SER A 1 502 ? 22.933 3.177 -13.834 1.00 96.69 502 SER A C 1
ATOM 3907 O O . SER A 1 502 ? 21.711 3.015 -13.858 1.00 96.69 502 SER A O 1
ATOM 3909 N N . THR A 1 503 ? 23.506 4.220 -14.438 1.00 97.88 503 THR A N 1
ATOM 3910 C CA . THR A 1 503 ? 22.733 5.264 -15.124 1.00 97.88 503 THR A CA 1
ATOM 3911 C C . THR A 1 503 ? 23.257 5.524 -16.527 1.00 97.88 503 THR A C 1
ATOM 3913 O O . THR A 1 503 ? 24.460 5.489 -16.769 1.00 97.88 503 THR A O 1
ATOM 3916 N N . PHE A 1 504 ? 22.350 5.838 -17.446 1.00 97.50 504 PHE A N 1
ATOM 3917 C CA . PHE A 1 504 ? 22.660 6.351 -18.775 1.00 97.50 504 PHE A CA 1
ATOM 3918 C C . PHE A 1 504 ? 22.006 7.728 -18.921 1.00 97.50 504 PHE A C 1
ATOM 3920 O O . PHE A 1 504 ? 20.803 7.873 -18.702 1.00 97.50 504 PHE A O 1
ATOM 3927 N N . GLY A 1 505 ? 22.792 8.768 -19.216 1.00 95.50 505 GLY A N 1
ATOM 3928 C CA . GLY A 1 505 ? 22.274 10.143 -19.289 1.00 95.50 505 GLY A CA 1
ATOM 3929 C C . GLY A 1 505 ? 21.582 10.619 -17.999 1.00 95.50 505 GLY A C 1
ATOM 3930 O O . GLY A 1 505 ? 20.628 11.387 -18.062 1.00 95.50 505 GLY A O 1
ATOM 3931 N N . GLY A 1 506 ? 22.009 10.116 -16.833 1.00 96.25 506 GLY A N 1
ATOM 3932 C CA . GLY A 1 506 ? 21.424 10.442 -15.525 1.00 96.25 506 GLY A CA 1
ATOM 3933 C C . GLY A 1 506 ? 20.133 9.692 -15.169 1.00 96.25 506 GLY A C 1
ATOM 3934 O O . GLY A 1 506 ? 19.616 9.878 -14.070 1.00 96.25 506 GLY A O 1
ATOM 3935 N N . LYS A 1 507 ? 19.617 8.825 -16.050 1.00 96.56 507 LYS A N 1
ATOM 3936 C CA . LYS A 1 507 ? 18.456 7.964 -15.782 1.00 96.56 507 LYS A CA 1
ATOM 3937 C C . LYS A 1 507 ? 18.906 6.526 -15.507 1.00 96.56 507 LYS A C 1
ATOM 3939 O O . LYS A 1 507 ? 19.811 6.027 -16.170 1.00 96.56 507 LYS A O 1
ATOM 3944 N N . LEU A 1 508 ? 18.281 5.869 -14.528 1.00 98.06 508 LEU A N 1
ATOM 3945 C CA . LEU A 1 508 ? 18.588 4.485 -14.147 1.00 98.06 508 LEU A CA 1
ATOM 3946 C C . LEU A 1 508 ? 18.302 3.508 -15.296 1.00 98.06 508 LEU A C 1
ATOM 3948 O O . LEU A 1 508 ? 17.225 3.556 -15.894 1.00 98.06 508 LEU A O 1
ATOM 3952 N N . VAL A 1 509 ? 19.239 2.606 -15.580 1.00 97.38 509 VAL A N 1
ATOM 3953 C CA . VAL A 1 509 ? 18.996 1.491 -16.514 1.00 97.38 509 VAL A CA 1
ATOM 3954 C C . VAL A 1 509 ? 17.988 0.507 -15.917 1.00 97.38 509 VAL A C 1
ATOM 3956 O O . VAL A 1 509 ? 17.870 0.408 -14.699 1.00 97.38 509 VAL A O 1
ATOM 3959 N N . GLY A 1 510 ? 17.209 -0.172 -16.755 1.00 95.94 510 GLY A N 1
ATOM 3960 C CA . GLY A 1 510 ? 16.032 -0.947 -16.341 1.00 95.94 510 GLY A CA 1
ATOM 3961 C C . GLY A 1 510 ? 14.725 -0.141 -16.297 1.00 95.94 510 GLY A C 1
ATOM 3962 O O . GLY A 1 510 ? 13.680 -0.693 -15.962 1.00 95.94 510 GLY A O 1
ATOM 3963 N N . SER A 1 511 ? 14.762 1.165 -16.600 1.00 96.62 511 SER A N 1
ATOM 3964 C CA . SER A 1 511 ? 13.591 2.064 -16.569 1.00 96.62 511 SER A CA 1
ATOM 3965 C C . SER A 1 511 ? 13.283 2.765 -17.904 1.00 96.62 511 SER A C 1
ATOM 3967 O O . SER A 1 511 ? 12.426 3.653 -17.975 1.00 96.62 511 SER A O 1
ATOM 3969 N N . PHE A 1 512 ? 14.003 2.432 -18.970 1.00 97.31 512 PHE A N 1
ATOM 3970 C CA . PHE A 1 512 ? 13.816 2.959 -20.321 1.00 97.31 512 PHE A CA 1
ATOM 3971 C C . PHE A 1 512 ? 12.792 2.168 -21.140 1.00 97.31 512 PHE A C 1
ATOM 3973 O O . PHE A 1 512 ? 12.010 2.793 -21.858 1.00 97.31 512 PHE A O 1
ATOM 3980 N N . GLY A 1 513 ? 12.817 0.839 -21.052 1.00 95.50 513 GLY A N 1
ATOM 3981 C CA . GLY A 1 513 ? 11.956 -0.079 -21.789 1.00 95.50 513 GLY A CA 1
ATOM 3982 C C . GLY A 1 513 ? 10.560 -0.227 -21.195 1.00 95.50 513 GLY A C 1
ATOM 3983 O O . GLY A 1 513 ? 10.180 0.450 -20.238 1.00 95.50 513 GLY A O 1
ATOM 3984 N N . ASP A 1 514 ? 9.784 -1.142 -21.760 1.00 98.19 514 ASP A N 1
ATOM 3985 C CA . ASP A 1 514 ? 8.467 -1.520 -21.244 1.00 98.19 514 ASP A CA 1
ATOM 3986 C C . ASP A 1 514 ? 8.587 -2.240 -19.896 1.00 98.19 514 ASP A C 1
ATOM 3988 O O . ASP A 1 514 ? 7.769 -2.041 -18.984 1.00 98.19 514 ASP A O 1
ATOM 3992 N N . LEU A 1 515 ? 9.642 -3.052 -19.781 1.00 98.69 515 LEU A N 1
ATOM 3993 C CA . LEU A 1 515 ? 10.000 -3.854 -18.620 1.00 98.69 515 LEU A CA 1
ATOM 3994 C C . LEU A 1 515 ? 11.512 -3.791 -18.383 1.00 98.69 515 LEU A C 1
ATOM 3996 O O . LEU A 1 515 ? 12.295 -3.707 -19.327 1.00 98.69 515 LEU A O 1
ATOM 4000 N N . GLY A 1 516 ? 11.909 -3.893 -17.122 1.00 98.31 516 GLY A N 1
ATOM 4001 C CA . GLY A 1 516 ? 13.286 -4.126 -16.705 1.00 98.31 516 GLY A CA 1
ATOM 4002 C C . GLY A 1 516 ? 13.361 -5.326 -15.767 1.00 98.31 516 GLY A C 1
ATOM 4003 O O . GLY A 1 516 ? 12.406 -5.588 -15.037 1.00 98.31 516 GLY A O 1
ATOM 4004 N N . THR A 1 517 ? 14.471 -6.054 -15.750 1.00 98.44 517 THR A N 1
ATOM 4005 C CA . THR A 1 517 ? 14.676 -7.195 -14.843 1.00 98.44 517 THR A CA 1
ATOM 4006 C C . THR A 1 517 ? 15.892 -6.987 -13.962 1.00 98.44 517 THR A C 1
ATOM 4008 O O . THR A 1 517 ? 16.889 -6.415 -14.390 1.00 98.44 517 THR A O 1
ATOM 4011 N N . LEU A 1 518 ? 15.794 -7.436 -12.713 1.00 97.62 518 LEU A N 1
ATOM 4012 C CA . LEU A 1 518 ? 16.853 -7.352 -11.712 1.00 97.62 518 LEU A CA 1
ATOM 4013 C C . LEU A 1 518 ? 17.110 -8.717 -11.085 1.00 97.62 518 LEU A C 1
ATOM 4015 O O . LEU A 1 518 ? 16.190 -9.527 -10.947 1.00 97.62 518 LEU A O 1
ATOM 4019 N N . SER A 1 519 ? 18.341 -8.904 -10.618 1.00 96.00 519 SER A N 1
ATOM 4020 C CA . SER A 1 519 ? 18.786 -10.055 -9.844 1.00 96.00 519 SER A CA 1
ATOM 4021 C C . SER A 1 519 ? 19.263 -9.596 -8.470 1.00 96.00 519 SER A C 1
ATOM 4023 O O . SER A 1 519 ? 19.918 -8.565 -8.333 1.00 96.00 519 SER A O 1
ATOM 4025 N N . PHE A 1 520 ? 18.943 -10.393 -7.455 1.00 95.94 520 PHE A N 1
ATOM 4026 C CA . PHE A 1 520 ? 19.413 -10.238 -6.078 1.00 95.94 520 PHE A CA 1
ATOM 4027 C C . PHE A 1 520 ? 20.195 -11.483 -5.620 1.00 95.94 520 PHE A C 1
ATOM 4029 O O . PHE A 1 520 ? 20.228 -11.814 -4.433 1.00 95.94 520 PHE A O 1
ATOM 4036 N N . PHE A 1 521 ? 20.817 -12.188 -6.570 1.00 93.31 521 PHE A N 1
ATOM 4037 C CA . PHE A 1 521 ? 21.770 -13.278 -6.340 1.00 93.31 521 PHE A CA 1
ATOM 4038 C C . PHE A 1 521 ? 22.954 -12.845 -5.435 1.00 93.31 521 PHE A C 1
ATOM 4040 O O . PHE A 1 521 ? 23.324 -11.666 -5.444 1.00 93.31 521 PHE A O 1
ATOM 4047 N N . PRO A 1 522 ? 23.613 -13.748 -4.673 1.00 89.81 522 PRO A N 1
ATOM 4048 C CA . PRO A 1 522 ? 24.577 -13.373 -3.626 1.00 89.81 522 PRO A CA 1
ATOM 4049 C C . PRO A 1 522 ? 25.851 -12.668 -4.102 1.00 89.81 522 PRO A C 1
ATOM 4051 O O . PRO A 1 522 ? 26.594 -12.132 -3.275 1.00 89.81 522 PRO A O 1
ATOM 4054 N N . ALA A 1 523 ? 26.129 -12.704 -5.407 1.00 88.19 523 ALA A N 1
ATOM 4055 C CA . ALA A 1 523 ? 27.257 -12.004 -6.012 1.00 88.19 523 ALA A CA 1
ATOM 4056 C C . ALA A 1 523 ? 26.982 -10.507 -6.259 1.00 88.19 523 ALA A C 1
ATOM 4058 O O . ALA A 1 523 ? 27.930 -9.761 -6.486 1.00 88.19 523 ALA A O 1
ATOM 4059 N N . HIS A 1 524 ? 25.727 -10.045 -6.201 1.00 90.19 524 HIS A N 1
ATOM 4060 C CA . HIS A 1 524 ? 25.380 -8.631 -6.388 1.00 90.19 524 HIS A CA 1
ATOM 4061 C C . HIS A 1 524 ? 25.444 -7.845 -5.075 1.00 90.19 524 HIS A C 1
ATOM 4063 O O . HIS A 1 524 ? 25.395 -8.423 -3.994 1.00 90.19 524 HIS A O 1
ATOM 4069 N N . HIS A 1 525 ? 25.505 -6.512 -5.169 1.00 86.69 525 HIS A N 1
ATOM 4070 C CA . HIS A 1 525 ? 25.636 -5.616 -4.012 1.00 86.69 525 HIS A CA 1
ATOM 4071 C C . HIS A 1 525 ? 24.414 -5.623 -3.072 1.00 86.69 525 HIS A C 1
ATOM 4073 O O . HIS A 1 525 ? 24.579 -5.415 -1.874 1.00 86.69 525 HIS A O 1
ATOM 4079 N N . ILE A 1 526 ? 23.212 -5.909 -3.585 1.00 91.06 526 ILE A N 1
ATOM 4080 C CA . ILE A 1 526 ? 21.995 -6.179 -2.801 1.00 91.06 526 ILE A CA 1
ATOM 4081 C C . ILE A 1 526 ? 21.613 -7.636 -3.043 1.00 91.06 526 ILE A C 1
ATOM 4083 O O . ILE A 1 526 ? 21.582 -8.073 -4.193 1.00 91.06 526 ILE A O 1
ATOM 4087 N N . THR A 1 527 ? 21.298 -8.381 -1.979 1.00 92.00 527 THR A N 1
ATOM 4088 C CA . THR A 1 527 ? 20.941 -9.797 -2.102 1.00 92.00 527 THR A CA 1
ATOM 4089 C C . THR A 1 527 ? 19.720 -10.198 -1.287 1.00 92.00 527 THR A C 1
ATOM 4091 O O . THR A 1 527 ? 19.476 -9.666 -0.209 1.00 92.00 527 THR A O 1
ATOM 4094 N N . MET A 1 528 ? 19.009 -11.193 -1.811 1.00 93.75 528 MET A N 1
ATOM 4095 C CA . MET A 1 528 ? 17.902 -11.915 -1.178 1.00 93.75 528 MET A CA 1
ATOM 4096 C C . MET A 1 528 ? 18.253 -13.409 -0.984 1.00 93.75 528 MET A C 1
ATOM 4098 O O . MET A 1 528 ? 17.382 -14.264 -0.826 1.00 93.75 528 MET A O 1
ATOM 4102 N N . GLY A 1 529 ? 19.545 -13.758 -1.060 1.00 90.62 529 GLY A N 1
ATOM 4103 C CA . GLY A 1 529 ? 19.969 -15.122 -1.370 1.00 90.62 529 GLY A CA 1
ATOM 4104 C C . GLY A 1 529 ? 19.699 -15.381 -2.848 1.00 90.62 529 GLY A C 1
ATOM 4105 O O . GLY A 1 529 ? 20.417 -14.868 -3.696 1.00 90.62 529 GLY A O 1
ATOM 4106 N N . GLU A 1 530 ? 18.619 -16.095 -3.147 1.00 91.44 530 GLU A N 1
ATOM 4107 C CA . GLU A 1 530 ? 18.001 -16.062 -4.475 1.00 91.44 530 GLU A CA 1
ATOM 4108 C C . GLU A 1 530 ? 16.953 -14.946 -4.516 1.00 91.44 530 GLU A C 1
ATOM 4110 O O . GLU A 1 530 ? 16.209 -14.752 -3.555 1.00 91.44 530 GLU A O 1
ATOM 4115 N N . GLY A 1 531 ? 16.859 -14.218 -5.623 1.00 94.94 531 GLY A N 1
ATOM 4116 C CA . GLY A 1 531 ? 15.831 -13.194 -5.778 1.00 94.94 531 GLY A CA 1
ATOM 4117 C C . GLY A 1 531 ? 15.950 -12.447 -7.090 1.00 94.94 531 GLY A C 1
ATOM 4118 O O . GLY A 1 531 ? 16.997 -12.447 -7.738 1.00 94.94 531 GLY A O 1
ATOM 4119 N N . GLY A 1 532 ? 14.860 -11.820 -7.494 1.00 97.25 532 GLY A N 1
ATOM 4120 C CA . GLY A 1 532 ? 14.838 -10.915 -8.626 1.00 97.25 532 GLY A CA 1
ATOM 4121 C C . GLY A 1 532 ? 13.631 -10.003 -8.577 1.00 97.25 532 GLY A C 1
ATOM 4122 O O . GLY A 1 532 ? 12.824 -10.044 -7.647 1.00 97.25 532 GLY A O 1
ATOM 4123 N N . GLY A 1 533 ? 13.491 -9.165 -9.589 1.00 97.94 533 GLY A N 1
ATOM 4124 C CA . GLY A 1 533 ? 12.320 -8.316 -9.702 1.00 97.94 533 GLY A CA 1
ATOM 4125 C C . GLY A 1 533 ? 12.127 -7.775 -11.100 1.00 97.94 533 GLY A C 1
ATOM 4126 O O . GLY A 1 533 ? 13.073 -7.678 -11.878 1.00 97.94 533 GLY A O 1
ATOM 4127 N N . VAL A 1 534 ? 10.883 -7.436 -11.407 1.00 98.75 534 VAL A N 1
ATOM 4128 C CA . VAL A 1 534 ? 10.485 -6.831 -12.670 1.00 98.75 534 VAL A CA 1
ATOM 4129 C C . VAL A 1 534 ? 10.137 -5.373 -12.404 1.00 98.75 534 VAL A C 1
ATOM 4131 O O . VAL A 1 534 ? 9.200 -5.075 -11.662 1.00 98.75 534 VAL A O 1
ATOM 4134 N N . VAL A 1 535 ? 10.895 -4.468 -13.011 1.00 98.56 535 VAL A N 1
ATOM 4135 C CA . VAL A 1 535 ? 10.564 -3.049 -13.141 1.00 98.56 535 VAL A CA 1
ATOM 4136 C C . VAL A 1 535 ? 9.535 -2.923 -14.260 1.00 98.56 535 VAL A C 1
ATOM 4138 O O . VAL A 1 535 ? 9.730 -3.472 -15.341 1.00 98.56 535 VAL A O 1
ATOM 4141 N N . ILE A 1 536 ? 8.417 -2.241 -14.015 1.00 97.75 536 ILE A N 1
ATOM 4142 C CA . ILE A 1 536 ? 7.293 -2.218 -14.956 1.00 97.75 536 ILE A CA 1
ATOM 4143 C C . ILE A 1 536 ? 6.882 -0.779 -15.225 1.00 97.75 536 ILE A C 1
ATOM 4145 O O . ILE A 1 536 ? 6.523 -0.048 -14.301 1.00 97.75 536 ILE A O 1
ATOM 4149 N N . ASN A 1 537 ? 6.858 -0.389 -16.500 1.00 91.19 537 ASN A N 1
ATOM 4150 C CA . ASN A 1 537 ? 6.518 0.977 -16.910 1.00 91.19 537 ASN A CA 1
ATOM 4151 C C . ASN A 1 537 ? 5.099 1.108 -17.495 1.00 91.19 537 ASN A C 1
ATOM 4153 O O . ASN A 1 537 ? 4.592 2.219 -17.645 1.00 91.19 537 ASN A O 1
ATOM 4157 N N . SER A 1 538 ? 4.402 -0.011 -17.730 1.00 87.75 538 SER A N 1
ATOM 4158 C CA . SER A 1 538 ? 3.028 -0.054 -18.251 1.00 87.75 538 SER A CA 1
ATOM 4159 C C . SER A 1 538 ? 2.023 -0.614 -17.240 1.00 87.75 538 SER A C 1
ATOM 4161 O O . SER A 1 538 ? 2.224 -1.668 -16.638 1.00 87.75 538 SER A O 1
ATOM 4163 N N . ALA A 1 539 ? 0.874 0.056 -17.099 1.00 81.19 539 ALA A N 1
ATOM 4164 C CA . ALA A 1 539 ? -0.219 -0.415 -16.242 1.00 81.19 539 ALA A CA 1
ATOM 4165 C C . ALA A 1 539 ? -0.809 -1.754 -16.719 1.00 81.19 539 ALA A C 1
ATOM 4167 O O . ALA A 1 539 ? -1.212 -2.583 -15.904 1.00 81.19 539 ALA A O 1
ATOM 4168 N N . LYS A 1 540 ? -0.845 -1.976 -18.039 1.00 89.12 540 LYS A N 1
ATOM 4169 C CA . LYS A 1 540 ? -1.349 -3.218 -18.627 1.00 89.12 540 LYS A CA 1
ATOM 4170 C C . LYS A 1 540 ? -0.402 -4.382 -18.335 1.00 89.12 540 LYS A C 1
ATOM 4172 O O . LYS A 1 540 ? -0.858 -5.424 -17.866 1.00 89.12 540 LYS A O 1
ATOM 4177 N N . LEU A 1 541 ? 0.902 -4.171 -18.528 1.00 95.31 541 LEU A N 1
ATOM 4178 C CA . LEU A 1 541 ? 1.924 -5.173 -18.219 1.00 95.31 541 LEU A CA 1
ATOM 4179 C C . LEU A 1 541 ? 1.991 -5.479 -16.721 1.00 95.31 541 LEU A C 1
ATOM 4181 O O . LEU A 1 541 ? 2.126 -6.641 -16.367 1.00 95.31 541 LEU A O 1
ATOM 4185 N N . SER A 1 542 ? 1.784 -4.497 -15.835 1.00 92.38 542 SER A N 1
ATOM 4186 C CA . SER A 1 542 ? 1.707 -4.740 -14.380 1.00 92.38 542 SER A CA 1
ATOM 4187 C C . SER A 1 542 ? 0.674 -5.817 -14.034 1.00 92.38 542 SER A C 1
ATOM 4189 O O . SER A 1 542 ? 0.979 -6.761 -13.301 1.00 92.38 542 SER A O 1
ATOM 4191 N N . ARG A 1 543 ? -0.524 -5.750 -14.632 1.00 89.44 543 ARG A N 1
ATOM 4192 C CA . ARG A 1 543 ? -1.563 -6.770 -14.432 1.00 89.44 543 ARG A CA 1
ATOM 4193 C C . ARG A 1 543 ? -1.143 -8.136 -14.978 1.00 89.44 543 ARG A C 1
ATOM 4195 O O . ARG A 1 543 ? -1.363 -9.142 -14.309 1.00 89.44 543 ARG A O 1
ATOM 4202 N N . ILE A 1 544 ? -0.553 -8.172 -16.172 1.00 95.94 544 ILE A N 1
ATOM 4203 C CA . ILE A 1 544 ? -0.142 -9.417 -16.839 1.00 95.94 544 ILE A CA 1
ATOM 4204 C C . ILE A 1 544 ? 0.993 -10.097 -16.066 1.00 95.94 544 ILE A C 1
ATOM 4206 O O . ILE A 1 544 ? 0.873 -11.270 -15.722 1.00 95.94 544 ILE A O 1
ATOM 4210 N N . VAL A 1 545 ? 2.058 -9.364 -15.733 1.00 97.38 545 VAL A N 1
ATOM 4211 C CA . VAL A 1 545 ? 3.214 -9.880 -14.985 1.00 97.38 545 VAL A CA 1
ATOM 4212 C C . VAL A 1 545 ? 2.770 -10.402 -13.618 1.00 97.38 545 VAL A C 1
ATOM 4214 O O . VAL A 1 545 ? 3.142 -11.511 -13.239 1.00 97.38 545 VAL A O 1
ATOM 4217 N N . ARG A 1 546 ? 1.915 -9.660 -12.899 1.00 94.00 546 ARG A N 1
ATOM 4218 C CA . ARG A 1 546 ? 1.362 -10.102 -11.608 1.00 94.00 546 ARG A CA 1
ATOM 4219 C C . ARG A 1 546 ? 0.536 -11.376 -11.748 1.00 94.00 546 ARG A C 1
ATOM 4221 O O . ARG A 1 546 ? 0.679 -12.272 -10.926 1.00 94.00 546 ARG A O 1
ATOM 4228 N N . SER A 1 547 ? -0.299 -11.460 -12.785 1.00 94.12 547 SER A N 1
ATOM 4229 C CA . SER A 1 547 ? -1.084 -12.657 -13.088 1.00 94.12 547 SER A CA 1
ATOM 4230 C C . SER A 1 547 ? -0.165 -13.854 -13.325 1.00 94.12 547 SER A C 1
ATOM 4232 O O . SER A 1 547 ? -0.282 -14.850 -12.619 1.00 94.12 547 SER A O 1
ATOM 4234 N N . LEU A 1 548 ? 0.812 -13.737 -14.229 1.00 97.31 548 LEU A N 1
ATOM 4235 C CA . LEU A 1 548 ? 1.760 -14.810 -14.546 1.00 97.31 548 LEU A CA 1
ATOM 4236 C C . LEU A 1 548 ? 2.601 -15.243 -13.340 1.00 97.31 548 LEU A C 1
ATOM 4238 O O . LEU A 1 548 ? 2.825 -16.436 -13.168 1.00 97.31 548 LEU A O 1
ATOM 4242 N N . ARG A 1 549 ? 3.040 -14.311 -12.489 1.00 96.25 549 ARG A N 1
ATOM 4243 C CA . ARG A 1 549 ? 3.803 -14.620 -11.265 1.00 96.25 549 ARG A CA 1
ATOM 4244 C C . ARG A 1 549 ? 2.982 -15.396 -10.235 1.00 96.25 549 ARG A C 1
ATOM 4246 O O . ARG A 1 549 ? 3.544 -16.183 -9.470 1.00 96.25 549 ARG A O 1
ATOM 4253 N N . ASP A 1 550 ? 1.676 -15.144 -10.217 1.00 92.81 550 ASP A N 1
ATOM 4254 C CA . ASP A 1 550 ? 0.727 -15.617 -9.217 1.00 92.81 550 ASP A CA 1
ATOM 4255 C C . ASP A 1 550 ? -0.259 -16.623 -9.845 1.00 92.81 550 ASP A C 1
ATOM 4257 O O . ASP A 1 550 ? -1.479 -16.447 -9.803 1.00 92.81 550 ASP A O 1
ATOM 4261 N N . TRP A 1 551 ? 0.279 -17.700 -10.417 1.00 93.75 551 TRP A N 1
ATOM 4262 C CA . TRP A 1 551 ? -0.425 -18.868 -10.970 1.00 93.75 551 TRP A CA 1
ATOM 4263 C C . TRP A 1 551 ? -1.300 -18.599 -12.199 1.00 93.75 551 TRP A C 1
ATOM 4265 O O . TRP A 1 551 ? -2.093 -19.449 -12.586 1.00 93.75 551 TRP A O 1
ATOM 4275 N N . GLY A 1 552 ? -1.178 -17.428 -12.822 1.00 92.94 552 GLY A N 1
ATOM 4276 C CA . GLY A 1 552 ? -2.030 -17.010 -13.936 1.00 92.94 552 GLY A CA 1
ATOM 4277 C C . GLY A 1 552 ? -3.401 -16.511 -13.485 1.00 92.94 552 GLY A C 1
ATOM 4278 O O . GLY A 1 552 ? -4.350 -16.470 -14.269 1.00 92.94 552 GLY A O 1
ATOM 4279 N N . ARG A 1 553 ? -3.523 -16.144 -12.204 1.00 90.31 553 ARG A N 1
ATOM 4280 C CA . ARG A 1 553 ? -4.766 -15.657 -11.605 1.00 90.31 553 ARG A CA 1
ATOM 4281 C C . ARG A 1 553 ? -5.191 -14.340 -12.252 1.00 90.31 553 ARG A C 1
ATOM 4283 O O . ARG A 1 553 ? -4.386 -13.415 -12.354 1.00 90.31 553 ARG A O 1
ATOM 4290 N N . ASP A 1 554 ? -6.450 -14.232 -12.666 1.00 85.44 554 ASP A N 1
ATOM 4291 C CA . ASP A 1 554 ? -6.979 -13.010 -13.290 1.00 85.44 554 ASP A CA 1
ATOM 4292 C C . ASP A 1 554 ? -7.228 -11.903 -12.255 1.00 85.44 554 ASP A C 1
ATOM 4294 O O . ASP A 1 554 ? -7.023 -10.710 -12.490 1.00 85.44 554 ASP A O 1
ATOM 4298 N N . CYS A 1 555 ? -7.635 -12.317 -11.059 1.00 76.88 555 CYS A N 1
ATOM 4299 C CA . CYS A 1 555 ? -7.869 -11.428 -9.941 1.00 76.88 555 CYS A CA 1
ATOM 4300 C C . CYS A 1 555 ? -6.559 -10.891 -9.346 1.00 76.88 555 CYS A C 1
ATOM 4302 O O . CYS A 1 555 ? -5.642 -11.636 -8.985 1.00 76.88 555 CYS A O 1
ATOM 4304 N N . TRP A 1 556 ? -6.515 -9.572 -9.167 1.00 71.12 556 TRP A N 1
ATOM 4305 C CA . TRP A 1 556 ? -5.376 -8.845 -8.604 1.00 71.12 556 TRP A CA 1
ATOM 4306 C C . TRP A 1 556 ? -5.551 -8.483 -7.122 1.00 71.12 556 TRP A C 1
ATOM 4308 O O . TRP A 1 556 ? -4.741 -7.738 -6.578 1.00 71.12 556 TRP A O 1
ATOM 4318 N N . CYS A 1 557 ? -6.579 -9.017 -6.448 1.00 59.03 557 CYS A N 1
ATOM 4319 C CA . CYS A 1 557 ? -6.718 -8.858 -4.998 1.00 59.03 557 CYS A CA 1
ATOM 4320 C C . CYS A 1 557 ? -5.493 -9.453 -4.289 1.00 59.03 557 CYS A C 1
ATOM 4322 O O . CYS A 1 557 ? -5.063 -10.570 -4.607 1.00 59.03 557 CYS A O 1
ATOM 4324 N N . ALA A 1 558 ? -4.943 -8.729 -3.316 1.00 61.81 558 ALA A N 1
ATOM 4325 C CA . ALA A 1 558 ? -3.868 -9.252 -2.483 1.00 61.81 558 ALA A CA 1
ATOM 4326 C C . ALA A 1 558 ? -4.338 -10.500 -1.696 1.00 61.81 558 ALA A C 1
ATOM 4328 O O . ALA A 1 558 ? -5.544 -10.707 -1.513 1.00 61.81 558 ALA A O 1
ATOM 4329 N N . PRO A 1 559 ? -3.425 -11.382 -1.251 1.00 55.53 559 PRO A N 1
ATOM 4330 C CA . PRO A 1 559 ? -3.760 -12.413 -0.268 1.00 55.53 559 PRO A CA 1
ATOM 4331 C C . PRO A 1 559 ? -4.465 -11.799 0.954 1.00 55.53 559 PRO A C 1
ATOM 4333 O O . PRO A 1 559 ? -4.133 -10.696 1.364 1.00 55.53 559 PRO A O 1
ATOM 4336 N N . GLY A 1 560 ? -5.473 -12.480 1.503 1.00 53.78 560 GLY A N 1
ATOM 4337 C CA . GLY A 1 560 ? -6.314 -11.936 2.584 1.00 53.78 560 GLY A CA 1
ATOM 4338 C C . GLY A 1 560 ? -7.403 -10.955 2.125 1.00 53.78 560 GLY A C 1
ATOM 4339 O O . GLY A 1 560 ? -8.480 -10.934 2.712 1.00 53.78 560 GLY A O 1
ATOM 4340 N N . GLU A 1 561 ? -7.207 -10.257 1.007 1.00 51.50 561 GLU A N 1
ATOM 4341 C CA . GLU A 1 561 ? -8.187 -9.315 0.466 1.00 51.50 561 GLU A CA 1
ATOM 4342 C C . GLU A 1 561 ? -9.256 -9.999 -0.396 1.00 51.50 561 GLU A C 1
ATOM 4344 O O . GLU A 1 561 ? -9.065 -11.071 -0.997 1.00 51.50 561 GLU A O 1
ATOM 4349 N N . SER A 1 562 ? -10.422 -9.361 -0.459 1.00 51.72 562 SER A N 1
ATOM 4350 C CA . SER A 1 562 ? -11.554 -9.805 -1.267 1.00 51.72 562 SER A CA 1
ATOM 4351 C C . SER A 1 562 ? -12.171 -8.630 -2.012 1.00 51.72 562 SER A C 1
ATOM 4353 O O . SER A 1 562 ? -12.462 -7.596 -1.427 1.00 51.72 562 SER A O 1
ATOM 4355 N N . ASN A 1 563 ? -12.435 -8.821 -3.305 1.00 54.88 563 ASN A N 1
ATOM 4356 C CA . ASN A 1 563 ? -13.129 -7.851 -4.154 1.00 54.88 563 ASN A CA 1
ATOM 4357 C C . ASN A 1 563 ? -12.437 -6.477 -4.322 1.00 54.88 563 ASN A C 1
ATOM 4359 O O . ASN A 1 563 ? -13.080 -5.529 -4.763 1.00 54.88 563 ASN A O 1
ATOM 4363 N N . THR A 1 564 ? -11.127 -6.359 -4.075 1.00 52.84 564 THR A N 1
ATOM 4364 C CA . THR A 1 564 ? -10.315 -5.197 -4.505 1.00 52.84 564 THR A CA 1
ATOM 4365 C C . THR A 1 564 ? -10.450 -4.948 -6.011 1.00 52.84 564 THR A C 1
ATOM 4367 O O . THR A 1 564 ? -10.444 -3.812 -6.471 1.00 52.84 564 THR A O 1
ATOM 4370 N N . CYS A 1 565 ? -10.644 -6.020 -6.784 1.00 58.53 565 CYS A N 1
ATOM 4371 C CA . CYS A 1 565 ? -10.905 -5.961 -8.216 1.00 58.53 565 CYS A CA 1
ATOM 4372 C C . CYS A 1 565 ? -12.275 -5.377 -8.585 1.00 58.53 565 CYS A C 1
ATOM 4374 O O . CYS A 1 565 ? -12.497 -5.111 -9.762 1.00 58.53 565 CYS A O 1
ATOM 4376 N N . THR A 1 566 ? -13.189 -5.191 -7.624 1.00 67.69 566 THR A N 1
ATOM 4377 C CA . THR A 1 566 ? -14.589 -4.752 -7.797 1.00 67.69 566 THR A CA 1
ATOM 4378 C C . THR A 1 566 ? -15.477 -5.677 -8.638 1.00 67.69 566 THR A C 1
ATOM 4380 O O . THR A 1 566 ? -16.634 -5.354 -8.879 1.00 67.69 566 THR A O 1
ATOM 4383 N N . GLN A 1 567 ? -14.953 -6.832 -9.055 1.00 70.25 567 GLN A N 1
ATOM 4384 C CA . GLN A 1 567 ? -15.585 -7.742 -10.013 1.00 70.25 567 GLN A CA 1
ATOM 4385 C C . GLN A 1 567 ? -15.756 -9.168 -9.471 1.00 70.25 567 GLN A C 1
ATOM 4387 O O . GLN A 1 567 ? -16.008 -10.083 -10.245 1.00 70.25 567 GLN A O 1
ATOM 4392 N N . ARG A 1 568 ? -15.649 -9.384 -8.148 1.00 76.81 568 ARG A N 1
ATOM 4393 C CA . ARG A 1 568 ? -15.577 -10.732 -7.549 1.00 76.81 568 ARG A CA 1
ATOM 4394 C C . ARG A 1 568 ? -16.674 -11.687 -8.025 1.00 76.81 568 ARG A C 1
ATOM 4396 O O . ARG A 1 568 ? -16.368 -12.824 -8.341 1.00 76.81 568 ARG A O 1
ATOM 4403 N N . PHE A 1 569 ? -17.913 -11.212 -8.085 1.00 85.88 569 PHE A N 1
ATOM 4404 C CA . PHE A 1 569 ? -19.062 -11.962 -8.611 1.00 85.88 569 PHE A CA 1
ATOM 4405 C C . PHE A 1 569 ? -19.785 -11.185 -9.724 1.00 85.88 569 PHE A C 1
ATOM 4407 O O . PHE A 1 569 ? -20.919 -11.496 -10.069 1.00 85.88 569 PHE A O 1
ATOM 4414 N N . GLY A 1 570 ? -19.163 -10.115 -10.228 1.00 75.94 570 GLY A N 1
ATOM 4415 C CA . GLY A 1 570 ? -19.784 -9.156 -11.149 1.00 75.94 570 GLY A CA 1
ATOM 4416 C C . GLY A 1 570 ? -19.527 -9.449 -12.625 1.00 75.94 570 GLY A C 1
ATOM 4417 O O . GLY A 1 570 ? -19.964 -8.678 -13.474 1.00 75.94 570 GLY A O 1
ATOM 4418 N N . TRP A 1 571 ? -18.805 -10.528 -12.932 1.00 72.94 571 TRP A N 1
ATOM 4419 C CA . TRP A 1 571 ? -18.304 -10.812 -14.271 1.00 72.94 571 TRP A CA 1
ATOM 4420 C C . TRP A 1 571 ? -18.441 -12.307 -14.604 1.00 72.94 571 TRP A C 1
ATOM 4422 O O . TRP A 1 571 ? -18.261 -13.172 -13.750 1.00 72.94 571 TRP A O 1
ATOM 4432 N N . GLU A 1 572 ? -18.779 -12.597 -15.856 1.00 83.06 572 GLU A N 1
ATOM 4433 C CA . GLU A 1 572 ? -18.636 -13.879 -16.546 1.00 83.06 572 GLU A CA 1
ATOM 4434 C C . GLU A 1 572 ? -17.388 -13.870 -17.458 1.00 83.06 572 GLU A C 1
ATOM 4436 O O . GLU A 1 572 ? -17.287 -13.033 -18.360 1.00 83.06 572 GLU A O 1
ATOM 4441 N N . LEU A 1 573 ? -16.420 -14.770 -17.228 1.00 82.25 573 LEU A N 1
ATOM 4442 C CA . LEU A 1 573 ? -15.193 -14.850 -18.034 1.00 82.25 573 LEU A CA 1
ATOM 4443 C C . LEU A 1 573 ? -15.185 -16.099 -18.923 1.00 82.25 573 LEU A C 1
ATOM 4445 O O . LEU A 1 573 ? -15.119 -17.226 -18.430 1.00 82.25 573 LEU A O 1
ATOM 4449 N N . GLY A 1 574 ? -15.164 -15.891 -20.241 1.00 85.25 574 GLY A N 1
ATOM 4450 C CA . GLY A 1 574 ? -15.136 -16.982 -21.214 1.00 85.25 574 GLY A CA 1
ATOM 4451 C C . GLY A 1 574 ? -16.389 -17.848 -21.107 1.00 85.25 574 GLY A C 1
ATOM 4452 O O . GLY A 1 574 ? -17.497 -17.335 -21.189 1.00 85.25 574 GLY A O 1
ATOM 4453 N N . SER A 1 575 ? -16.208 -19.155 -20.919 1.00 87.62 575 SER A N 1
ATOM 4454 C CA . SER A 1 575 ? -17.300 -20.116 -20.718 1.00 87.62 575 SER A CA 1
ATOM 4455 C C . SER A 1 575 ? -17.569 -20.444 -19.243 1.00 87.62 575 SER A C 1
ATOM 4457 O O . SER A 1 575 ? -18.250 -21.430 -18.954 1.00 87.62 575 SER A O 1
ATOM 4459 N N . LEU A 1 576 ? -16.969 -19.707 -18.299 1.00 89.12 576 LEU A N 1
ATOM 4460 C CA . LEU A 1 576 ? -17.238 -19.901 -16.873 1.00 89.12 576 LEU A CA 1
ATOM 4461 C C . LEU A 1 576 ? -18.640 -19.384 -16.523 1.00 89.12 576 LEU A C 1
ATOM 4463 O O . LEU A 1 576 ? -19.076 -18.411 -17.126 1.00 89.12 576 LEU A O 1
ATOM 4467 N N . PRO A 1 577 ? -19.335 -19.970 -15.530 1.00 89.81 577 PRO A N 1
ATOM 4468 C CA . PRO A 1 577 ? -20.658 -19.498 -15.130 1.00 89.81 577 PRO A CA 1
ATOM 4469 C C . PRO A 1 577 ? -20.664 -18.024 -14.699 1.00 89.81 577 PRO A C 1
ATOM 4471 O O . PRO A 1 577 ? -19.742 -17.559 -14.023 1.00 89.81 577 PRO A O 1
ATOM 4474 N N . ALA A 1 578 ? -21.741 -17.303 -15.009 1.00 88.62 578 ALA A N 1
ATOM 4475 C CA . ALA A 1 578 ? -21.947 -15.952 -14.497 1.00 88.62 578 ALA A CA 1
ATOM 4476 C C . ALA A 1 578 ? -21.919 -15.935 -12.957 1.00 88.62 578 ALA A C 1
ATOM 4478 O O . ALA A 1 578 ? -22.560 -16.756 -12.297 1.00 88.62 578 ALA A O 1
ATOM 4479 N N . GLY A 1 579 ? -21.167 -14.995 -12.380 1.00 85.12 579 GLY A N 1
ATOM 4480 C CA . GLY A 1 579 ? -21.005 -14.889 -10.928 1.00 85.12 579 GLY A CA 1
ATOM 4481 C C . GLY A 1 579 ? -20.022 -15.894 -10.322 1.00 85.12 579 GLY A C 1
ATOM 4482 O O . GLY A 1 579 ? -19.968 -16.014 -9.098 1.00 85.12 579 GLY A O 1
ATOM 4483 N N . TYR A 1 580 ? -19.231 -16.601 -11.137 1.00 89.12 580 TYR A N 1
ATOM 4484 C CA . TYR A 1 580 ? -18.109 -17.394 -10.638 1.00 89.12 580 TYR A CA 1
ATOM 4485 C C . TYR A 1 580 ? -17.105 -16.496 -9.901 1.00 89.12 580 TYR A C 1
ATOM 4487 O O . TYR A 1 580 ? -16.795 -15.397 -10.358 1.00 89.12 580 TYR A O 1
ATOM 4495 N N . ASP A 1 581 ? -16.598 -16.950 -8.749 1.00 87.06 581 ASP A N 1
ATOM 4496 C CA . ASP A 1 581 ? -15.710 -16.135 -7.913 1.00 87.06 581 ASP A CA 1
ATOM 4497 C C . ASP A 1 581 ? -14.409 -15.817 -8.661 1.00 87.06 581 ASP A C 1
ATOM 4499 O O . ASP A 1 581 ? -13.542 -16.679 -8.839 1.00 87.06 581 ASP A O 1
ATOM 4503 N N . HIS A 1 582 ? -14.247 -14.550 -9.048 1.00 84.06 582 HIS A N 1
ATOM 4504 C CA . HIS A 1 582 ? -13.089 -14.034 -9.776 1.00 84.06 582 HIS A CA 1
ATOM 4505 C C . HIS A 1 582 ? -11.760 -14.379 -9.102 1.00 84.06 582 HIS A C 1
ATOM 4507 O O . HIS A 1 582 ? -10.747 -14.552 -9.778 1.00 84.06 582 HIS A O 1
ATOM 4513 N N . LYS A 1 583 ? -11.739 -14.528 -7.770 1.00 80.88 583 LYS A N 1
ATOM 4514 C CA . LYS A 1 583 ? -10.538 -14.900 -7.008 1.00 80.88 583 LYS A CA 1
ATOM 4515 C C . LYS A 1 583 ? -9.962 -16.256 -7.424 1.00 80.88 583 LYS A C 1
ATOM 4517 O O . LYS A 1 583 ? -8.757 -16.456 -7.277 1.00 80.88 583 LYS A O 1
ATOM 4522 N N . TYR A 1 584 ? -10.801 -17.141 -7.953 1.00 87.62 584 TYR A N 1
ATOM 4523 C CA . TYR A 1 584 ? -10.447 -18.491 -8.391 1.00 87.62 584 TYR A CA 1
ATOM 4524 C C . TYR A 1 584 ? -10.468 -18.642 -9.913 1.00 87.62 584 TYR A C 1
ATOM 4526 O O . TYR A 1 584 ? -10.501 -19.759 -10.427 1.00 87.62 584 TYR A O 1
ATOM 4534 N N . ILE A 1 585 ? -10.443 -17.523 -10.638 1.00 89.31 585 ILE A N 1
ATOM 4535 C CA . ILE A 1 585 ? -10.303 -17.517 -12.088 1.00 89.31 585 ILE A CA 1
ATOM 4536 C C . ILE A 1 585 ? -8.823 -17.380 -12.442 1.00 89.31 585 ILE A C 1
ATOM 4538 O O . ILE A 1 585 ? -8.159 -16.417 -12.049 1.00 89.31 585 ILE A O 1
ATOM 4542 N N . TYR A 1 586 ? -8.328 -18.342 -13.217 1.00 91.25 586 TYR A N 1
ATOM 4543 C CA . TYR A 1 586 ? -6.964 -18.387 -13.737 1.00 91.25 586 TYR A CA 1
ATOM 4544 C C . TYR A 1 586 ? -7.036 -18.277 -15.256 1.00 91.25 586 TYR A C 1
ATOM 4546 O O . TYR A 1 586 ? -7.294 -19.254 -15.951 1.00 91.25 586 TYR A O 1
ATOM 4554 N N . SER A 1 587 ? -6.906 -17.051 -15.758 1.00 88.19 587 SER A N 1
ATOM 4555 C CA . SER A 1 587 ? -7.084 -16.720 -17.175 1.00 88.19 587 SER A CA 1
ATOM 4556 C C . SER A 1 587 ? -5.809 -16.886 -17.999 1.00 88.19 587 SER A C 1
ATOM 4558 O O . SER A 1 587 ? -5.839 -16.709 -19.212 1.00 88.19 587 SER A O 1
ATOM 4560 N N . ARG A 1 588 ? -4.680 -17.202 -17.354 1.00 90.44 588 ARG A N 1
ATOM 4561 C CA . ARG A 1 588 ? -3.380 -17.414 -17.998 1.00 90.44 588 ARG A CA 1
ATOM 4562 C C . ARG A 1 588 ? -2.731 -18.682 -17.466 1.00 90.44 588 ARG A C 1
ATOM 4564 O O . ARG A 1 588 ? -2.984 -19.093 -16.338 1.00 90.44 588 ARG A O 1
ATOM 4571 N N . ILE A 1 589 ? -1.837 -19.263 -18.257 1.00 92.44 589 ILE A N 1
ATOM 4572 C CA . ILE A 1 589 ? -0.916 -20.288 -17.765 1.00 92.44 589 ILE A CA 1
ATOM 4573 C C . ILE A 1 589 ? 0.232 -19.550 -17.076 1.00 92.44 589 ILE A C 1
ATOM 4575 O O . ILE A 1 589 ? 1.121 -19.020 -17.736 1.00 92.44 589 ILE A O 1
ATOM 4579 N N . GLY A 1 590 ? 0.157 -19.438 -15.751 1.00 93.50 590 GLY A N 1
ATOM 4580 C CA . GLY A 1 590 ? 1.194 -18.797 -14.948 1.00 93.50 590 GLY A CA 1
ATOM 4581 C C . GLY A 1 590 ? 1.994 -19.780 -14.101 1.00 93.50 590 GLY A C 1
ATOM 4582 O O . GLY A 1 590 ? 1.878 -20.998 -14.208 1.00 93.50 590 GLY A O 1
ATOM 4583 N N . TYR A 1 591 ? 2.798 -19.213 -13.216 1.00 95.75 591 TYR A N 1
ATOM 4584 C CA . TYR A 1 591 ? 3.789 -19.894 -12.398 1.00 95.75 591 TYR A CA 1
ATOM 4585 C C . TYR A 1 591 ? 3.594 -19.552 -10.920 1.00 95.75 591 TYR A C 1
ATOM 4587 O O . TYR A 1 591 ? 2.828 -18.659 -10.583 1.00 95.75 591 TYR A O 1
ATOM 4595 N N . ASN A 1 592 ? 4.330 -20.210 -10.0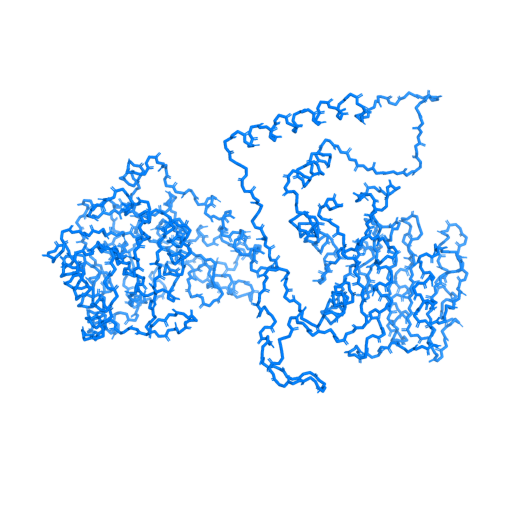26 1.00 94.69 592 ASN A N 1
ATOM 4596 C CA . ASN A 1 592 ? 4.504 -19.732 -8.655 1.00 94.69 592 ASN A CA 1
ATOM 4597 C C . ASN A 1 592 ? 5.914 -19.164 -8.490 1.00 94.69 592 ASN A C 1
ATOM 4599 O O . ASN A 1 592 ? 6.833 -19.893 -8.123 1.00 94.69 592 ASN A O 1
ATOM 4603 N N . LEU A 1 593 ? 6.096 -17.884 -8.813 1.00 96.88 593 LEU A N 1
ATOM 4604 C CA . LEU A 1 593 ? 7.422 -17.246 -8.807 1.00 96.88 593 LEU A CA 1
ATOM 4605 C C . LEU A 1 593 ? 7.553 -16.158 -7.747 1.00 96.88 593 LEU A C 1
ATOM 4607 O O . LEU A 1 593 ? 8.509 -15.388 -7.777 1.00 96.88 593 LEU A O 1
ATOM 4611 N N . LYS A 1 594 ? 6.615 -16.082 -6.800 1.00 92.69 594 LYS A N 1
ATOM 4612 C CA . LYS A 1 594 ? 6.756 -15.196 -5.643 1.00 92.69 594 LYS A CA 1
ATOM 4613 C C . LYS A 1 594 ? 7.884 -15.686 -4.731 1.00 92.69 594 LYS A C 1
ATOM 4615 O O . LYS A 1 594 ? 7.936 -16.886 -4.452 1.00 92.69 594 LYS A O 1
ATOM 4620 N N . PRO A 1 595 ? 8.760 -14.787 -4.247 1.00 94.62 595 PRO A N 1
ATOM 4621 C CA . PRO A 1 595 ? 9.661 -15.131 -3.162 1.00 94.62 595 PRO A CA 1
ATOM 4622 C C . PRO A 1 595 ? 8.890 -15.302 -1.849 1.00 94.62 595 PRO A C 1
ATOM 4624 O O . PRO A 1 595 ? 7.703 -14.979 -1.738 1.00 94.62 595 PRO A O 1
ATOM 4627 N N . THR A 1 596 ? 9.582 -15.814 -0.842 1.00 93.25 596 THR A N 1
ATOM 4628 C CA . THR A 1 596 ? 9.118 -15.774 0.551 1.00 93.25 596 THR A CA 1
ATOM 4629 C C . THR A 1 596 ? 9.469 -14.429 1.188 1.00 93.25 596 THR A C 1
ATOM 4631 O O . THR A 1 596 ? 10.375 -13.744 0.717 1.00 93.25 596 THR A O 1
ATOM 4634 N N . ASP A 1 597 ? 8.810 -14.054 2.287 1.00 88.75 597 ASP A N 1
ATOM 4635 C CA . ASP A 1 597 ? 9.190 -12.842 3.032 1.00 88.75 597 ASP A CA 1
ATOM 4636 C C . ASP A 1 597 ? 10.523 -12.973 3.774 1.00 88.75 597 ASP A C 1
ATOM 4638 O O . ASP A 1 597 ? 11.046 -11.993 4.285 1.00 88.75 597 ASP A O 1
ATOM 4642 N N . LEU A 1 598 ? 11.074 -14.187 3.864 1.00 91.50 598 LEU A N 1
ATOM 4643 C CA . LEU A 1 598 ? 12.421 -14.414 4.387 1.00 91.50 598 LEU A CA 1
ATOM 4644 C C . LEU A 1 598 ? 13.494 -14.011 3.373 1.00 91.50 598 LEU A C 1
ATOM 4646 O O . LEU A 1 598 ? 14.611 -13.693 3.763 1.00 91.50 598 LEU A O 1
ATOM 4650 N N . GLN A 1 599 ? 13.173 -14.067 2.078 1.00 91.88 599 GLN A N 1
ATOM 4651 C CA . GLN A 1 599 ? 14.088 -13.627 1.029 1.00 91.88 599 GLN A CA 1
ATOM 4652 C C . GLN A 1 599 ? 14.168 -12.094 0.962 1.00 91.88 599 GLN A C 1
ATOM 4654 O O . GLN A 1 599 ? 15.211 -11.582 0.577 1.00 91.88 599 GLN A O 1
ATOM 4659 N N . ALA A 1 600 ? 13.090 -11.373 1.299 1.00 87.50 600 ALA A N 1
ATOM 4660 C CA . ALA A 1 600 ? 12.960 -9.916 1.139 1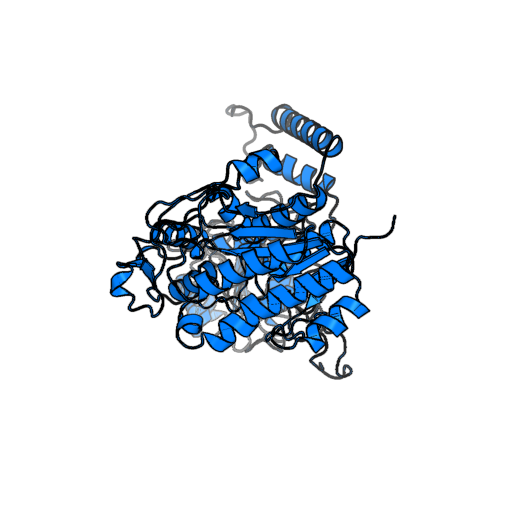.00 87.50 600 ALA A CA 1
ATOM 4661 C C . ALA A 1 600 ? 13.431 -9.097 2.344 1.00 87.50 600 ALA A C 1
ATOM 4663 O O . ALA A 1 600 ? 13.836 -7.927 2.125 1.00 87.50 600 ALA A O 1
#

Radius of gyration: 30.27 Å; chains: 1; bounding box: 89×58×74 Å